Protein 5MUL (pdb70)

Organism: Bacteroides thetaiotaomicron (strain ATCC 29148 / DSM 2079 / JCM 5827 / CCUG 10774 / NCTC 10582 / VPI-5482 / E50) (NCBI:txid226186)

Solvent-accessible surface area: 15614 Å² total; per-residue (Å²): 155,100,53,67,112,70,12,101,17,24,115,0,100,50,7,5,9,69,60,82,30,0,4,0,3,14,28,17,69,100,19,77,1,6,0,0,38,5,103,26,135,38,154,134,35,86,72,53,120,7,105,24,69,69,57,83,64,45,23,13,3,17,10,2,43,70,9,45,1,0,0,0,19,4,46,82,7,111,118,15,22,4,0,61,0,95,38,79,23,22,12,92,12,20,124,102,63,88,18,42,54,94,42,23,44,51,7,19,67,4,44,10,29,27,11,66,142,18,12,1,0,0,0,1,28,2,18,77,93,69,102,24,32,1,0,0,0,77,12,21,25,147,85,102,61,23,53,55,29,27,79,68,0,8,42,13,93,95,48,46,35,7,39,14,12,12,12,5,7,68,159,8,10,0,1,0,0,0,4,0,33,40,69,219,74,32,41,16,2,24,14,1,0,0,0,32,0,122,62,16,0,102,35,1,56,31,16,110,52,97,107,11,180,49,49,0,18,24,107,49,7,22,39,8,17,168,3,94,74,90,7,26,3,3,5,51,24,13,8,2,2,10,50,68,17,36,0,8,0,0,2,3,16,57,39,114,135,39,63,19,0,15,1,16,0,0,18,4,72,58,87,74,49,64,74,60,80,4,20,106,10,144,52,76,24,85,24,91,142,63,26,4,0,62,2,56,5,3,3,64,83,10,44,0,5,0,2,1,11,3,83,66,88,31,19,70,0,0,18,0,46,1,76,50,4,74,120,16,78,37,104,45,57,59,20,9,126,77,40,0,65,34,6,73,11,34,15,0,33,15,1,6,23,166,68,52,88,1,6,0,30,1,22,72,50,145,101,82,43,2,49,0,1,37,14,76,19,162

Nearest PDB structures (foldseek):
  5mul-assembly1_A  TM=1.003E+00  e=3.188E-73  Bacteroides thetaiotaomicron VPI-5482
  5muk-assembly1_A  TM=1.002E+00  e=3.888E-70  Bacteroides thetaiotaomicron VPI-5482
  4irt-assembly1_A  TM=9.857E-01  e=2.012E-60  Bacteroides ovatus ATCC 8483
  5mum-assembly1_A  TM=9.878E-01  e=5.746E-60  Bacteroides intestinalis DSM 17393
  5mvh-assembly1_A  TM=9.856E-01  e=8.708E-59  Bacteroides cellulosilyticus DSM 14838

B-factor: mean 20.56, std 8.06, range [8.84, 70.12]

Sequence (378 aa):
LRQQKLVEVAKGYSLVVTHGDEQYISSYYDADGYLLVLGKRKLNSSKKQWTLHRTQYRGAHNIISSIMVDGEGYLHVSFDHHGHKLNYCCRRRSIAPGSLEELGDKMPPMTGVDEGNNVTYPEFYPLTTDGDLLFVYRRSGSSGRGNLVMNRYSLKDHKWARRVQDVLIDGGEDKRNNAYWQLYVDEKGTIHLSWVWRRETWQVETNHDLLCYARRSFDNNGVTTWYKSDGEQYKLPITASSNAEYACCRRIPQNSELINQQTSMSADAGGNPYIATYWRSSDSEVPQYRIIVWNDGKTWHNRQVTDRKTPFTLKMIPVARPRIVVVEDGEIFYIFRDEERRGSRVSMAHTADVANGKWIVTDLTDFSVDAWEPSHDTTELWKKQRKLNLFVQHTCPQMIYVLEANTN

Structure (mmCIF, N/CA/C/O backbone):
data_5MUL
#
_entry.id   5MUL
#
_cell.length_a   120.178
_cell.length_b   120.178
_cell.length_c   52.651
_cell.angle_alpha   90.00
_cell.angle_beta   90.00
_cell.angle_gamma   120.00
#
_symmetry.space_group_name_H-M   'P 61'
#
loop_
_entity.id
_entity.type
_entity.pdbx_description
1 polymer Neuraminidase
2 non-polymer 'beta-D-glucopyranuronic acid'
3 water water
#
loop_
_atom_site.group_PDB
_atom_site.id
_atom_site.type_symbol
_atom_site.label_atom_id
_atom_site.label_alt_id
_atom_site.label_comp_id
_atom_site.label_asym_id
_atom_site.label_entity_id
_atom_site.label_seq_id
_atom_site.pdbx_PDB_ins_code
_atom_site.Cartn_x
_atom_site.Cartn_y
_atom_site.Cartn_z
_atom_site.occupancy
_atom_site.B_iso_or_equiv
_atom_site.auth_seq_id
_atom_site.auth_comp_id
_atom_site.auth_asym_id
_atom_site.auth_atom_id
_atom_site.pdbx_PDB_model_num
ATOM 1 N N . LEU A 1 18 ? 51.775 4.586 -5.659 1.00 54.69 19 LEU A N 1
ATOM 2 C CA . LEU A 1 18 ? 51.132 5.300 -4.509 1.00 54.05 19 LEU A CA 1
ATOM 3 C C . LEU A 1 18 ? 52.158 5.731 -3.467 1.00 55.88 19 LEU A C 1
ATOM 4 O O . LEU A 1 18 ? 52.022 5.436 -2.276 1.00 60.37 19 LEU A O 1
ATOM 6 N N . ARG A 1 19 ? 53.182 6.439 -3.939 1.00 56.06 20 ARG A N 1
ATOM 7 C CA . ARG A 1 19 ? 54.235 6.973 -3.090 1.00 52.34 20 ARG A CA 1
ATOM 8 C C . ARG A 1 19 ? 53.804 8.315 -2.497 1.00 50.04 20 ARG A C 1
ATOM 9 O O . ARG A 1 19 ? 53.911 8.540 -1.292 1.00 59.09 20 ARG A O 1
ATOM 11 N N . GLN A 1 20 ? 53.296 9.189 -3.354 1.00 43.43 21 GLN A N 1
ATOM 12 C CA . GLN A 1 20 ? 53.156 10.596 -3.032 1.00 39.32 21 GLN A CA 1
ATOM 13 C C . GLN A 1 20 ? 51.921 10.883 -2.171 1.00 31.61 21 GLN A C 1
ATOM 14 O O . GLN A 1 20 ? 52.025 11.277 -1.005 1.00 33.44 21 GLN A O 1
ATOM 16 N N . GLN A 1 21 ? 50.756 10.673 -2.760 1.00 23.51 22 GLN A N 1
ATOM 17 C CA . GLN A 1 21 ? 49.490 11.114 -2.173 1.00 20.82 22 GLN A CA 1
ATOM 18 C C . GLN A 1 21 ? 49.191 10.301 -0.937 1.00 17.75 22 GLN A C 1
ATOM 19 O O . GLN A 1 21 ? 49.479 9.104 -0.903 1.00 17.39 22 GLN A O 1
ATOM 25 N N . LYS A 1 22 ? 48.581 10.923 0.071 1.00 15.70 23 LYS A N 1
ATOM 26 C CA . LYS A 1 22 ? 48.168 10.221 1.280 1.00 15.53 23 LYS A CA 1
ATOM 27 C C . LYS A 1 22 ? 46.738 10.570 1.647 1.00 16.01 23 LYS A C 1
ATOM 28 O O . LYS A 1 22 ? 46.344 11.749 1.529 1.00 16.72 23 LYS A O 1
ATOM 34 N N . LEU A 1 23 ? 45.968 9.610 2.108 1.00 14.58 24 LEU A N 1
ATOM 35 C CA . LEU A 1 23 ? 44.665 9.835 2.684 1.00 15.91 24 LEU A CA 1
ATOM 36 C C . LEU A 1 23 ? 44.785 9.574 4.196 1.00 16.65 24 LEU A C 1
ATOM 37 O O . LEU A 1 23 ? 44.819 8.393 4.644 1.00 19.03 24 LEU A O 1
ATOM 42 N N . VAL A 1 24 ? 44.865 10.645 4.979 1.00 15.16 25 VAL A N 1
ATOM 43 C CA . VAL A 1 24 ? 45.191 10.584 6.397 1.00 14.81 25 VAL A CA 1
ATOM 44 C C . VAL A 1 24 ? 43.930 10.610 7.227 1.00 15.22 25 VAL A C 1
ATOM 45 O O . VAL A 1 24 ? 43.154 11.562 7.174 1.00 15.31 25 VAL A O 1
ATOM 49 N N . GLU A 1 25 ? 43.688 9.585 8.038 1.00 14.56 26 GLU A N 1
ATOM 50 C CA . GLU A 1 25 ? 42.524 9.538 8.892 1.00 16.58 26 GLU A CA 1
ATOM 51 C C . GLU A 1 25 ? 42.537 10.600 9.971 1.00 15.83 26 GLU A C 1
ATOM 52 O O . GLU A 1 25 ? 43.584 10.901 10.520 1.00 16.11 26 GLU A O 1
ATOM 58 N N . VAL A 1 26 ? 41.350 11.142 10.238 1.00 15.50 27 VAL A N 1
ATOM 59 C CA . VAL A 1 26 ? 41.137 12.004 11.382 1.00 16.14 27 VAL A CA 1
ATOM 60 C C . VAL A 1 26 ? 40.277 11.271 12.414 1.00 17.44 27 VAL A C 1
ATOM 61 O O . VAL A 1 26 ? 40.818 10.675 13.340 1.00 20.52 27 VAL A O 1
ATOM 65 N N . ALA A 1 27 ? 38.969 11.292 12.235 1.00 17.32 28 ALA A N 1
ATOM 66 C CA . ALA A 1 27 ? 38.013 10.595 13.082 1.00 18.18 28 ALA A CA 1
ATOM 67 C C . ALA A 1 27 ? 36.686 10.598 12.376 1.00 18.22 28 ALA A C 1
ATOM 68 O O . ALA A 1 27 ? 36.497 11.319 11.382 1.00 18.36 28 ALA A O 1
ATOM 70 N N . LYS A 1 28 ? 35.733 9.797 12.856 1.00 20.55 29 LYS A N 1
ATOM 71 C CA . LYS A 1 28 ? 34.403 9.808 12.259 1.00 22.29 29 LYS A CA 1
ATOM 72 C C . LYS A 1 28 ? 33.616 11.016 12.738 1.00 21.60 29 LYS A C 1
ATOM 73 O O . LYS A 1 28 ? 33.730 11.442 13.893 1.00 23.71 29 LYS A O 1
ATOM 79 N N . GLY A 1 29 ? 32.846 11.588 11.828 1.00 23.59 30 GLY A N 1
ATOM 80 C CA . GLY A 1 29 ? 32.015 12.741 12.127 1.00 24.22 30 GLY A CA 1
ATOM 81 C C . GLY A 1 29 ? 30.664 12.610 11.483 1.00 27.32 30 GLY A C 1
ATOM 82 O O . GLY A 1 29 ? 30.444 11.716 10.668 1.00 26.28 30 GLY A O 1
ATOM 83 N N . TYR A 1 30 ? 29.755 13.502 11.869 1.00 29.68 31 TYR A N 1
ATOM 84 C CA . TYR A 1 30 ? 28.465 13.640 11.182 1.00 31.43 31 TYR A CA 1
ATOM 85 C C . TYR A 1 30 ? 28.661 13.936 9.695 1.00 34.63 31 TYR A C 1
ATOM 86 O O . TYR A 1 30 ? 27.990 13.327 8.860 1.00 39.79 31 TYR A O 1
ATOM 88 N N . SER A 1 44 ? 36.363 23.246 8.930 1.00 30.41 44 SER A N 1
ATOM 89 C CA . SER A 1 44 ? 37.462 23.750 8.098 1.00 25.50 44 SER A CA 1
ATOM 90 C C . SER A 1 44 ? 38.848 23.187 8.550 1.00 20.21 44 SER A C 1
ATOM 91 O O . SER A 1 44 ? 38.959 22.394 9.486 1.00 20.27 44 SER A O 1
ATOM 94 N N . LEU A 1 45 ? 39.863 23.548 7.800 1.00 16.03 45 LEU A N 1
ATOM 95 C CA . LEU A 1 45 ? 41.190 22.988 7.873 1.00 14.48 45 LEU A CA 1
ATOM 96 C C . LEU A 1 45 ? 42.179 24.117 7.675 1.00 13.67 45 LEU A C 1
ATOM 97 O O . LEU A 1 45 ? 42.111 24.788 6.653 1.00 14.32 45 LEU A O 1
ATOM 102 N N A VAL A 1 46 ? 43.050 24.384 8.639 0.50 13.59 46 VAL A N 1
ATOM 103 N N B VAL A 1 46 ? 43.071 24.346 8.640 0.50 13.35 46 VAL A N 1
ATOM 104 C CA A VAL A 1 46 ? 43.951 25.522 8.517 0.50 13.51 46 VAL A CA 1
ATOM 105 C CA B VAL A 1 46 ? 43.903 25.556 8.682 0.50 13.21 46 VAL A CA 1
ATOM 106 C C A VAL A 1 46 ? 45.272 25.237 9.193 0.50 13.12 46 VAL A C 1
ATOM 107 C C B VAL A 1 46 ? 45.292 25.271 9.251 0.50 12.96 46 VAL A C 1
ATOM 108 O O A VAL A 1 46 ? 45.312 24.703 10.310 0.50 13.89 46 VAL A O 1
ATOM 109 O O B VAL A 1 46 ? 45.408 24.797 10.395 0.50 13.49 46 VAL A O 1
ATOM 116 N N . THR A 1 47 ? 46.351 25.610 8.507 1.00 12.85 47 THR A N 1
ATOM 117 C CA . THR A 1 47 ? 47.722 25.460 9.025 1.00 13.65 47 THR A CA 1
ATOM 118 C C . THR A 1 47 ? 48.211 26.753 9.617 1.00 13.87 47 THR A C 1
ATOM 119 O O . THR A 1 47 ? 48.017 27.832 9.052 1.00 14.72 47 THR A O 1
ATOM 123 N N . HIS A 1 48 ? 48.853 26.640 10.763 1.00 13.81 48 HIS A N 1
ATOM 124 C CA . HIS A 1 48 ? 49.602 27.724 11.380 1.00 14.79 48 HIS A CA 1
ATOM 125 C C . HIS A 1 48 ? 50.954 27.160 11.813 1.00 15.15 48 HIS A C 1
ATOM 126 O O . HIS A 1 48 ? 51.015 26.230 12.613 1.00 15.87 48 HIS A O 1
ATOM 133 N N . GLY A 1 49 ? 52.035 27.727 11.276 1.00 16.45 49 GLY A N 1
ATOM 134 C CA . GLY A 1 49 ? 53.384 27.214 11.558 1.00 17.11 49 GLY A CA 1
ATOM 135 C C . GLY A 1 49 ? 53.493 25.782 11.059 1.00 17.25 49 GLY A C 1
ATOM 136 O O . GLY A 1 49 ? 53.185 25.518 9.872 1.00 19.07 49 GLY A O 1
ATOM 137 N N . ASP A 1 50 ? 53.861 24.865 11.961 1.00 17.43 50 ASP A N 1
ATOM 138 C CA . ASP A 1 50 ? 53.998 23.454 11.609 1.00 18.08 50 ASP A CA 1
ATOM 139 C C . ASP A 1 50 ? 52.836 22.613 12.075 1.00 16.14 50 ASP A C 1
ATOM 140 O O . ASP A 1 50 ? 52.938 21.380 12.132 1.00 16.69 50 ASP A O 1
ATOM 145 N N . GLU A 1 51 ? 51.719 23.247 12.414 1.00 15.49 51 GLU A N 1
ATOM 146 C CA . GLU A 1 51 ? 50.551 22.510 12.883 1.00 16.06 51 GLU A CA 1
ATOM 147 C C . GLU A 1 51 ? 49.357 22.769 12.005 1.00 13.84 51 GLU A C 1
ATOM 148 O O . GLU A 1 51 ? 49.142 23.895 11.562 1.00 15.98 51 GLU A O 1
ATOM 154 N N . GLN A 1 52 ? 48.560 21.736 11.793 1.00 12.30 52 GLN A N 1
ATOM 155 C CA . GLN A 1 52 ? 47.309 21.808 11.033 1.00 12.16 52 GLN A CA 1
ATOM 156 C C . GLN A 1 52 ? 46.155 21.577 11.971 1.00 12.09 52 GLN A C 1
ATOM 157 O O . GLN A 1 52 ? 46.084 20.584 12.672 1.00 13.03 52 GLN A O 1
ATOM 163 N N . TYR A 1 53 ? 45.215 22.521 11.958 1.00 12.14 53 TYR A N 1
ATOM 164 C CA . TYR A 1 53 ? 44.006 22.483 12.757 1.00 12.65 53 TYR A CA 1
ATOM 165 C C . TYR A 1 53 ? 42.813 22.071 11.940 1.00 11.81 53 TYR A C 1
ATOM 166 O O . TYR A 1 53 ? 42.724 22.375 10.736 1.00 12.63 53 TYR A O 1
ATOM 175 N N . ILE A 1 54 ? 41.876 21.396 12.584 1.00 12.36 54 ILE A N 1
ATOM 176 C CA . ILE A 1 54 ? 40.643 20.958 11.938 1.00 12.65 54 ILE A CA 1
ATOM 177 C C . ILE A 1 54 ? 39.461 21.134 12.865 1.00 12.41 54 ILE A C 1
ATOM 178 O O . ILE A 1 54 ? 39.640 21.096 14.093 1.00 13.05 54 ILE A O 1
ATOM 183 N N . SER A 1 55 ? 38.273 21.265 12.305 1.00 13.50 55 SER A N 1
ATOM 184 C CA A SER A 1 55 ? 37.033 21.363 13.086 0.50 14.45 55 SER A CA 1
ATOM 185 C CA B SER A 1 55 ? 37.069 21.261 13.130 0.50 14.64 55 SER A CA 1
ATOM 186 C C . SER A 1 55 ? 35.964 20.525 12.427 1.00 14.48 55 SER A C 1
ATOM 187 O O . SER A 1 55 ? 35.891 20.510 11.197 1.00 15.45 55 SER A O 1
ATOM 192 N N . TYR A 1 56 ? 35.141 19.849 13.226 1.00 15.07 56 TYR A N 1
ATOM 193 C CA . TYR A 1 56 ? 34.044 19.023 12.709 1.00 16.08 56 TYR A CA 1
ATOM 194 C C . TYR A 1 56 ? 33.088 18.684 13.849 1.00 16.51 56 TYR A C 1
ATOM 195 O O . TYR A 1 56 ? 33.390 18.931 15.024 1.00 17.47 56 TYR A O 1
ATOM 204 N N . TYR A 1 57 ? 31.923 18.164 13.488 1.00 20.86 57 TYR A N 1
ATOM 205 C CA . TYR A 1 57 ? 30.977 17.669 14.489 1.00 21.89 57 TYR A CA 1
ATOM 206 C C . TYR A 1 57 ? 31.113 16.159 14.597 1.00 24.83 57 TYR A C 1
ATOM 207 O O . TYR A 1 57 ? 31.080 15.477 13.579 1.00 23.79 57 TYR A O 1
ATOM 216 N N . ASP A 1 58 ? 31.269 15.647 15.809 1.00 25.10 58 ASP A N 1
ATOM 217 C CA . ASP A 1 58 ? 31.316 14.187 16.009 1.00 29.65 58 ASP A CA 1
ATOM 218 C C . ASP A 1 58 ? 29.906 13.569 15.918 1.00 32.75 58 ASP A C 1
ATOM 219 O O . ASP A 1 58 ? 28.916 14.287 15.728 1.00 32.31 58 ASP A O 1
ATOM 224 N N . ALA A 1 59 ? 29.826 12.245 16.064 1.00 39.99 59 ALA A N 1
ATOM 225 C CA . ALA A 1 59 ? 28.547 11.510 16.003 1.00 41.71 59 ALA A CA 1
ATOM 226 C C . ALA A 1 59 ? 27.518 11.969 17.040 1.00 43.11 59 ALA A C 1
ATOM 227 O O . ALA A 1 59 ? 26.314 11.969 16.770 1.00 46.30 59 ALA A O 1
ATOM 229 N N . ASP A 1 60 ? 28.000 12.380 18.209 1.00 42.36 60 ASP A N 1
ATOM 230 C CA . ASP A 1 60 ? 27.138 12.887 19.279 1.00 41.99 60 ASP A CA 1
ATOM 231 C C . ASP A 1 60 ? 26.768 14.378 19.118 1.00 40.78 60 ASP A C 1
ATOM 232 O O . ASP A 1 60 ? 26.068 14.940 19.968 1.00 40.71 60 ASP A O 1
ATOM 237 N N . GLY A 1 61 ? 27.229 15.007 18.029 1.00 37.35 61 GLY A N 1
ATOM 238 C CA . GLY A 1 61 ? 26.894 16.387 17.695 1.00 34.24 61 GLY A CA 1
ATOM 239 C C . GLY A 1 61 ? 27.783 17.444 18.333 1.00 30.35 61 GLY A C 1
ATOM 240 O O . GLY A 1 61 ? 27.493 18.633 18.212 1.00 33.04 61 GLY A O 1
ATOM 241 N N . TYR A 1 62 ? 28.853 17.030 19.010 1.00 27.05 62 TYR A N 1
ATOM 242 C CA . TYR A 1 62 ? 29.733 17.985 19.678 1.00 25.24 62 TYR A CA 1
ATOM 243 C C . TYR A 1 62 ? 30.701 18.558 18.678 1.00 23.47 62 TYR A C 1
ATOM 244 O O . TYR A 1 62 ? 31.193 17.838 17.810 1.00 24.32 62 TYR A O 1
ATOM 253 N N . LEU A 1 63 ? 30.935 19.859 18.810 1.00 19.26 63 LEU A N 1
ATOM 254 C CA A LEU A 1 63 ? 31.962 20.538 18.033 0.50 18.53 63 LEU A CA 1
ATOM 255 C CA B LEU A 1 63 ? 31.977 20.556 18.051 0.50 19.32 63 LEU A CA 1
ATOM 256 C C . LEU A 1 63 ? 33.303 20.044 18.568 1.00 17.83 63 LEU A C 1
ATOM 257 O O . LEU A 1 63 ? 33.594 20.157 19.753 1.00 18.02 63 LEU A O 1
ATOM 266 N N . VAL A 1 64 ? 34.116 19.474 17.675 1.00 17.02 64 VAL A N 1
ATOM 267 C CA . VAL A 1 64 ? 35.466 19.013 17.988 1.00 17.40 64 VAL A CA 1
ATOM 268 C C . VAL A 1 64 ? 36.490 19.899 17.293 1.00 15.45 64 VAL A C 1
ATOM 269 O O . VAL A 1 64 ? 36.283 20.295 16.126 1.00 16.04 64 VAL A O 1
ATOM 273 N N . LEU A 1 65 ? 37.538 20.260 18.018 1.00 15.23 65 LEU A N 1
ATOM 274 C CA . LEU A 1 65 ? 38.708 20.948 17.478 1.00 16.54 65 LEU A CA 1
ATOM 275 C C . LEU A 1 65 ? 39.882 20.011 17.589 1.00 18.14 65 LEU A C 1
ATOM 276 O O . LEU A 1 65 ? 40.080 19.399 18.643 1.00 18.67 65 LEU A O 1
ATOM 281 N N . GLY A 1 66 ? 40.677 19.916 16.523 1.00 16.71 66 GLY A N 1
ATOM 282 C CA . GLY A 1 66 ? 41.825 19.024 16.508 1.00 16.07 66 GLY A CA 1
ATOM 283 C C . GLY A 1 66 ? 43.022 19.665 15.890 1.00 15.52 66 GLY A C 1
ATOM 284 O O . GLY A 1 66 ? 42.911 20.650 15.181 1.00 14.47 66 GLY A O 1
ATOM 285 N N . LYS A 1 67 ? 44.194 19.084 16.145 1.00 15.53 67 LYS A N 1
ATOM 286 C CA . LYS A 1 67 ? 45.400 19.512 15.480 1.00 16.41 67 LYS A CA 1
ATOM 287 C C . LYS A 1 67 ? 46.387 18.382 15.384 1.00 15.60 67 LYS A C 1
ATOM 288 O O . LYS A 1 67 ? 46.377 17.474 16.209 1.00 16.18 67 LYS A O 1
ATOM 294 N N . ARG A 1 68 ? 47.263 18.500 14.401 1.00 14.08 68 ARG A N 1
ATOM 295 C CA . ARG A 1 68 ? 48.398 17.594 14.237 1.00 13.70 68 ARG A CA 1
ATOM 296 C C . ARG A 1 68 ? 49.596 18.388 13.857 1.00 14.30 68 ARG A C 1
ATOM 297 O O . ARG A 1 68 ? 49.516 19.466 13.257 1.00 14.44 68 ARG A O 1
ATOM 305 N N . LYS A 1 69 ? 50.770 17.813 14.100 1.00 14.40 69 LYS A N 1
ATOM 306 C CA . LYS A 1 69 ? 51.964 18.251 13.443 1.00 15.02 69 LYS A CA 1
ATOM 307 C C . LYS A 1 69 ? 51.905 17.823 11.983 1.00 14.42 69 LYS A C 1
ATOM 308 O O . LYS A 1 69 ? 51.569 16.694 11.646 1.00 14.55 69 LYS A O 1
ATOM 314 N N . LEU A 1 70 ? 52.266 18.723 11.110 1.00 15.31 70 LEU A N 1
ATOM 315 C CA . LEU A 1 70 ? 52.414 18.358 9.710 1.00 16.10 70 LEU A CA 1
ATOM 316 C C . LEU A 1 70 ? 53.443 17.232 9.593 1.00 16.17 70 LEU A C 1
ATOM 317 O O . LEU A 1 70 ? 54.398 17.158 10.378 1.00 16.75 70 LEU A O 1
ATOM 322 N N . ASN A 1 71 ? 53.229 16.358 8.625 1.00 16.13 71 ASN A N 1
ATOM 323 C CA . ASN A 1 71 ? 54.119 15.232 8.329 1.00 15.87 71 ASN A CA 1
ATOM 324 C C . ASN A 1 71 ? 54.024 14.179 9.431 1.00 15.98 71 ASN A C 1
ATOM 325 O O . ASN A 1 71 ? 54.924 13.338 9.536 1.00 14.53 71 ASN A O 1
ATOM 330 N N . SER A 1 72 ? 52.926 14.180 10.191 1.00 15.80 72 SER A N 1
ATOM 331 C CA A SER A 1 72 ? 52.599 13.087 11.112 0.50 15.06 72 SER A CA 1
ATOM 332 C CA B SER A 1 72 ? 52.596 13.151 11.175 0.50 16.84 72 SER A CA 1
ATOM 333 C C . SER A 1 72 ? 51.142 12.738 10.948 1.00 15.92 72 SER A C 1
ATOM 334 O O . SER A 1 72 ? 50.397 13.457 10.251 1.00 15.65 72 SER A O 1
ATOM 339 N N A LYS A 1 73 ? 50.701 11.627 11.516 0.50 15.01 73 LYS A N 1
ATOM 340 N N B LYS A 1 73 ? 50.740 11.629 11.554 0.50 16.46 73 LYS A N 1
ATOM 341 C CA A LYS A 1 73 ? 49.292 11.234 11.411 0.50 15.91 73 LYS A CA 1
ATOM 342 C CA B LYS A 1 73 ? 49.385 11.081 11.450 0.50 18.07 73 LYS A CA 1
ATOM 343 C C A LYS A 1 73 ? 48.617 11.141 12.767 0.50 16.07 73 LYS A C 1
ATOM 344 C C B LYS A 1 73 ? 48.597 11.213 12.749 0.50 17.36 73 LYS A C 1
ATOM 345 O O A LYS A 1 73 ? 47.543 10.550 12.865 0.50 17.39 73 LYS A O 1
ATOM 346 O O B LYS A 1 73 ? 47.425 10.846 12.790 0.50 19.02 73 LYS A O 1
ATOM 357 N N . GLN A 1 74 ? 49.216 11.720 13.812 1.00 16.79 74 GLN A N 1
ATOM 358 C CA . GLN A 1 74 ? 48.607 11.735 15.141 1.00 17.48 74 GLN A CA 1
ATOM 359 C C . GLN A 1 74 ? 47.850 13.046 15.387 1.00 16.12 74 GLN A C 1
ATOM 360 O O . GLN A 1 74 ? 48.450 14.122 15.435 1.00 17.10 74 GLN A O 1
ATOM 366 N N . TRP A 1 75 ? 46.536 12.915 15.552 1.00 15.68 75 TRP A N 1
ATOM 367 C CA . TRP A 1 75 ? 45.700 14.060 15.897 1.00 16.08 75 TRP A CA 1
ATOM 368 C C . TRP A 1 75 ? 45.469 14.114 17.394 1.00 16.82 75 TRP A C 1
ATOM 369 O O . TRP A 1 75 ? 45.167 13.094 18.026 1.00 19.31 75 TRP A O 1
ATOM 380 N N . THR A 1 76 ? 45.576 15.313 17.937 1.00 16.87 76 THR A N 1
ATOM 381 C CA . THR A 1 76 ? 45.038 15.596 19.259 1.00 18.90 76 THR A CA 1
ATOM 382 C C . THR A 1 76 ? 43.639 16.156 19.027 1.00 18.31 76 THR A C 1
ATOM 383 O O . THR A 1 76 ? 43.481 17.163 18.311 1.00 17.73 76 THR A O 1
ATOM 387 N N . LEU A 1 77 ? 42.636 15.494 19.570 1.00 18.82 77 LEU A N 1
ATOM 388 C CA . LEU A 1 77 ? 41.235 15.834 19.332 1.00 18.82 77 LEU A CA 1
ATOM 389 C C . LEU A 1 77 ? 40.562 16.238 20.634 1.00 21.44 77 LEU A C 1
ATOM 390 O O . LEU A 1 77 ? 40.603 15.496 21.605 1.00 22.69 77 LEU A O 1
ATOM 395 N N . HIS A 1 78 ? 39.938 17.409 20.639 1.00 20.68 78 HIS A N 1
ATOM 396 C CA . HIS A 1 78 ? 39.345 17.998 21.831 1.00 20.95 78 HIS A CA 1
ATOM 397 C C . HIS A 1 78 ? 37.882 18.248 21.570 1.00 20.71 78 HIS A C 1
ATOM 398 O O . HIS A 1 78 ? 37.528 19.126 20.772 1.00 19.70 78 HIS A O 1
ATOM 405 N N . ARG A 1 79 ? 37.020 17.499 22.260 1.00 21.44 79 ARG A N 1
ATOM 406 C CA . ARG A 1 79 ? 35.592 17.735 22.240 1.00 22.40 79 ARG A CA 1
ATOM 407 C C . ARG A 1 79 ? 35.328 18.966 23.100 1.00 21.99 79 ARG A C 1
ATOM 408 O O . ARG A 1 79 ? 35.713 19.016 24.264 1.00 22.15 79 ARG A O 1
ATOM 416 N N . THR A 1 80 ? 34.720 19.974 22.509 1.00 19.70 80 THR A N 1
ATOM 417 C CA . THR A 1 80 ? 34.483 21.238 23.202 1.00 19.24 80 THR A CA 1
ATOM 418 C C . THR A 1 80 ? 33.182 21.137 23.987 1.00 19.80 80 THR A C 1
ATOM 419 O O . THR A 1 80 ? 32.480 20.129 23.940 1.00 20.07 80 THR A O 1
ATOM 423 N N . GLN A 1 81 ? 32.858 22.232 24.673 1.00 20.07 81 GLN A N 1
ATOM 424 C CA . GLN A 1 81 ? 31.630 22.336 25.458 1.00 20.29 81 GLN A CA 1
ATOM 425 C C . GLN A 1 81 ? 30.392 22.679 24.631 1.00 21.70 81 GLN A C 1
ATOM 426 O O . GLN A 1 81 ? 29.303 22.862 25.195 1.00 24.85 81 GLN A O 1
ATOM 432 N N . TYR A 1 82 ? 30.541 22.807 23.303 1.00 20.10 82 TYR A N 1
ATOM 433 C CA . TYR A 1 82 ? 29.489 23.268 22.406 1.00 21.78 82 TYR A CA 1
ATOM 434 C C . TYR A 1 82 ? 28.943 22.112 21.595 1.00 23.51 82 TYR A C 1
ATOM 435 O O . TYR A 1 82 ? 29.708 21.298 21.057 1.00 24.54 82 TYR A O 1
ATOM 444 N N . ARG A 1 83 ? 27.624 22.036 21.495 1.00 28.71 83 ARG A N 1
ATOM 445 C CA . ARG A 1 83 ? 26.961 20.935 20.790 1.00 32.39 83 ARG A CA 1
ATOM 446 C C . ARG A 1 83 ? 26.038 21.475 19.702 1.00 37.85 83 ARG A C 1
ATOM 447 O O . ARG A 1 83 ? 25.298 22.426 19.943 1.00 41.80 83 ARG A O 1
ATOM 449 N N . GLY A 1 84 ? 26.097 20.873 18.513 1.00 41.55 84 GLY A N 1
ATOM 450 C CA . GLY A 1 84 ? 25.247 21.241 17.372 1.00 44.17 84 GLY A CA 1
ATOM 451 C C . GLY A 1 84 ? 24.104 20.262 17.164 1.00 45.42 84 GLY A C 1
ATOM 452 O O . GLY A 1 84 ? 23.570 19.703 18.125 1.00 45.36 84 GLY A O 1
ATOM 453 N N . ALA A 1 89 ? 21.907 27.248 6.394 1.00 62.56 89 ALA A N 1
ATOM 454 C CA . ALA A 1 89 ? 22.530 27.738 7.619 1.00 62.06 89 ALA A CA 1
ATOM 455 C C . ALA A 1 89 ? 22.295 26.759 8.779 1.00 61.21 89 ALA A C 1
ATOM 456 O O . ALA A 1 89 ? 21.846 27.154 9.863 1.00 63.32 89 ALA A O 1
ATOM 458 N N . HIS A 1 90 ? 22.618 25.486 8.531 1.00 57.35 90 HIS A N 1
ATOM 459 C CA . HIS A 1 90 ? 22.338 24.382 9.458 1.00 49.72 90 HIS A CA 1
ATOM 460 C C . HIS A 1 90 ? 23.478 24.132 10.446 1.00 42.95 90 HIS A C 1
ATOM 461 O O . HIS A 1 90 ? 23.277 24.308 11.638 1.00 44.57 90 HIS A O 1
ATOM 463 N N . ASN A 1 91 ? 24.652 23.710 9.958 1.00 35.77 91 ASN A N 1
ATOM 464 C CA . ASN A 1 91 ? 25.773 23.296 10.824 1.00 34.13 91 ASN A CA 1
ATOM 465 C C . ASN A 1 91 ? 27.133 23.688 10.222 1.00 31.12 91 ASN A C 1
ATOM 466 O O . ASN A 1 91 ? 27.848 22.857 9.658 1.00 33.78 91 ASN A O 1
ATOM 468 N N . ILE A 1 92 ? 27.485 24.956 10.383 1.00 26.16 92 ILE A N 1
ATOM 469 C CA . ILE A 1 92 ? 28.673 25.557 9.754 1.00 25.13 92 ILE A CA 1
ATOM 470 C C . ILE A 1 92 ? 29.691 25.935 10.820 1.00 21.28 92 ILE A C 1
ATOM 471 O O . ILE A 1 92 ? 29.333 26.522 11.830 1.00 20.37 92 ILE A O 1
ATOM 476 N N . ILE A 1 93 ? 30.960 25.590 10.592 1.00 20.14 93 ILE A N 1
ATOM 477 C CA . ILE A 1 93 ? 32.057 25.940 11.499 1.00 19.34 93 ILE A CA 1
ATOM 478 C C . ILE A 1 93 ? 33.145 26.642 10.689 1.00 18.78 93 ILE A C 1
ATOM 479 O O . ILE A 1 93 ? 33.522 26.150 9.622 1.00 22.07 93 ILE A O 1
ATOM 484 N N . SER A 1 94 ? 33.630 27.784 11.158 1.00 15.29 94 SER A N 1
ATOM 485 C CA A SER A 1 94 ? 34.810 28.462 10.572 0.50 14.16 94 SER A CA 1
ATOM 486 C CA B SER A 1 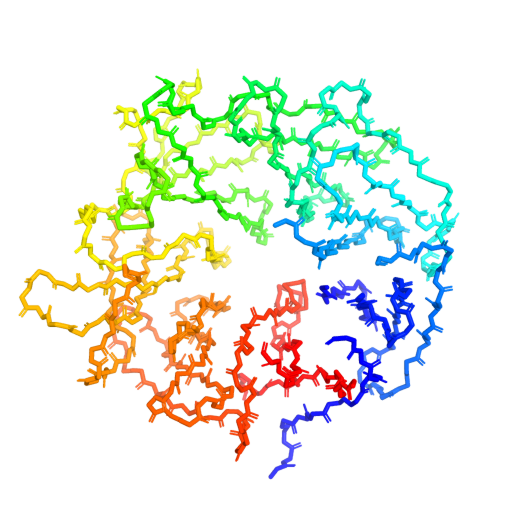94 ? 34.801 28.393 10.592 0.50 14.76 94 SER A CA 1
ATOM 487 C C . SER A 1 94 ? 35.807 28.679 11.690 1.00 13.31 94 SER A C 1
ATOM 488 O O . SER A 1 94 ? 35.455 29.150 12.772 1.00 13.33 94 SER A O 1
ATOM 493 N N . ILE A 1 95 ? 37.078 28.404 11.393 1.00 13.32 95 ILE A N 1
ATOM 494 C CA . ILE A 1 95 ? 38.186 28.608 12.301 1.00 12.97 95 ILE A CA 1
ATOM 495 C C . ILE A 1 95 ? 39.335 29.325 11.607 1.00 12.79 95 ILE A C 1
ATOM 496 O O . ILE A 1 95 ? 39.489 29.226 10.375 1.00 14.07 95 ILE A O 1
ATOM 501 N N . MET A 1 96 ? 40.149 30.028 12.402 1.00 12.93 96 MET A N 1
ATOM 502 C CA . MET A 1 96 ? 41.361 30.666 11.886 1.00 13.14 96 MET A CA 1
ATOM 503 C C . MET A 1 96 ? 42.280 30.912 13.060 1.00 14.44 96 MET A C 1
ATOM 504 O O . MET A 1 96 ? 41.815 31.151 14.171 1.00 15.49 96 MET A O 1
ATOM 509 N N . VAL A 1 97 ? 43.569 30.897 12.814 1.00 14.05 97 VAL A N 1
ATOM 510 C CA . VAL A 1 97 ? 44.550 31.191 13.855 1.00 14.43 97 VAL A CA 1
ATOM 511 C C . VAL A 1 97 ? 45.117 32.564 13.580 1.00 14.02 97 VAL A C 1
ATOM 512 O O . VAL A 1 97 ? 45.429 32.865 12.427 1.00 14.65 97 VAL A O 1
ATOM 516 N N . ASP A 1 98 ? 45.230 33.394 14.619 1.00 14.06 98 ASP A N 1
ATOM 517 C CA . ASP A 1 98 ? 45.821 34.731 14.498 1.00 15.43 98 ASP A CA 1
ATOM 518 C C . ASP A 1 98 ? 47.348 34.725 14.623 1.00 15.97 98 ASP A C 1
ATOM 519 O O . ASP A 1 98 ? 47.944 33.670 14.829 1.00 16.57 98 ASP A O 1
ATOM 524 N N . GLY A 1 99 ? 47.977 35.895 14.538 1.00 15.72 99 GLY A N 1
ATOM 525 C CA . GLY A 1 99 ? 49.442 35.975 14.549 1.00 17.64 99 GLY A CA 1
ATOM 526 C C . GLY A 1 99 ? 50.086 35.633 15.873 1.00 18.88 99 GLY A C 1
ATOM 527 O O . GLY A 1 99 ? 51.311 35.443 15.930 1.00 22.65 99 GLY A O 1
ATOM 528 N N . GLU A 1 100 ? 49.293 35.602 16.927 1.00 18.00 100 GLU A N 1
ATOM 529 C CA . GLU A 1 100 ? 49.764 35.166 18.248 1.00 19.02 100 GLU A CA 1
ATOM 530 C C . GLU A 1 100 ? 49.512 33.676 18.488 1.00 19.82 100 GLU A C 1
ATOM 531 O O . GLU A 1 100 ? 49.878 33.157 19.554 1.00 21.98 100 GLU A O 1
ATOM 537 N N . GLY A 1 101 ? 48.878 32.973 17.549 1.00 18.09 101 GLY A N 1
ATOM 538 C CA . GLY A 1 101 ? 48.593 31.549 17.701 1.00 17.56 101 GLY A CA 1
ATOM 539 C C . GLY A 1 101 ? 47.280 31.211 18.362 1.00 16.80 101 GLY A C 1
ATOM 540 O O . GLY A 1 101 ? 47.034 30.028 18.649 1.00 18.22 101 GLY A O 1
ATOM 541 N N . TYR A 1 102 ? 46.434 32.208 18.643 1.00 15.67 102 TYR A N 1
ATOM 542 C CA . TYR A 1 102 ? 45.115 31.931 19.183 1.00 16.39 102 TYR A CA 1
ATOM 543 C C . TYR A 1 102 ? 44.187 31.421 18.078 1.00 16.00 102 TYR A C 1
ATOM 544 O O . TYR A 1 102 ? 44.171 31.981 16.949 1.00 15.87 102 TYR A O 1
ATOM 553 N N . LEU A 1 103 ? 43.394 30.413 18.404 1.00 15.42 103 LEU A N 1
ATOM 554 C CA . LEU A 1 103 ? 42.380 29.891 17.488 1.00 15.90 103 LEU A CA 1
ATOM 555 C C . LEU A 1 103 ? 41.104 30.674 17.732 1.00 15.99 103 LEU A C 1
ATOM 556 O O . LEU A 1 103 ? 40.654 30.799 18.865 1.00 17.32 103 LEU A O 1
ATOM 561 N N . HIS A 1 104 ? 40.514 31.216 16.669 1.00 13.56 104 HIS A N 1
ATOM 562 C CA . HIS A 1 104 ? 39.220 31.904 16.691 1.00 13.82 104 HIS A CA 1
ATOM 563 C C . HIS A 1 104 ? 38.239 30.980 16.000 1.00 13.40 104 HIS A C 1
ATOM 564 O O . HIS A 1 104 ? 38.530 30.414 14.942 1.00 13.97 104 HIS A O 1
ATOM 571 N N . VAL A 1 105 ? 37.060 30.807 16.592 1.00 12.82 105 VAL A N 1
ATOM 572 C CA . VAL A 1 105 ? 36.082 29.833 16.155 1.00 13.54 105 VAL A CA 1
ATOM 573 C C . VAL A 1 105 ? 34.711 30.479 16.131 1.00 13.10 105 VAL A C 1
ATOM 574 O O . VAL A 1 105 ? 34.315 31.164 17.088 1.00 14.75 105 VAL A O 1
ATOM 578 N N . SER A 1 106 ? 33.972 30.280 15.041 1.00 12.63 106 SER A N 1
ATOM 579 C CA . SER A 1 106 ? 32.592 30.714 14.958 1.00 12.50 106 SER A CA 1
ATOM 580 C C . SER A 1 106 ? 31.780 29.618 14.312 1.00 13.45 106 SER A C 1
ATOM 581 O O . SER A 1 106 ? 32.224 28.938 13.417 1.00 14.24 106 SER A O 1
ATOM 584 N N . PHE A 1 107 ? 30.562 29.430 14.791 1.00 14.81 107 PHE A N 1
ATOM 585 C CA . PHE A 1 107 ? 29.689 28.398 14.267 1.00 15.78 107 PHE A CA 1
ATOM 586 C C . PHE A 1 107 ? 28.263 28.906 14.178 1.00 16.92 107 PHE A C 1
ATOM 587 O O . PHE A 1 107 ? 27.856 29.773 14.936 1.00 16.50 107 PHE A O 1
ATOM 595 N N . ASP A 1 108 ? 27.543 28.354 13.224 1.00 18.11 108 ASP A N 1
ATOM 596 C CA . ASP A 1 108 ? 26.182 28.766 12.869 1.00 19.15 108 ASP A CA 1
ATOM 597 C C . ASP A 1 108 ? 25.362 27.494 12.948 1.00 22.07 108 ASP A C 1
ATOM 598 O O . ASP A 1 108 ? 25.551 26.560 12.147 1.00 21.25 108 ASP A O 1
ATOM 603 N N . HIS A 1 109 ? 24.485 27.449 13.952 1.00 24.27 109 HIS A N 1
ATOM 604 C CA . HIS A 1 109 ? 23.496 26.379 14.088 1.00 28.04 109 HIS A CA 1
ATOM 605 C C . HIS A 1 109 ? 22.112 26.942 13.736 1.00 30.53 109 HIS A C 1
ATOM 606 O O . HIS A 1 109 ? 21.590 26.660 12.655 1.00 37.07 109 HIS A O 1
ATOM 608 N N . HIS A 1 110 ? 21.564 27.778 14.621 1.00 33.31 110 HIS A N 1
ATOM 609 C CA . HIS A 1 110 ? 20.195 28.322 14.472 1.00 34.02 110 HIS A CA 1
ATOM 610 C C . HIS A 1 110 ? 20.086 29.544 13.559 1.00 33.26 110 HIS A C 1
ATOM 611 O O . HIS A 1 110 ? 18.982 29.923 13.151 1.00 34.20 110 HIS A O 1
ATOM 613 N N . GLY A 1 111 ? 21.215 30.178 13.257 1.00 30.03 111 GLY A N 1
ATOM 614 C CA . GLY A 1 111 ? 21.219 31.418 12.496 1.00 28.33 111 GLY A CA 1
ATOM 615 C C . GLY A 1 111 ? 20.745 32.648 13.245 1.00 26.67 111 GLY A C 1
ATOM 616 O O . GLY A 1 111 ? 20.311 33.617 12.621 1.00 29.36 111 GLY A O 1
ATOM 617 N N . HIS A 1 112 ? 20.852 32.650 14.568 1.00 26.37 112 HIS A N 1
ATOM 618 C CA . HIS A 1 112 ? 20.464 33.825 15.323 1.00 25.85 112 HIS A CA 1
ATOM 619 C C . HIS A 1 112 ? 21.693 34.458 15.928 1.00 22.86 112 HIS A C 1
ATOM 620 O O . HIS A 1 112 ? 22.509 34.988 15.165 1.00 21.06 112 HIS A O 1
ATOM 627 N N . LYS A 1 113 ? 21.886 34.438 17.235 1.00 20.34 113 LYS A N 1
ATOM 628 C CA . LYS A 1 113 ? 22.981 35.200 17.813 1.00 19.93 113 LYS A CA 1
ATOM 629 C C . LYS A 1 113 ? 24.340 34.672 17.337 1.00 17.62 113 LYS A C 1
ATOM 630 O O . LYS A 1 113 ? 24.526 33.474 17.159 1.00 19.03 113 LYS A O 1
ATOM 634 N N . LEU A 1 114 ? 25.273 35.594 17.147 1.00 16.58 114 LEU A N 1
ATOM 635 C CA . LEU A 1 114 ? 26.664 35.234 16.897 1.00 15.33 114 LEU A CA 1
ATOM 636 C C . LEU A 1 114 ? 27.177 34.245 17.918 1.00 15.99 114 LEU A C 1
ATOM 637 O O . LEU A 1 114 ? 27.032 34.450 19.136 1.00 16.79 114 LEU A O 1
ATOM 642 N N . ASN A 1 115 ? 27.797 33.176 17.426 1.00 14.53 115 ASN A N 1
ATOM 643 C CA . ASN A 1 115 ? 28.534 32.223 18.267 1.00 15.39 115 ASN A CA 1
ATOM 644 C C . ASN A 1 115 ? 30.008 32.360 17.930 1.00 15.41 115 ASN A C 1
ATOM 645 O O . ASN A 1 115 ? 30.429 31.928 16.842 1.00 15.30 115 ASN A O 1
ATOM 650 N N . TYR A 1 116 ? 30.781 32.943 18.829 1.00 14.64 116 TYR A N 1
ATOM 651 C CA . TYR A 1 116 ? 32.182 33.239 18.591 1.00 14.93 116 TYR A CA 1
ATOM 652 C C . TYR A 1 116 ? 32.961 32.989 19.860 1.00 16.16 116 TYR A C 1
ATOM 653 O O . TYR A 1 116 ? 32.594 33.509 20.917 1.00 16.62 116 TYR A O 1
ATOM 662 N N . CYS A 1 117 ? 34.042 32.231 19.752 1.00 16.11 117 CYS A N 1
ATOM 663 C CA A CYS A 1 117 ? 34.931 31.822 20.856 0.50 15.65 117 CYS A CA 1
ATOM 664 C CA B CYS A 1 117 ? 34.947 32.099 20.890 0.50 17.76 117 CYS A CA 1
ATOM 665 C C . CYS A 1 117 ? 36.373 31.951 20.418 1.00 16.85 117 CYS A C 1
ATOM 666 O O . CYS A 1 117 ? 36.676 31.912 19.213 1.00 15.55 117 CYS A O 1
ATOM 671 N N A ARG A 1 118 ? 37.268 32.137 21.386 0.50 17.11 118 ARG A N 1
ATOM 672 N N C ARG A 1 118 ? 37.275 31.879 21.382 0.50 18.82 118 ARG A N 1
ATOM 673 C CA A ARG A 1 118 ? 38.713 32.091 21.171 0.25 17.66 118 ARG A CA 1
ATOM 674 C CA B ARG A 1 118 ? 38.801 32.379 21.305 0.25 21.69 118 ARG A CA 1
ATOM 675 C CA C ARG A 1 118 ? 38.684 32.012 21.119 0.50 19.19 118 ARG A CA 1
ATOM 676 C C A ARG A 1 118 ? 39.308 30.978 22.036 0.50 17.36 118 ARG A C 1
ATOM 677 C C C ARG A 1 118 ? 39.372 31.063 22.068 0.50 18.25 118 ARG A C 1
ATOM 678 O O A ARG A 1 118 ? 38.731 30.619 23.076 0.50 18.49 118 ARG A O 1
ATOM 679 O O C ARG A 1 118 ? 38.938 30.924 23.211 0.50 18.90 118 ARG A O 1
ATOM 701 N N . SER A 1 119 ? 40.438 30.415 21.617 1.00 16.99 119 SER A N 1
ATOM 702 C CA . SER A 1 119 ? 41.179 29.505 22.482 1.00 17.64 119 SER A CA 1
ATOM 703 C C . SER A 1 119 ? 41.711 30.274 23.690 1.00 18.91 119 SER A C 1
ATOM 704 O O . SER A 1 119 ? 41.919 31.485 23.655 1.00 18.96 119 SER A O 1
ATOM 707 N N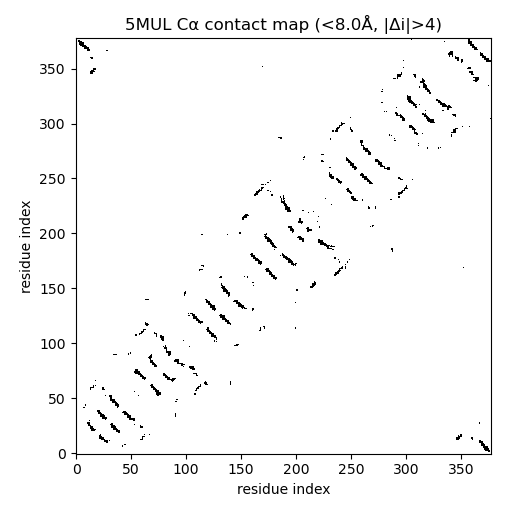 . ILE A 1 120 ? 41.882 29.545 24.783 1.00 19.06 120 ILE A N 1
ATOM 708 C CA . ILE A 1 120 ? 42.307 30.183 26.031 1.00 19.88 120 ILE A CA 1
ATOM 709 C C . ILE A 1 120 ? 43.733 30.681 25.997 1.00 20.61 120 ILE A C 1
ATOM 710 O O . ILE A 1 120 ? 44.092 31.577 26.770 1.00 22.15 120 ILE A O 1
ATOM 715 N N . ALA A 1 121 ? 44.549 30.106 25.118 1.00 20.18 121 ALA A N 1
ATOM 716 C CA . ALA A 1 121 ? 45.952 30.430 25.004 1.00 20.53 121 ALA A CA 1
ATOM 717 C C . ALA A 1 121 ? 46.445 30.092 23.614 1.00 20.58 121 ALA A C 1
ATOM 718 O O . ALA A 1 121 ? 45.790 29.323 22.889 1.00 19.81 121 ALA A O 1
ATOM 720 N N . PRO A 1 122 ? 47.604 30.645 23.224 1.00 22.63 122 PRO A N 1
ATOM 721 C CA . PRO A 1 122 ? 48.214 30.245 21.953 1.00 22.56 122 PRO A CA 1
ATOM 722 C C . PRO A 1 122 ? 48.397 28.739 21.826 1.00 22.24 122 PRO A C 1
ATOM 723 O O . PRO A 1 122 ? 48.910 28.110 22.755 1.00 25.57 122 PRO A O 1
ATOM 727 N N . GLY A 1 123 ? 47.944 28.150 20.733 1.00 21.17 123 GLY A N 1
ATOM 728 C CA . GLY A 1 123 ? 48.104 26.728 20.507 1.00 20.81 123 GLY A CA 1
ATOM 729 C C . GLY A 1 123 ? 47.076 25.813 21.142 1.00 19.69 123 GLY A C 1
ATOM 730 O O . GLY A 1 123 ? 47.018 24.640 20.809 1.00 21.38 123 GLY A O 1
ATOM 731 N N . SER A 1 124 ? 46.221 26.340 22.023 1.00 20.04 124 SER A N 1
ATOM 732 C CA . SER A 1 124 ? 45.276 25.516 22.737 1.00 19.74 124 SER A CA 1
ATOM 733 C C . SER A 1 124 ? 44.058 25.209 21.878 1.00 19.04 124 SER A C 1
ATOM 734 O O . SER A 1 124 ? 43.663 26.042 21.042 1.00 20.59 124 SER A O 1
ATOM 737 N N . LEU A 1 125 ? 43.470 24.036 22.098 1.00 17.30 125 LEU A N 1
ATOM 738 C CA . LEU A 1 125 ? 42.195 23.625 21.524 1.00 17.88 125 LEU A CA 1
ATOM 739 C C . LEU A 1 125 ? 41.032 23.903 22.470 1.00 19.30 125 LEU A C 1
ATOM 740 O O . LEU A 1 125 ? 39.894 23.725 22.102 1.00 19.41 125 LEU A O 1
ATOM 745 N N . GLU A 1 126 ? 41.330 24.345 23.701 1.00 18.83 126 GLU A N 1
ATOM 746 C CA A GLU A 1 126 ? 40.290 24.658 24.667 0.50 18.68 126 GLU A CA 1
ATOM 747 C CA B GLU A 1 126 ? 40.270 24.660 24.660 0.50 18.74 126 GLU A CA 1
ATOM 748 C C . GLU A 1 126 ? 39.731 26.057 24.388 1.00 17.69 126 GLU A C 1
ATOM 749 O O . GLU A 1 126 ? 40.500 27.018 24.277 1.00 18.28 126 GLU A O 1
ATOM 760 N N . LEU A 1 127 ? 38.414 26.148 24.315 1.00 18.29 127 LEU A N 1
ATOM 761 C CA . LEU A 1 127 ? 37.723 27.381 24.027 1.00 18.72 127 LEU A CA 1
ATOM 762 C C . LEU A 1 127 ? 37.173 28.053 25.268 1.00 20.42 127 LEU A C 1
ATOM 763 O O . LEU A 1 127 ? 36.726 27.391 26.206 1.00 19.94 127 LEU A O 1
ATOM 768 N N . GLY A 1 128 ? 37.174 29.379 25.247 1.00 21.31 128 GLY A N 1
ATOM 769 C CA . GLY A 1 128 ? 36.495 30.144 26.288 1.00 22.15 128 GLY A CA 1
ATOM 770 C C . GLY A 1 128 ? 34.999 30.197 26.049 1.00 23.77 128 GLY A C 1
ATOM 771 O O . GLY A 1 128 ? 34.473 29.591 25.089 1.00 22.67 128 GLY A O 1
ATOM 772 N N . ASP A 1 129 ? 34.301 30.961 26.896 1.00 24.74 129 ASP A N 1
ATOM 773 C CA . ASP A 1 129 ? 32.898 31.286 26.693 1.00 26.26 129 ASP A CA 1
ATOM 774 C C . ASP A 1 129 ? 32.675 32.060 25.394 1.00 22.66 129 ASP A C 1
ATOM 775 O O . ASP A 1 129 ? 33.564 32.735 24.896 1.00 21.68 129 ASP A O 1
ATOM 780 N N . LYS A 1 130 ? 31.453 31.992 24.889 1.00 22.44 130 LYS A N 1
ATOM 781 C CA . LYS A 1 130 ? 31.044 32.792 23.740 1.00 23.26 130 LYS A CA 1
ATOM 782 C C . LYS A 1 130 ? 31.214 34.258 24.085 1.00 23.80 130 LYS A C 1
ATOM 783 O O . LYS A 1 130 ? 31.053 34.657 25.255 1.00 22.78 130 LYS A O 1
ATOM 789 N N . MET A 1 131 ? 31.608 35.056 23.098 1.00 21.98 131 MET A N 1
ATOM 790 C CA . MET A 1 131 ? 31.810 36.462 23.331 1.00 23.41 131 MET A CA 1
ATOM 791 C C . MET A 1 131 ? 31.346 37.286 22.125 1.00 20.92 131 MET A C 1
ATOM 792 O O . MET A 1 131 ? 31.148 36.753 21.021 1.00 19.18 131 MET A O 1
ATOM 797 N N . PRO A 1 132 ? 31.112 38.593 22.328 1.00 19.62 132 PRO A N 1
ATOM 798 C CA A PRO A 1 132 ? 30.783 39.441 21.196 0.50 18.61 132 PRO A CA 1
ATOM 799 C CA B PRO A 1 132 ? 30.787 39.422 21.179 0.50 18.89 132 PRO A CA 1
ATOM 800 C C . PRO A 1 132 ? 32.032 39.760 20.379 1.00 17.74 132 PRO A C 1
ATOM 801 O O . PRO A 1 132 ? 33.158 39.496 20.833 1.00 19.28 132 PRO A O 1
ATOM 808 N N . MET A 1 133 ? 31.831 40.323 19.207 1.00 16.72 133 MET A N 1
ATOM 809 C CA . MET A 1 133 ? 32.897 40.922 18.464 1.00 16.37 133 MET A CA 1
ATOM 810 C C . MET A 1 133 ? 32.815 42.437 18.693 1.00 17.23 133 MET A C 1
ATOM 811 O O . MET A 1 133 ? 33.666 42.985 19.423 1.00 18.62 133 MET A O 1
ATOM 816 N N . THR A 1 134 ? 31.843 43.085 18.058 1.00 17.35 134 THR A N 1
ATOM 817 C CA . THR A 1 134 ? 31.618 44.530 18.235 1.00 18.15 134 THR A CA 1
ATOM 818 C C . THR A 1 134 ? 30.404 44.804 19.116 1.00 19.05 134 THR A C 1
ATOM 819 O O . THR A 1 134 ? 30.201 45.971 19.506 1.00 20.67 134 THR A O 1
ATOM 823 N N . GLY A 1 135 ? 29.567 43.798 19.369 1.00 18.37 135 GLY A N 1
ATOM 824 C CA . GLY A 1 135 ? 28.310 44.003 20.078 1.00 18.61 135 GLY A CA 1
ATOM 825 C C . GLY A 1 135 ? 27.219 44.708 19.305 1.00 20.54 135 GLY A C 1
ATOM 826 O O . GLY A 1 135 ? 26.222 45.147 19.924 1.00 23.83 135 GLY A O 1
ATOM 827 N N . VAL A 1 136 ? 27.360 44.852 17.993 1.00 18.22 136 VAL A N 1
ATOM 828 C CA . VAL A 1 136 ? 26.405 45.567 17.161 1.00 20.22 136 VAL A CA 1
ATOM 829 C C . VAL A 1 136 ? 26.072 44.658 15.994 1.00 19.66 136 VAL A C 1
ATOM 830 O O . VAL A 1 136 ? 26.989 44.080 15.369 1.00 19.02 136 VAL A O 1
ATOM 834 N N . ASP A 1 137 ? 24.788 44.510 15.703 1.00 19.29 137 ASP A N 1
ATOM 835 C CA . ASP A 1 137 ? 24.332 43.700 14.600 1.00 19.54 137 ASP A CA 1
ATOM 836 C C . ASP A 1 137 ? 24.818 42.241 14.717 1.00 19.40 137 ASP A C 1
ATOM 837 O O . ASP A 1 137 ? 25.285 41.634 13.738 1.00 18.73 137 ASP A O 1
ATOM 842 N N . GLU A 1 138 ? 24.714 41.677 15.915 1.00 17.83 138 GLU A N 1
ATOM 843 C CA . GLU A 1 138 ? 25.155 40.305 16.174 1.00 16.73 138 GLU A CA 1
ATOM 844 C C . GLU A 1 138 ? 24.022 39.375 16.577 1.00 16.83 138 GLU A C 1
ATOM 845 O O . GLU A 1 138 ? 24.275 38.309 17.111 1.00 17.44 138 GLU A O 1
ATOM 851 N N . GLY A 1 139 ? 22.791 39.739 16.237 1.00 17.22 139 GLY A N 1
ATOM 852 C CA . GLY A 1 139 ? 21.619 38.938 16.558 1.00 17.90 139 GLY A CA 1
ATOM 853 C C . GLY A 1 139 ? 21.077 37.983 15.517 1.00 18.80 139 GLY A C 1
ATOM 854 O O . GLY A 1 139 ? 20.263 37.105 15.862 1.00 20.44 139 GLY A O 1
ATOM 855 N N . ASN A 1 140 ? 21.485 38.127 14.239 1.00 17.99 140 ASN A N 1
ATOM 856 C CA A ASN A 1 140 ? 20.979 37.268 13.150 0.50 18.93 140 ASN A CA 1
ATOM 857 C CA B ASN A 1 140 ? 20.962 37.371 13.107 0.50 18.67 140 ASN A CA 1
ATOM 858 C C . ASN A 1 140 ? 22.114 36.953 12.193 1.00 17.99 140 ASN A C 1
ATOM 859 O O . ASN A 1 140 ? 22.205 37.442 11.058 1.00 18.58 140 ASN A O 1
ATOM 868 N N . VAL A 1 141 ? 22.953 36.062 12.661 1.00 15.46 141 VAL A N 1
ATOM 869 C CA . VAL A 1 141 ? 24.221 35.738 12.004 1.00 15.04 141 VAL A CA 1
ATOM 870 C C . VAL A 1 141 ? 24.162 34.370 11.367 1.00 15.15 141 VAL A C 1
ATOM 871 O O . VAL A 1 141 ? 23.892 33.372 12.073 1.00 16.20 141 VAL A O 1
ATOM 875 N N . THR A 1 142 ? 24.431 34.283 10.058 1.00 13.49 142 THR A N 1
ATOM 876 C CA . THR A 1 142 ? 24.700 33.013 9.409 1.00 13.93 142 THR A CA 1
ATOM 877 C C . THR A 1 142 ? 25.976 33.082 8.588 1.00 13.69 142 THR A C 1
ATOM 878 O O . THR A 1 142 ? 26.508 34.175 8.323 1.00 13.41 142 THR A O 1
ATOM 882 N N . TYR A 1 143 ? 26.469 31.913 8.198 1.00 14.46 143 TYR A N 1
ATOM 883 C CA . TYR A 1 143 ? 27.623 31.793 7.308 1.00 14.56 143 TYR A CA 1
ATOM 884 C C . TYR A 1 143 ? 28.843 32.610 7.755 1.00 13.41 143 TYR A C 1
ATOM 885 O O . TYR A 1 143 ? 29.370 33.428 7.007 1.00 13.22 143 TYR A O 1
ATOM 894 N N . PRO A 1 144 ? 29.331 32.366 8.967 1.00 13.15 144 PRO A N 1
ATOM 895 C CA . PRO A 1 144 ? 30.552 33.012 9.420 1.00 13.05 144 PRO A CA 1
ATOM 896 C C . PRO A 1 144 ? 31.766 32.557 8.639 1.00 12.34 144 PRO A C 1
ATOM 897 O O . PRO A 1 144 ? 31.880 31.352 8.304 1.00 13.36 144 PRO A O 1
ATOM 901 N N . GLU A 1 145 ? 32.695 33.476 8.376 1.00 11.54 145 GLU A N 1
ATOM 902 C CA . GLU A 1 145 ? 33.921 33.131 7.642 1.00 12.63 145 GLU A CA 1
ATOM 903 C C . GLU A 1 145 ? 35.063 33.969 8.185 1.00 11.58 145 GLU A C 1
ATOM 904 O O . GLU A 1 145 ? 34.945 35.190 8.211 1.00 11.28 145 GLU A O 1
ATOM 910 N N . PHE A 1 146 ? 36.194 33.362 8.553 1.00 11.77 146 PHE A N 1
ATOM 911 C CA . PHE A 1 146 ? 37.420 34.076 8.874 1.00 11.41 146 PHE A CA 1
ATOM 912 C C . PHE A 1 146 ? 38.411 34.052 7.729 1.00 11.46 146 PHE A C 1
ATOM 913 O O . PHE A 1 146 ? 38.476 33.090 6.978 1.00 12.56 146 PHE A O 1
ATOM 921 N N . TYR A 1 147 ? 39.248 35.075 7.686 1.00 11.24 147 TYR A N 1
ATOM 922 C CA . TYR A 1 147 ? 40.362 35.145 6.752 1.00 11.65 147 TYR A CA 1
ATOM 923 C C . TYR A 1 147 ? 41.528 35.762 7.483 1.00 12.09 147 TYR A C 1
ATOM 924 O O . TYR A 1 147 ? 41.330 36.631 8.328 1.00 12.70 147 TYR A O 1
ATOM 933 N N . PRO A 1 148 ? 42.767 35.400 7.141 1.00 13.00 148 PRO A N 1
ATOM 934 C CA . PRO A 1 148 ? 43.923 36.089 7.695 1.00 13.87 148 PRO A CA 1
ATOM 935 C C . PRO A 1 148 ? 44.163 37.423 6.985 1.00 14.84 148 PRO A C 1
ATOM 936 O O . PRO A 1 148 ? 43.734 37.591 5.843 1.00 19.13 148 PRO A O 1
ATOM 940 N N . LEU A 1 149 ? 44.776 38.376 7.668 1.00 13.41 149 LEU A N 1
ATOM 941 C CA . LEU A 1 149 ? 45.225 39.625 7.078 1.00 13.74 149 LEU A CA 1
ATOM 942 C C . LEU A 1 149 ? 46.710 39.764 7.390 1.00 14.96 149 LEU A C 1
ATOM 943 O O . LEU A 1 149 ? 47.242 39.045 8.230 1.00 15.56 149 LEU A O 1
ATOM 948 N N . THR A 1 150 ? 47.337 40.759 6.803 1.00 15.70 150 THR A N 1
ATOM 949 C CA A THR A 1 150 ? 48.748 40.991 7.027 0.70 17.45 150 THR A CA 1
ATOM 950 C CA B THR A 1 150 ? 48.762 40.968 6.999 0.30 16.87 150 THR A CA 1
ATOM 951 C C . THR A 1 150 ? 49.074 41.175 8.486 1.00 18.03 150 THR A C 1
ATOM 952 O O . THR A 1 150 ? 48.278 41.742 9.267 1.00 17.53 150 THR A O 1
ATOM 959 N N . ASP A 1 151 ? 50.241 40.669 8.859 1.00 19.08 151 ASP A N 1
ATOM 960 C CA . ASP A 1 151 ? 50.819 40.872 10.204 1.00 21.13 151 ASP A CA 1
ATOM 961 C C . ASP A 1 151 ? 49.989 40.323 11.351 1.00 18.44 151 ASP A C 1
ATOM 962 O O . ASP A 1 151 ? 50.023 40.846 12.462 1.00 20.33 151 ASP A O 1
ATOM 967 N N . GLY A 1 152 ? 49.240 39.260 11.072 1.00 16.51 152 GLY A N 1
ATOM 968 C CA . GLY A 1 152 ? 48.602 38.514 12.151 1.00 15.63 152 GLY A CA 1
ATOM 969 C C . GLY A 1 152 ? 47.196 38.908 12.528 1.00 14.50 152 GLY A C 1
ATOM 970 O O . GLY A 1 152 ? 46.579 38.278 13.370 1.00 13.96 152 GLY A O 1
ATOM 971 N N . ASP A 1 153 ? 46.675 39.941 11.876 1.00 13.33 153 ASP A N 1
ATOM 972 C CA . ASP A 1 153 ? 45.283 40.362 12.060 1.00 13.72 153 ASP A CA 1
ATOM 973 C C . ASP A 1 153 ? 44.340 39.367 11.377 1.00 12.88 153 ASP A C 1
ATOM 974 O O . ASP A 1 153 ? 44.786 38.528 10.604 1.00 13.36 153 ASP A O 1
ATOM 979 N N . LEU A 1 154 ? 43.047 39.442 11.696 1.00 12.59 154 LEU A N 1
ATOM 980 C CA . LEU A 1 154 ? 42.008 38.604 11.040 1.00 12.40 154 LEU A CA 1
ATOM 981 C C . LEU A 1 154 ? 40.897 39.464 10.465 1.00 11.69 154 LEU A C 1
ATOM 982 O O . LEU A 1 154 ? 40.594 40.560 10.993 1.00 12.39 154 LEU A O 1
ATOM 987 N N . LEU A 1 155 ? 40.283 38.965 9.394 1.00 10.97 155 LEU A N 1
ATOM 988 C CA . LEU A 1 155 ? 39.030 39.489 8.854 1.00 10.82 155 LEU A CA 1
ATOM 989 C C . LEU A 1 155 ? 37.937 38.503 9.220 1.00 10.41 155 LEU A C 1
ATOM 990 O O . LEU A 1 155 ? 38.166 37.291 9.265 1.00 10.69 155 LEU A O 1
ATOM 995 N N . PHE A 1 156 ? 36.726 39.006 9.465 1.00 10.12 156 PHE A N 1
ATOM 996 C CA . PHE A 1 156 ? 35.551 38.163 9.668 1.00 10.73 156 PHE A CA 1
ATOM 997 C C . PHE A 1 156 ? 34.447 38.693 8.802 1.00 10.31 156 PHE A C 1
ATOM 998 O O . PHE A 1 156 ? 34.209 39.912 8.800 1.00 10.98 156 PHE A O 1
ATOM 1006 N N . VAL A 1 157 ? 33.797 37.833 8.048 1.00 10.37 157 VAL A N 1
ATOM 1007 C CA . VAL A 1 157 ? 32.662 38.207 7.219 1.00 10.93 157 VAL A CA 1
ATOM 1008 C C . VAL A 1 157 ? 31.526 37.309 7.609 1.00 11.01 157 VAL A C 1
ATOM 1009 O O . VAL A 1 157 ? 31.721 36.117 7.839 1.00 11.87 157 VAL A O 1
ATOM 1013 N N . TYR A 1 158 ? 30.315 37.845 7.690 1.00 10.84 158 TYR A N 1
ATOM 1014 C CA . TYR A 1 158 ? 29.114 37.027 7.949 1.00 11.02 158 TYR A CA 1
ATOM 1015 C C . TYR A 1 158 ? 27.936 37.609 7.190 1.00 11.63 158 TYR A C 1
ATOM 1016 O O . TYR A 1 158 ? 27.978 38.753 6.715 1.00 11.51 158 TYR A O 1
ATOM 1025 N N . ARG A 1 159 ? 26.914 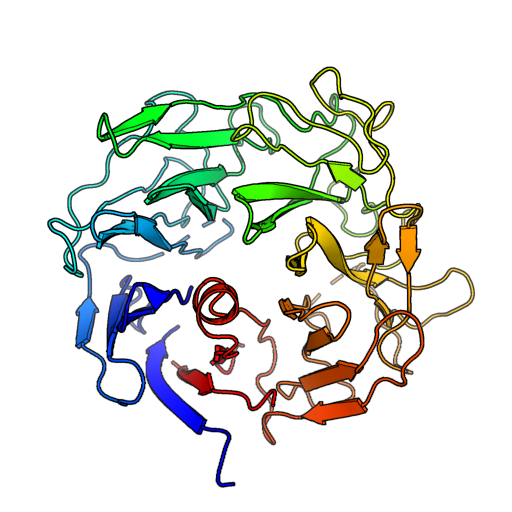36.774 7.067 1.00 11.47 159 ARG A N 1
ATOM 1026 C CA A ARG A 1 159 ? 25.633 37.184 6.501 0.50 12.08 159 ARG A CA 1
ATOM 1027 C CA B ARG A 1 159 ? 25.620 37.170 6.483 0.50 12.28 159 ARG A CA 1
ATOM 1028 C C . ARG A 1 159 ? 24.740 37.622 7.650 1.00 11.92 159 ARG A C 1
ATOM 1029 O O . ARG A 1 159 ? 24.335 36.799 8.479 1.00 12.69 159 ARG A O 1
ATOM 1044 N N . SER A 1 160 ? 24.476 38.921 7.721 1.00 12.33 160 SER A N 1
ATOM 1045 C CA . SER A 1 160 ? 23.547 39.444 8.726 1.00 12.99 160 SER A CA 1
ATOM 1046 C C . SER A 1 160 ? 22.133 39.491 8.158 1.00 12.64 160 SER A C 1
ATOM 1047 O O . SER A 1 160 ? 21.915 39.997 7.062 1.00 12.85 160 SER A O 1
ATOM 1050 N N . GLY A 1 161 ? 21.209 38.997 8.978 1.00 13.46 161 GLY A N 1
ATOM 1051 C CA . GLY A 1 161 ? 19.768 39.050 8.668 1.00 13.53 161 GLY A CA 1
ATOM 1052 C C . GLY A 1 161 ? 19.034 40.137 9.427 1.00 14.47 161 GLY A C 1
ATOM 1053 O O . GLY A 1 161 ? 17.787 40.153 9.408 1.00 15.07 161 GLY A O 1
ATOM 1054 N N . SER A 1 162 ? 19.722 41.078 10.056 1.00 14.69 162 SER A N 1
ATOM 1055 C CA . SER A 1 162 ? 18.991 41.994 10.931 1.00 15.95 162 SER A CA 1
ATOM 1056 C C . SER A 1 162 ? 18.145 43.002 10.170 1.00 16.40 162 SER A C 1
ATOM 1057 O O . SER A 1 162 ? 17.315 43.680 10.781 1.00 16.04 162 SER A O 1
ATOM 1060 N N . SER A 1 163 ? 18.313 43.125 8.863 1.00 13.55 163 SER A N 1
ATOM 1061 C CA . SER A 1 163 ? 17.437 43.976 8.062 1.00 14.55 163 SER A CA 1
ATOM 1062 C C . SER A 1 163 ? 16.220 43.270 7.571 1.00 14.69 163 SER A C 1
ATOM 1063 O O . SER A 1 163 ? 15.329 43.949 7.037 1.00 16.48 163 SER A O 1
ATOM 1066 N N . GLY A 1 164 ? 16.191 41.957 7.698 1.00 13.32 164 GLY A N 1
ATOM 1067 C CA . GLY A 1 164 ? 15.191 41.097 7.051 1.00 14.12 164 GLY A CA 1
ATOM 1068 C C . GLY A 1 164 ? 15.674 40.327 5.828 1.00 14.07 164 GLY A C 1
ATOM 1069 O O . GLY A 1 164 ? 15.031 39.374 5.388 1.00 14.08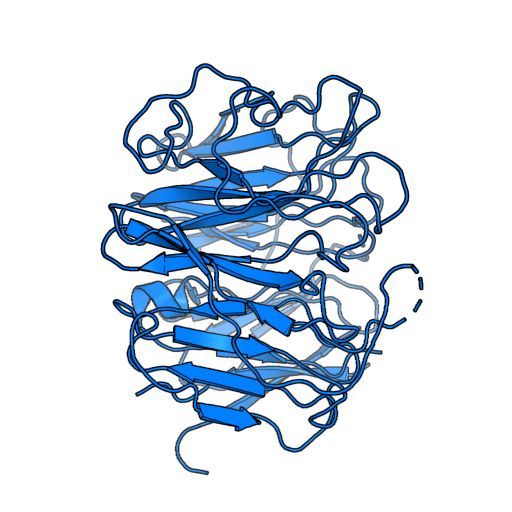 164 GLY A O 1
ATOM 1070 N N . ARG A 1 165 ? 16.839 40.748 5.294 1.00 14.27 165 ARG A N 1
ATOM 1071 C CA . ARG A 1 165 ? 17.465 40.122 4.162 1.00 14.64 165 ARG A CA 1
ATOM 1072 C C . ARG A 1 165 ? 18.955 40.044 4.433 1.00 14.91 165 ARG A C 1
ATOM 1073 O O . ARG A 1 165 ? 19.507 40.887 5.142 1.00 16.42 165 ARG A O 1
ATOM 1081 N N . GLY A 1 166 ? 19.592 39.068 3.838 1.00 14.44 166 GLY A N 1
ATOM 1082 C CA . GLY A 1 166 ? 21.022 38.850 4.075 1.00 14.23 166 GLY A CA 1
ATOM 1083 C C . GLY A 1 166 ? 21.879 39.968 3.547 1.00 13.74 166 GLY A C 1
ATOM 1084 O O . GLY A 1 166 ? 21.664 40.460 2.442 1.00 16.74 166 GLY A O 1
ATOM 1085 N N . ASN A 1 167 ? 22.839 40.390 4.380 1.00 11.86 167 ASN A N 1
ATOM 1086 C CA . ASN A 1 167 ? 23.722 41.495 4.048 1.00 12.25 167 ASN A CA 1
ATOM 1087 C C . ASN A 1 167 ? 25.144 41.148 4.532 1.00 11.73 167 ASN A C 1
ATOM 1088 O O . ASN A 1 167 ? 25.314 40.703 5.642 1.00 12.12 167 ASN A O 1
ATOM 1093 N N . LEU A 1 168 ? 26.145 41.439 3.701 1.00 10.96 168 LEU A N 1
ATOM 1094 C CA . LEU A 1 168 ? 27.555 41.160 4.067 1.00 11.28 168 LEU A CA 1
ATOM 1095 C C . LEU A 1 168 ? 28.019 42.174 5.095 1.00 10.69 168 LEU A C 1
ATOM 1096 O O . LEU A 1 168 ? 27.983 43.388 4.838 1.00 11.86 168 LEU A O 1
ATOM 1101 N N . VAL A 1 169 ? 28.418 41.688 6.262 1.00 10.33 169 VAL A N 1
ATOM 1102 C CA . VAL A 1 169 ? 29.010 42.517 7.309 1.00 11.04 169 VAL A CA 1
ATOM 1103 C C . VAL A 1 169 ? 30.461 42.057 7.506 1.00 10.98 169 VAL A C 1
ATOM 1104 O O . VAL A 1 169 ? 30.725 40.848 7.542 1.00 11.11 169 VAL A O 1
ATOM 1108 N N . MET A 1 170 ? 31.387 43.008 7.629 1.00 10.88 170 MET A N 1
ATOM 1109 C CA . MET A 1 170 ? 32.817 42.711 7.652 1.00 10.96 170 MET A CA 1
ATOM 1110 C C . MET A 1 170 ? 33.479 43.378 8.844 1.00 11.34 170 MET A C 1
ATOM 1111 O O . MET A 1 170 ? 33.303 44.611 9.043 1.00 11.48 170 MET A O 1
ATOM 1116 N N . ASN A 1 171 ? 34.209 42.606 9.633 1.00 11.54 171 ASN A N 1
ATOM 1117 C CA . ASN A 1 171 ? 34.938 43.079 10.806 1.00 11.56 171 ASN A CA 1
ATOM 1118 C C . ASN A 1 171 ? 36.413 42.759 10.657 1.00 11.43 171 ASN A C 1
ATOM 1119 O O . ASN A 1 171 ? 36.780 41.861 9.894 1.00 11.11 171 ASN A O 1
ATOM 1124 N N . ARG A 1 172 ? 37.243 43.445 11.444 1.00 11.94 172 ARG A N 1
ATOM 1125 C CA . ARG A 1 172 ? 38.682 43.168 11.512 1.00 12.30 172 ARG A CA 1
ATOM 1126 C C . ARG A 1 172 ? 39.103 43.024 12.960 1.00 13.11 172 ARG A C 1
ATOM 1127 O O . ARG A 1 172 ? 38.721 43.827 13.811 1.00 13.40 172 ARG A O 1
ATOM 1135 N N . TYR A 1 173 ? 39.930 42.027 13.227 1.00 13.46 173 TYR A N 1
ATOM 1136 C CA . TYR A 1 173 ? 40.582 41.839 14.529 1.00 14.33 173 TYR A CA 1
ATOM 1137 C C . TYR A 1 173 ? 41.993 42.382 14.445 1.00 15.27 173 TYR A C 1
ATOM 1138 O O . TYR A 1 173 ? 42.813 41.907 13.665 1.00 14.85 173 TYR A O 1
ATOM 1147 N N . SER A 1 174 ? 42.253 43.409 15.257 1.00 17.00 174 SER A N 1
ATOM 1148 C CA . SER A 1 174 ? 43.578 44.022 15.326 1.00 19.04 174 SER A CA 1
ATOM 1149 C C . SER A 1 174 ? 44.359 43.361 16.421 1.00 20.42 174 SER A C 1
ATOM 1150 O O . SER A 1 174 ? 43.959 43.389 17.582 1.00 19.62 174 SER A O 1
ATOM 1153 N N . LEU A 1 175 ? 45.489 42.777 16.046 1.00 22.08 175 LEU A N 1
ATOM 1154 C CA . LEU A 1 175 ? 46.310 42.061 16.990 1.00 26.29 175 LEU A CA 1
ATOM 1155 C C . LEU A 1 175 ? 46.956 43.023 17.990 1.00 29.82 175 LEU A C 1
ATOM 1156 O O . LEU A 1 175 ? 47.141 42.660 19.154 1.00 35.16 175 LEU A O 1
ATOM 1161 N N . LYS A 1 176 ? 47.255 44.254 17.577 1.00 31.86 176 LYS A N 1
ATOM 1162 C CA . LYS A 1 176 ? 47.935 45.215 18.466 1.00 36.58 176 LYS A CA 1
ATOM 1163 C C . LYS A 1 176 ? 47.044 45.778 19.583 1.00 38.00 176 LYS A C 1
ATOM 1164 O O . LYS A 1 176 ? 47.552 46.228 20.609 1.00 38.41 176 LYS A O 1
ATOM 1168 N N . ASP A 1 177 ? 45.727 45.763 19.401 1.00 36.62 177 ASP A N 1
ATOM 1169 C CA . ASP A 1 177 ? 44.824 46.126 20.495 1.00 36.31 177 ASP A CA 1
ATOM 1170 C C . ASP A 1 177 ? 43.843 45.038 20.898 1.00 32.70 177 ASP A C 1
ATOM 1171 O O . ASP A 1 177 ? 43.024 45.255 21.779 1.00 32.56 177 ASP A O 1
ATOM 1176 N N . HIS A 1 178 ? 43.943 43.858 20.280 1.00 27.01 178 HIS A N 1
ATOM 1177 C CA . HIS A 1 178 ? 43.184 42.678 20.673 1.00 27.21 178 HIS A CA 1
ATOM 1178 C C . HIS A 1 178 ? 41.679 42.879 20.697 1.00 26.49 178 HIS A C 1
ATOM 1179 O O . HIS A 1 178 ? 40.968 42.317 21.542 1.00 26.62 178 HIS A O 1
ATOM 1186 N N . LYS A 1 179 ? 41.203 43.659 19.727 1.00 23.24 179 LYS A N 1
ATOM 1187 C CA . LYS A 1 179 ? 39.781 43.948 19.623 1.00 21.92 179 LYS A CA 1
ATOM 1188 C C . LYS A 1 179 ? 39.316 43.830 18.184 1.00 18.29 179 LYS A C 1
ATOM 1189 O O . LYS A 1 179 ? 40.091 44.039 17.231 1.00 18.08 179 LYS A O 1
ATOM 1192 N N . TRP A 1 180 ? 38.024 43.572 18.072 1.00 17.56 180 TRP A N 1
ATOM 1193 C CA . TRP A 1 180 ? 37.322 43.595 16.793 1.00 16.67 180 TRP A CA 1
ATOM 1194 C C . TRP A 1 180 ? 36.736 44.973 16.539 1.00 17.37 180 TRP A C 1
ATOM 1195 O O . TRP A 1 180 ? 36.216 45.615 17.466 1.00 19.51 180 TRP A O 1
ATOM 1206 N N . ALA A 1 181 ? 36.761 45.404 15.280 1.00 14.17 181 ALA A N 1
ATOM 1207 C CA . ALA A 1 181 ? 36.103 46.638 14.830 1.00 15.40 181 ALA A CA 1
ATOM 1208 C C . ALA A 1 181 ? 35.348 46.360 13.570 1.00 14.62 181 ALA A C 1
ATOM 1209 O O . ALA A 1 181 ? 35.767 45.532 12.731 1.00 14.51 181 ALA A O 1
ATOM 1211 N N . ARG A 1 182 ? 34.285 47.109 13.348 1.00 14.00 182 ARG A N 1
ATOM 1212 C CA A ARG A 1 182 ? 33.520 47.028 12.123 0.50 14.07 182 ARG A CA 1
ATOM 1213 C CA B ARG A 1 182 ? 33.525 47.045 12.127 0.50 13.81 182 ARG A CA 1
ATOM 1214 C C . ARG A 1 182 ? 34.316 47.689 11.008 1.00 14.10 182 ARG A C 1
ATOM 1215 O O . ARG A 1 182 ? 34.834 48.806 11.181 1.00 16.75 182 ARG A O 1
ATOM 1230 N N . VAL A 1 183 ? 34.406 47.026 9.870 1.00 13.31 183 VAL A N 1
ATOM 1231 C CA . VAL A 1 183 ? 35.054 47.558 8.678 1.00 13.81 183 VAL A CA 1
ATOM 1232 C C . VAL A 1 183 ? 34.018 48.096 7.710 1.00 14.45 183 VAL A C 1
ATOM 1233 O O . VAL A 1 183 ? 34.132 49.241 7.202 1.00 14.57 183 VAL A O 1
ATOM 1237 N N . GLN A 1 184 ? 33.012 47.286 7.400 1.00 13.42 184 GLN A N 1
ATOM 1238 C CA . GLN A 1 184 ? 31.904 47.764 6.589 1.00 14.30 184 GLN A CA 1
ATOM 1239 C C . GLN A 1 184 ? 30.595 47.188 7.094 1.00 14.07 184 GLN A C 1
ATOM 1240 O O . GLN A 1 184 ? 30.505 45.985 7.344 1.00 14.68 184 GLN A O 1
ATOM 1246 N N . ASP A 1 185 ? 29.603 48.075 7.188 1.00 15.27 185 ASP A N 1
ATOM 1247 C CA . ASP A 1 185 ? 28.218 47.707 7.473 1.00 16.58 185 ASP A CA 1
ATOM 1248 C C . ASP A 1 185 ? 27.446 47.399 6.210 1.00 15.20 185 ASP A C 1
ATOM 1249 O O . ASP A 1 185 ? 26.539 46.573 6.234 1.00 16.32 185 ASP A O 1
ATOM 1254 N N . VAL A 1 186 ? 27.736 48.110 5.132 1.00 13.96 186 VAL A N 1
ATOM 1255 C CA . VAL A 1 186 ? 27.106 47.870 3.868 1.00 15.88 186 VAL A CA 1
ATOM 1256 C C . VAL A 1 186 ? 28.148 47.969 2.757 1.00 15.95 186 VAL A C 1
ATOM 1257 O O . VAL A 1 186 ? 28.647 49.069 2.441 1.00 18.07 186 VAL A O 1
ATOM 1261 N N . LEU A 1 187 ? 28.446 46.829 2.182 1.00 13.86 187 LEU A N 1
ATOM 1262 C CA . LEU A 1 187 ? 29.476 46.727 1.153 1.00 13.55 187 LEU A CA 1
ATOM 1263 C C . LEU A 1 187 ? 28.816 46.378 -0.163 1.00 13.79 187 LEU A C 1
ATOM 1264 O O . LEU A 1 187 ? 29.044 47.048 -1.167 1.00 14.47 187 LEU A O 1
ATOM 1269 N N . ILE A 1 188 ? 28.010 45.315 -0.197 1.00 13.28 188 ILE A N 1
ATOM 1270 C CA . ILE A 1 188 ? 27.212 44.938 -1.361 1.00 14.28 188 ILE A CA 1
ATOM 1271 C C . ILE A 1 188 ? 25.746 45.259 -1.014 1.00 15.14 188 ILE A C 1
ATOM 1272 O O . ILE A 1 188 ? 25.235 44.764 -0.022 1.00 16.38 188 ILE A O 1
ATOM 1277 N N . ASP A 1 189 ? 25.111 46.086 -1.835 1.00 15.61 189 ASP A N 1
ATOM 1278 C CA . ASP A 1 189 ? 23.739 46.551 -1.574 1.00 17.65 189 ASP A CA 1
ATOM 1279 C C . ASP A 1 189 ? 22.831 46.091 -2.724 1.00 18.14 189 ASP A C 1
ATOM 1280 O O . ASP A 1 189 ? 22.954 46.548 -3.847 1.00 18.15 189 ASP A O 1
ATOM 1285 N N A GLY A 1 190 ? 21.898 45.194 -2.406 0.50 21.32 190 GLY A N 1
ATOM 1286 N N B GLY A 1 190 ? 21.891 45.195 -2.419 0.50 20.96 190 GLY A N 1
ATOM 1287 C CA A GLY A 1 190 ? 20.927 44.710 -3.380 0.50 23.64 190 GLY A CA 1
ATOM 1288 C CA B GLY A 1 190 ? 20.923 44.722 -3.411 0.50 22.95 190 GLY A CA 1
ATOM 1289 C C A GLY A 1 190 ? 19.648 45.536 -3.434 0.50 25.88 190 GLY A C 1
ATOM 1290 C C B GLY A 1 190 ? 19.780 45.698 -3.669 0.50 24.85 190 GLY A C 1
ATOM 1291 O O A GLY A 1 190 ? 18.657 45.079 -3.996 0.50 25.29 190 GLY A O 1
ATOM 1292 O O B GLY A 1 190 ? 19.028 45.538 -4.667 0.50 22.21 190 GLY A O 1
ATOM 1293 N N . GLU A 1 191 ? 19.663 46.708 -2.794 1.00 26.52 191 GLU A N 1
ATOM 1294 C CA . GLU A 1 191 ? 18.647 47.784 -2.941 1.00 28.75 191 GLU A CA 1
ATOM 1295 C C . GLU A 1 191 ? 17.194 47.316 -2.908 1.00 34.43 191 GLU A C 1
ATOM 1296 O O . GLU A 1 191 ? 16.371 47.789 -3.698 1.00 37.86 191 GLU A O 1
ATOM 1302 N N . ASP A 1 192 ? 16.895 46.358 -2.046 1.00 37.79 192 ASP A N 1
ATOM 1303 C CA . ASP A 1 192 ? 15.552 45.757 -1.995 1.00 40.32 192 ASP A CA 1
ATOM 1304 C C . ASP A 1 192 ? 15.095 44.927 -3.229 1.00 39.93 192 ASP A C 1
ATOM 1305 O O . ASP A 1 192 ? 14.032 44.314 -3.166 1.00 39.70 192 ASP A O 1
ATOM 1307 N N . LYS A 1 193 ? 15.848 44.906 -4.333 1.00 34.99 193 LYS A N 1
ATOM 1308 C CA . LYS A 1 193 ? 15.478 44.119 -5.509 1.00 32.92 193 LYS A CA 1
ATOM 1309 C C . LYS A 1 193 ? 16.183 42.746 -5.581 1.00 29.53 193 LYS A C 1
ATOM 1310 O O . LYS A 1 193 ? 15.758 41.873 -6.361 1.00 29.96 193 LYS A O 1
ATOM 1312 N N . ARG A 1 194 ? 17.261 42.549 -4.802 1.00 25.16 194 ARG A N 1
ATOM 1313 C CA . ARG A 1 194 ? 18.047 41.316 -4.915 1.00 23.36 194 ARG A CA 1
ATOM 1314 C C . ARG A 1 194 ? 18.947 41.016 -3.723 1.00 20.48 194 ARG A C 1
ATOM 1315 O O . ARG A 1 194 ? 19.242 41.887 -2.910 1.00 23.15 194 ARG A O 1
ATOM 1323 N N . ASN A 1 195 ? 19.396 39.771 -3.669 1.00 19.90 195 ASN A N 1
ATOM 1324 C CA A ASN A 1 195 ? 20.385 39.372 -2.679 0.50 19.45 195 ASN A CA 1
ATOM 1325 C CA B ASN A 1 195 ? 20.332 39.233 -2.684 0.50 20.17 195 ASN A CA 1
ATOM 1326 C C . ASN A 1 195 ? 21.680 39.017 -3.396 1.00 17.25 195 ASN A C 1
ATOM 1327 O O . ASN A 1 195 ? 21.712 38.862 -4.603 1.00 17.11 195 ASN A O 1
ATOM 1336 N N . ALA A 1 196 ? 22.765 39.000 -2.635 1.00 16.11 196 ALA A N 1
ATOM 1337 C CA . ALA A 1 196 ? 24.092 38.666 -3.146 1.00 15.42 196 ALA A CA 1
ATOM 1338 C C . ALA A 1 196 ? 24.591 37.434 -2.427 1.00 14.27 196 ALA A C 1
ATOM 1339 O O . ALA A 1 196 ? 24.324 37.242 -1.238 1.00 14.97 196 ALA A O 1
ATOM 1341 N N . TYR A 1 197 ? 25.345 36.595 -3.147 1.00 12.45 197 TYR A N 1
ATOM 1342 C CA . TYR A 1 197 ? 26.059 35.462 -2.539 1.00 12.35 197 TYR A CA 1
ATOM 1343 C C . TYR A 1 197 ? 27.512 35.595 -2.934 1.00 12.13 197 TYR A C 1
ATOM 1344 O O . TYR A 1 197 ? 27.828 35.574 -4.119 1.00 12.37 197 TYR A O 1
ATOM 1353 N N . TRP A 1 198 ? 28.359 35.709 -1.931 1.00 11.88 198 TRP A N 1
ATOM 1354 C CA . TRP A 1 198 ? 29.746 36.137 -2.074 1.00 11.71 198 TRP A CA 1
ATOM 1355 C C . TRP A 1 198 ? 30.724 35.056 -1.677 1.00 12.15 198 TRP A C 1
ATOM 1356 O O . TRP A 1 198 ? 30.373 34.090 -0.999 1.00 12.63 198 TRP A O 1
ATOM 1367 N N . GLN A 1 199 ? 31.960 35.228 -2.148 1.00 11.63 199 GLN A N 1
ATOM 1368 C CA . GLN A 1 199 ? 33.129 34.494 -1.667 1.00 11.78 199 GLN A CA 1
ATOM 1369 C C . GLN A 1 199 ? 34.304 35.437 -1.667 1.00 11.27 199 GLN A C 1
ATOM 1370 O O . GLN A 1 199 ? 34.339 36.418 -2.438 1.00 11.98 199 GLN A O 1
ATOM 1376 N N . LEU A 1 200 ? 35.270 35.189 -0.803 1.00 11.20 200 LEU A N 1
ATOM 1377 C CA . LEU A 1 200 ? 36.435 36.066 -0.622 1.00 11.02 200 LEU A CA 1
ATOM 1378 C C . LEU A 1 200 ? 37.719 35.275 -0.537 1.00 11.02 200 LEU A C 1
ATOM 1379 O O . LEU A 1 200 ? 37.729 34.041 -0.317 1.00 11.43 200 LEU A O 1
ATOM 1384 N N . TYR A 1 201 ? 38.827 35.967 -0.741 1.00 10.47 201 TYR A N 1
ATOM 1385 C CA . TYR A 1 201 ? 40.163 35.377 -0.576 1.00 11.04 201 TYR A CA 1
ATOM 1386 C C . TYR A 1 201 ? 41.111 36.480 -0.262 1.00 10.57 201 TYR A C 1
ATOM 1387 O O . TYR A 1 201 ? 41.047 37.540 -0.907 1.00 11.90 201 TYR A O 1
ATOM 1396 N N . VAL A 1 202 ? 41.995 36.292 0.713 1.00 10.80 202 VAL A N 1
ATOM 1397 C CA . VAL A 1 202 ? 43.052 37.241 1.020 1.00 11.24 202 VAL A CA 1
ATOM 1398 C C . VAL A 1 202 ? 44.342 36.666 0.410 1.00 12.29 202 VAL A C 1
ATOM 1399 O O . VAL A 1 202 ? 44.762 35.535 0.733 1.00 12.74 202 VAL A O 1
ATOM 1403 N N . ASP A 1 203 ? 44.953 37.406 -0.516 1.00 11.83 203 ASP A N 1
ATOM 1404 C CA . ASP A 1 203 ? 46.096 36.915 -1.251 1.00 12.27 203 ASP A CA 1
ATOM 1405 C C . ASP A 1 203 ? 47.371 37.044 -0.438 1.00 13.96 203 ASP A C 1
ATOM 1406 O O . ASP A 1 203 ? 47.382 37.536 0.693 1.00 13.36 203 ASP A O 1
ATOM 1411 N N . GLU A 1 204 ? 48.470 36.589 -1.041 1.00 14.63 204 GLU A N 1
ATOM 1412 C CA . GLU A 1 204 ? 49.739 36.534 -0.364 1.00 16.84 204 GLU A CA 1
ATOM 1413 C C . GLU A 1 204 ? 50.337 37.914 -0.130 1.00 16.68 204 GLU A C 1
ATOM 1414 O O . GLU A 1 204 ? 51.277 38.060 0.664 1.00 20.42 204 GLU A O 1
ATOM 1420 N N . LYS A 1 205 ? 49.771 38.957 -0.745 1.00 16.35 205 LYS A N 1
ATOM 1421 C CA . LYS A 1 205 ? 50.167 40.340 -0.524 1.00 17.09 205 LYS A CA 1
ATOM 1422 C C . LYS A 1 205 ? 49.224 41.074 0.418 1.00 15.69 205 LYS A C 1
ATOM 1423 O O . LYS A 1 205 ? 49.410 42.264 0.688 1.00 18.07 205 LYS A O 1
ATOM 1429 N N . GLY A 1 206 ? 48.230 40.369 0.954 1.00 14.23 206 GLY A N 1
ATOM 1430 C CA . GLY A 1 206 ? 47.312 41.003 1.903 1.00 14.24 206 GLY A CA 1
ATOM 1431 C C . GLY A 1 206 ? 46.110 41.712 1.308 1.00 11.93 206 GLY A C 1
ATOM 1432 O O . GLY A 1 206 ? 45.324 42.289 2.061 1.00 13.64 206 GLY A O 1
ATOM 1433 N N . THR A 1 207 ? 45.910 41.596 -0.000 1.00 11.66 207 THR A N 1
ATOM 1434 C CA . THR A 1 207 ? 44.744 42.181 -0.654 1.00 12.00 207 THR A CA 1
ATOM 1435 C C . THR A 1 207 ? 43.556 41.281 -0.450 1.00 11.39 207 THR A C 1
ATOM 1436 O O . THR A 1 207 ? 43.639 40.045 -0.612 1.00 12.20 207 THR A O 1
ATOM 1440 N N . ILE A 1 208 ? 42.426 41.909 -0.113 1.00 11.00 208 ILE A N 1
ATOM 1441 C CA . ILE A 1 208 ? 41.154 41.198 0.043 1.00 10.85 208 ILE A CA 1
ATOM 1442 C C . ILE A 1 208 ? 40.435 41.199 -1.299 1.00 10.40 208 ILE A C 1
ATOM 1443 O O . ILE A 1 208 ? 40.122 42.267 -1.832 1.00 11.40 208 ILE A O 1
ATOM 1448 N N . HIS A 1 209 ? 40.171 40.035 -1.852 1.00 10.14 209 HIS A N 1
ATOM 1449 C CA . HIS A 1 209 ? 39.415 39.858 -3.083 1.00 10.33 209 HIS A CA 1
ATOM 1450 C C . HIS A 1 209 ? 38.017 39.413 -2.742 1.00 10.34 209 HIS A C 1
ATOM 1451 O O . HIS A 1 209 ? 37.812 38.613 -1.844 1.00 11.12 209 HIS A O 1
ATOM 1458 N N . LEU A 1 210 ? 37.057 39.903 -3.496 1.00 10.00 210 LEU A N 1
ATOM 1459 C CA . LEU A 1 210 ? 35.637 39.656 -3.253 1.00 10.03 210 LEU A CA 1
ATOM 1460 C C . LEU A 1 210 ? 34.951 39.400 -4.571 1.00 10.46 210 LEU A C 1
ATOM 1461 O O . LEU A 1 210 ? 35.117 40.197 -5.529 1.00 11.32 210 LEU A O 1
ATOM 1466 N N . SER A 1 211 ? 34.186 38.330 -4.678 1.00 10.31 211 SER A N 1
ATOM 1467 C CA . SER A 1 211 ? 33.312 38.168 -5.831 1.00 11.39 211 SER A CA 1
ATOM 1468 C C . SER A 1 211 ? 31.969 37.650 -5.394 1.00 11.18 211 SER A C 1
ATOM 1469 O O . SER A 1 211 ? 31.818 37.107 -4.322 1.00 10.88 211 SER A O 1
ATOM 1472 N N . TRP A 1 212 ? 30.976 37.848 -6.253 1.00 10.37 212 TRP A N 1
ATOM 1473 C CA . TRP A 1 212 ? 29.624 37.461 -5.903 1.00 11.14 212 TRP A CA 1
ATOM 1474 C C . TRP A 1 212 ? 28.744 37.286 -7.112 1.00 11.26 212 TRP A C 1
ATOM 1475 O O . TRP A 1 212 ? 29.038 37.788 -8.192 1.00 11.45 212 TRP A O 1
ATOM 1486 N N . VAL A 1 213 ? 27.629 36.615 -6.881 1.00 11.50 213 VAL A N 1
ATOM 1487 C CA . VAL A 1 213 ? 26.536 36.547 -7.839 1.00 13.12 213 VAL A CA 1
ATOM 1488 C C . VAL A 1 213 ? 25.329 37.231 -7.219 1.00 13.12 213 VAL A C 1
ATOM 1489 O O . VAL A 1 213 ? 25.190 37.325 -6.011 1.00 12.94 213 VAL A O 1
ATOM 1493 N N . TRP A 1 214 ? 24.431 37.736 -8.071 1.00 12.75 214 TRP A N 1
ATOM 1494 C CA . TRP A 1 214 ? 23.134 38.283 -7.634 1.00 13.98 214 TRP A CA 1
ATOM 1495 C C . TRP A 1 214 ? 22.069 37.198 -7.706 1.00 14.24 214 TRP A C 1
ATOM 1496 O O . TRP A 1 214 ? 22.129 36.317 -8.532 1.00 14.89 214 TRP A O 1
ATOM 1507 N N . ARG A 1 215 ? 21.048 37.329 -6.860 1.00 15.50 215 ARG A N 1
ATOM 1508 C CA A ARG A 1 215 ? 19.850 36.465 -6.955 0.50 16.23 215 ARG A CA 1
ATOM 1509 C CA B ARG A 1 215 ? 19.875 36.432 -6.826 0.50 16.36 215 ARG A CA 1
ATOM 1510 C C . ARG A 1 215 ? 18.617 37.320 -6.744 1.00 16.55 215 ARG A C 1
ATOM 1511 O O . ARG A 1 215 ? 18.484 38.041 -5.759 1.00 17.71 215 ARG A O 1
ATOM 1526 N N . GLU A 1 216 ? 17.720 37.265 -7.741 1.00 19.54 216 GLU A N 1
ATOM 1527 C CA . GLU A 1 216 ? 16.547 38.172 -7.742 1.00 21.13 216 GLU A CA 1
ATOM 1528 C C . GLU A 1 216 ? 15.426 37.739 -6.811 1.00 22.59 216 GLU A C 1
ATOM 1529 O O . GLU A 1 216 ? 14.794 38.564 -6.158 1.00 25.12 216 GLU A O 1
ATOM 1535 N N . THR A 1 217 ? 15.154 36.450 -6.755 1.00 21.42 217 THR A N 1
ATOM 1536 C CA . THR A 1 217 ? 14.042 35.927 -5.957 1.00 20.70 217 THR A CA 1
ATOM 1537 C C . THR A 1 217 ? 14.485 34.740 -5.120 1.00 22.07 217 THR A C 1
ATOM 1538 O O . THR A 1 217 ? 15.654 34.370 -5.120 1.00 21.84 217 THR A O 1
ATOM 1542 N N . TRP A 1 218 ? 13.563 34.098 -4.432 1.00 19.96 218 TRP A N 1
ATOM 1543 C CA . TRP A 1 218 ? 13.849 32.890 -3.675 1.00 21.43 218 TRP A CA 1
ATOM 1544 C C . TRP A 1 218 ? 14.366 31.708 -4.525 1.00 21.26 218 TRP A C 1
ATOM 1545 O O . TRP A 1 218 ? 14.915 30.746 -3.989 1.00 23.31 218 TRP A O 1
ATOM 1556 N N . GLN A 1 219 ? 14.123 31.743 -5.830 1.00 20.11 219 GLN A N 1
ATOM 1557 C CA . GLN A 1 219 ? 14.460 30.617 -6.687 1.00 20.82 219 GLN A CA 1
ATOM 1558 C C . GLN A 1 219 ? 15.868 30.712 -7.249 1.00 19.69 219 GLN A C 1
ATOM 1559 O O . GLN A 1 219 ? 16.287 31.756 -7.757 1.00 18.21 219 GLN A O 1
ATOM 1565 N N . VAL A 1 220 ? 16.575 29.594 -7.132 1.00 18.92 220 VAL A N 1
ATOM 1566 C CA . VAL A 1 220 ? 17.984 29.498 -7.581 1.00 18.63 220 VAL A CA 1
ATOM 1567 C C . VAL A 1 220 ? 18.203 29.843 -9.054 1.00 17.87 220 VAL A C 1
ATOM 1568 O O . VAL A 1 220 ? 19.245 30.385 -9.429 1.00 17.98 220 VAL A O 1
ATOM 1572 N N . GLU A 1 221 ? 17.201 29.592 -9.890 1.00 17.94 221 GLU A N 1
ATOM 1573 C CA . GLU A 1 221 ? 17.298 29.953 -11.298 1.00 19.61 221 GLU A CA 1
ATOM 1574 C C . GLU A 1 221 ? 17.433 31.447 -11.546 1.00 17.44 221 GLU A C 1
ATOM 1575 O O . GLU A 1 221 ? 17.787 31.852 -12.642 1.00 18.80 221 GLU A O 1
ATOM 1581 N N . THR A 1 222 ? 17.133 32.271 -10.535 1.00 16.30 222 THR A N 1
ATOM 1582 C CA . THR A 1 222 ? 17.272 33.712 -10.670 1.00 16.93 222 THR A CA 1
ATOM 1583 C C . THR A 1 222 ? 18.656 34.241 -10.244 1.00 16.66 222 THR A C 1
ATOM 1584 O O . THR A 1 222 ? 18.855 35.453 -10.177 1.00 16.86 222 THR A O 1
ATOM 1588 N N . ASN A 1 223 ? 19.616 33.329 -10.015 1.00 15.86 223 ASN A N 1
ATOM 1589 C CA . ASN A 1 223 ? 21.033 33.731 -9.937 1.00 14.70 223 ASN A CA 1
ATOM 1590 C C . ASN A 1 223 ? 21.486 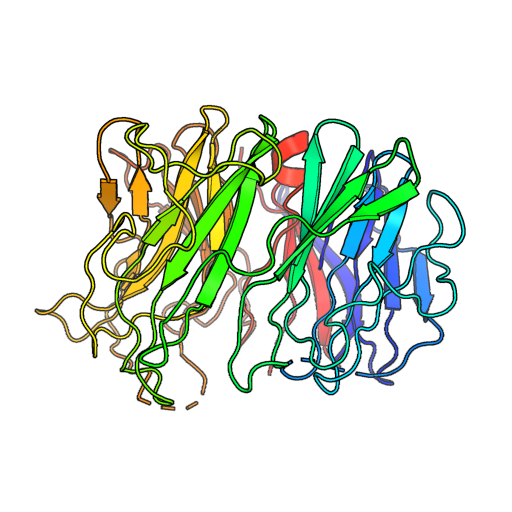34.305 -11.258 1.00 14.02 223 ASN A C 1
ATOM 1591 O O . ASN A 1 223 ? 21.165 33.776 -12.345 1.00 15.50 223 ASN A O 1
ATOM 1596 N N . HIS A 1 224 ? 22.293 35.356 -11.200 1.00 14.33 224 HIS A N 1
ATOM 1597 C CA . HIS A 1 224 ? 22.853 35.935 -12.404 1.00 14.20 224 HIS A CA 1
ATOM 1598 C C . HIS A 1 224 ? 24.123 36.725 -12.118 1.00 13.90 224 HIS A C 1
ATOM 1599 O O . HIS A 1 224 ? 24.233 37.338 -11.043 1.00 14.58 224 HIS A O 1
ATOM 1606 N N . ASP A 1 225 ? 25.035 36.669 -13.079 1.00 14.27 225 ASP A N 1
ATOM 1607 C CA . ASP A 1 225 ? 26.252 37.478 -13.135 1.00 14.15 225 ASP A CA 1
ATOM 1608 C C . ASP A 1 225 ? 27.316 37.122 -12.112 1.00 14.45 225 ASP A C 1
ATOM 1609 O O . ASP A 1 225 ? 27.043 36.451 -11.127 1.00 14.69 225 ASP A O 1
ATOM 1614 N N . LEU A 1 226 ? 28.530 37.567 -12.402 1.00 13.91 226 LEU A N 1
ATOM 1615 C CA A LEU A 1 226 ? 29.638 37.420 -11.492 0.50 13.37 226 LEU A CA 1
ATOM 1616 C CA B LEU A 1 226 ? 29.686 37.428 -11.498 0.50 13.97 226 LEU A CA 1
ATOM 1617 C C . LEU A 1 226 ? 30.339 38.782 -11.403 1.00 13.63 226 LEU A C 1
ATOM 1618 O O . LEU A 1 226 ? 30.784 39.307 -12.431 1.00 13.39 226 LEU A O 1
ATOM 1627 N N . CYS A 1 227 ? 30.412 39.332 -10.199 1.00 11.90 227 CYS A N 1
ATOM 1628 C CA . CYS A 1 227 ? 30.950 40.636 -9.934 1.00 12.46 227 CYS A CA 1
ATOM 1629 C C . CYS A 1 227 ? 32.186 40.570 -9.046 1.00 12.18 227 CYS A C 1
ATOM 1630 O O . CYS A 1 227 ? 32.395 39.544 -8.381 1.00 12.53 227 CYS A O 1
ATOM 1633 N N . TYR A 1 228 ? 32.974 41.641 -9.044 1.00 11.42 228 TYR A N 1
ATOM 1634 C CA . TYR A 1 228 ? 34.277 41.630 -8.388 1.00 11.48 228 TYR A CA 1
ATOM 1635 C C . TYR A 1 228 ? 34.592 42.953 -7.739 1.00 11.41 228 TYR A C 1
ATOM 1636 O O . TYR A 1 228 ? 34.231 44.012 -8.276 1.00 11.66 228 TYR A O 1
ATOM 1645 N N . ALA A 1 229 ? 35.324 42.901 -6.626 1.00 11.04 229 ALA A N 1
ATOM 1646 C CA . ALA A 1 229 ? 35.947 44.035 -5.989 1.00 10.96 229 ALA A CA 1
ATOM 1647 C C . ALA A 1 229 ? 37.178 43.583 -5.223 1.00 11.06 229 ALA A C 1
ATOM 1648 O O . ALA A 1 229 ? 37.266 42.412 -4.812 1.00 11.27 229 ALA A O 1
ATOM 1650 N N . ARG A 1 230 ? 38.109 44.489 -4.981 1.00 10.48 230 ARG A N 1
ATOM 1651 C CA A ARG A 1 230 ? 39.257 44.187 -4.130 0.50 11.57 230 ARG A CA 1
ATOM 1652 C CA B ARG A 1 230 ? 39.228 44.178 -4.112 0.50 10.30 230 ARG A CA 1
ATOM 1653 C C . ARG A 1 230 ? 39.626 45.363 -3.255 1.00 10.72 230 ARG A C 1
ATOM 1654 O O . ARG A 1 230 ? 39.338 46.522 -3.592 1.00 11.74 230 ARG A O 1
ATOM 1669 N N . SER A 1 231 ? 40.281 45.095 -2.130 1.00 10.66 231 SER A N 1
ATOM 1670 C CA . SER A 1 231 ? 40.747 46.131 -1.215 1.00 10.66 231 SER A CA 1
ATOM 1671 C C . SER A 1 231 ? 42.184 45.889 -0.832 1.00 11.14 231 SER A C 1
ATOM 1672 O O . SER A 1 231 ? 42.538 44.778 -0.373 1.00 11.12 231 SER A O 1
ATOM 1675 N N . PHE A 1 232 ? 43.003 46.914 -0.955 1.00 11.93 232 PHE A N 1
ATOM 1676 C CA . PHE A 1 232 ? 44.412 46.875 -0.559 1.00 12.34 232 PHE A CA 1
ATOM 1677 C C . PHE A 1 232 ? 44.648 47.375 0.859 1.00 13.10 232 PHE A C 1
ATOM 1678 O O . PHE A 1 232 ? 45.780 47.323 1.335 1.00 15.86 232 PHE A O 1
ATOM 1686 N N . ASP A 1 233 ? 43.646 47.954 1.517 1.00 13.22 233 ASP A N 1
ATOM 1687 C CA . ASP A 1 233 ? 43.822 48.628 2.795 1.00 14.16 233 ASP A CA 1
ATOM 1688 C C . ASP A 1 233 ? 42.907 48.040 3.870 1.00 14.07 233 ASP A C 1
ATOM 1689 O O . ASP A 1 233 ? 42.310 48.747 4.659 1.00 14.63 233 ASP A O 1
ATOM 1694 N N . ASN A 1 234 ? 42.828 46.712 3.893 1.00 13.70 234 ASN A N 1
ATOM 1695 C CA A ASN A 1 234 ? 42.080 45.992 4.934 0.50 13.57 234 ASN A CA 1
ATOM 1696 C CA B ASN A 1 234 ? 42.061 45.968 4.894 0.50 14.27 234 ASN A CA 1
ATOM 1697 C C . ASN A 1 234 ? 40.584 46.349 4.942 1.00 13.76 234 ASN A C 1
ATOM 1698 O O . ASN A 1 234 ? 39.942 46.311 5.992 1.00 14.47 234 ASN A O 1
ATOM 1707 N N . GLY A 1 235 ? 40.043 46.650 3.775 1.00 12.99 235 GLY A N 1
ATOM 1708 C CA . GLY A 1 235 ? 38.604 46.826 3.640 1.00 13.47 235 GLY A CA 1
ATOM 1709 C C . GLY A 1 235 ? 38.054 48.203 3.776 1.00 14.16 235 GLY A C 1
ATOM 1710 O O . GLY A 1 235 ? 36.837 48.359 3.657 1.00 14.61 235 GLY A O 1
ATOM 1711 N N . VAL A 1 236 ? 38.906 49.209 3.943 1.00 13.96 236 VAL A N 1
ATOM 1712 C CA . VAL A 1 236 ? 38.463 50.603 4.043 1.00 15.21 236 VAL A CA 1
ATOM 1713 C C . VAL A 1 236 ? 38.032 51.123 2.678 1.00 15.13 236 VAL A C 1
ATOM 1714 O O . VAL A 1 236 ? 36.966 51.761 2.578 1.00 18.31 236 VAL A O 1
ATOM 1718 N N . THR A 1 237 ? 38.803 50.836 1.631 1.00 14.00 237 THR A N 1
ATOM 1719 C CA A THR A 1 237 ? 38.611 51.331 0.266 0.50 13.56 237 THR A CA 1
ATOM 1720 C CA B THR A 1 237 ? 38.511 51.315 0.282 0.50 14.59 237 THR A CA 1
ATOM 1721 C C . THR A 1 237 ? 38.545 50.132 -0.685 1.00 13.12 237 THR A C 1
ATOM 1722 O O . THR A 1 237 ? 39.313 49.165 -0.500 1.00 12.98 237 THR A O 1
ATOM 1729 N N . TRP A 1 238 ? 37.683 50.156 -1.701 1.00 11.99 238 TRP A N 1
ATOM 1730 C CA . TRP A 1 238 ? 37.476 49.077 -2.620 1.00 11.83 238 TRP A CA 1
ATOM 1731 C C . TRP A 1 238 ? 37.683 49.567 -4.042 1.00 11.41 238 TRP A C 1
ATOM 1732 O O . TRP A 1 238 ? 37.326 50.717 -4.390 1.00 12.55 238 TRP A O 1
ATOM 1743 N N . TYR A 1 239 ? 38.213 48.684 -4.865 1.00 11.69 239 TYR A N 1
ATOM 1744 C CA . TYR A 1 239 ? 38.548 48.945 -6.264 1.00 11.92 239 TYR A CA 1
ATOM 1745 C C . TYR A 1 239 ? 38.010 47.911 -7.194 1.00 12.50 239 TYR A C 1
ATOM 1746 O O . TYR A 1 239 ? 37.853 46.728 -6.852 1.00 12.27 239 TYR A O 1
ATOM 1755 N N . LYS A 1 240 ? 37.799 48.312 -8.440 1.00 12.99 240 LYS A N 1
ATOM 1756 C CA . LYS A 1 240 ? 37.630 47.427 -9.562 1.00 13.48 240 LYS A CA 1
ATOM 1757 C C . LYS A 1 240 ? 39.012 46.955 -10.038 1.00 12.49 240 LYS A C 1
ATOM 1758 O O . LYS A 1 240 ? 40.046 47.602 -9.734 1.00 13.58 240 LYS A O 1
ATOM 1764 N N . SER A 1 241 ? 39.038 45.870 -10.814 1.00 13.72 241 SER A N 1
ATOM 1765 C CA . SER A 1 241 ? 40.308 45.315 -11.322 1.00 14.99 241 SER A CA 1
ATOM 1766 C C . SER A 1 241 ? 41.071 46.277 -12.251 1.00 17.02 241 SER A C 1
ATOM 1767 O O . SER A 1 241 ? 42.279 46.091 -12.454 1.00 18.35 241 SER A O 1
ATOM 1770 N N . ASP A 1 242 ? 40.387 47.275 -12.816 1.00 17.46 242 ASP A N 1
ATOM 1771 C CA . ASP A 1 242 ? 40.992 48.248 -13.738 1.00 18.93 242 ASP A CA 1
ATOM 1772 C C . ASP A 1 242 ? 41.547 49.458 -13.002 1.00 19.35 242 ASP A C 1
ATOM 1773 O O . ASP A 1 242 ? 41.987 50.425 -13.636 1.00 21.25 242 ASP A O 1
ATOM 1778 N N . GLY A 1 243 ? 41.538 49.454 -11.670 1.00 17.52 243 GLY A N 1
ATOM 1779 C CA . GLY A 1 243 ? 42.044 50.556 -10.875 1.00 17.47 243 GLY A CA 1
ATOM 1780 C C . GLY A 1 243 ? 41.055 51.678 -10.533 1.00 16.02 243 GLY A C 1
ATOM 1781 O O . GLY A 1 243 ? 41.419 52.604 -9.832 1.00 18.38 243 GLY A O 1
ATOM 1782 N N . GLU A 1 244 ? 39.814 51.582 -10.991 1.00 17.16 244 GLU A N 1
ATOM 1783 C CA . GLU A 1 244 ? 38.774 52.547 -10.620 1.00 17.44 244 GLU A CA 1
ATOM 1784 C C . GLU A 1 244 ? 38.351 52.271 -9.178 1.00 16.84 244 GLU A C 1
ATOM 1785 O O . GLU A 1 244 ? 38.075 51.119 -8.812 1.00 15.52 244 GLU A O 1
ATOM 1791 N N . GLN A 1 245 ? 38.283 53.302 -8.366 1.00 15.94 245 GLN A N 1
ATOM 1792 C CA . GLN A 1 245 ? 37.860 53.208 -6.981 1.00 15.64 245 GLN A CA 1
ATOM 1793 C C . GLN A 1 245 ? 36.351 53.200 -6.934 1.00 15.85 245 GLN A C 1
ATOM 1794 O O . GLN A 1 245 ? 35.684 53.987 -7.611 1.00 16.34 245 GLN A O 1
ATOM 1800 N N . TYR A 1 246 ? 35.778 52.322 -6.125 1.00 13.60 246 TYR A N 1
ATOM 1801 C CA . TYR A 1 246 ? 34.330 52.317 -5.875 1.00 13.24 246 TYR A CA 1
ATOM 1802 C C . TYR A 1 246 ? 33.968 53.433 -4.927 1.00 12.99 246 TYR A C 1
ATOM 1803 O O . TYR A 1 246 ? 34.679 53.711 -3.977 1.00 13.58 246 TYR A O 1
ATOM 1812 N N . LYS A 1 247 ? 32.769 53.995 -5.131 1.00 14.08 247 LYS A N 1
ATOM 1813 C CA . LYS A 1 247 ? 32.073 54.698 -4.075 1.00 15.48 247 LYS A CA 1
ATOM 1814 C C . LYS A 1 247 ? 31.033 53.737 -3.495 1.00 15.32 247 LYS A C 1
ATOM 1815 O O . LYS A 1 247 ? 30.141 53.305 -4.182 1.00 16.85 247 LYS A O 1
ATOM 1821 N N . LEU A 1 248 ? 31.187 53.404 -2.224 1.00 15.22 248 LEU A N 1
ATOM 1822 C CA . LEU A 1 248 ? 30.329 52.399 -1.600 1.00 16.17 248 LEU A CA 1
ATOM 1823 C C . LEU A 1 248 ? 28.933 52.950 -1.329 1.00 16.06 248 LEU A C 1
ATOM 1824 O O . LEU A 1 248 ? 28.802 54.157 -1.168 1.00 17.37 248 LEU A O 1
ATOM 1829 N N . PRO A 1 249 ? 27.905 52.103 -1.262 1.00 16.23 249 PRO A N 1
ATOM 1830 C CA . PRO A 1 249 ? 27.996 50.646 -1.432 1.00 16.45 249 PRO A CA 1
ATOM 1831 C C . PRO A 1 249 ? 28.001 50.222 -2.884 1.00 15.32 249 PRO A C 1
ATOM 1832 O O . PRO A 1 249 ? 27.765 51.037 -3.798 1.00 15.56 249 PRO A O 1
ATOM 1836 N N . ILE A 1 250 ? 28.315 48.948 -3.136 1.00 14.05 250 ILE A N 1
ATOM 1837 C CA . ILE A 1 250 ? 28.370 48.418 -4.464 1.00 14.38 250 ILE A CA 1
ATOM 1838 C C . ILE A 1 250 ? 26.991 47.819 -4.771 1.00 15.01 250 ILE A C 1
ATOM 1839 O O . ILE A 1 250 ? 26.488 46.902 -4.085 1.00 15.69 250 ILE A O 1
ATOM 1844 N N . THR A 1 251 ? 26.357 48.347 -5.810 1.00 16.06 251 THR A N 1
ATOM 1845 C CA . THR A 1 251 ? 25.046 47.891 -6.271 1.00 15.60 251 THR A CA 1
ATOM 1846 C C . THR A 1 251 ? 25.165 47.256 -7.634 1.00 15.92 251 THR A C 1
ATOM 1847 O O . THR A 1 251 ? 26.232 47.212 -8.236 1.00 15.89 251 THR A O 1
ATOM 1851 N N . ALA A 1 252 ? 24.046 46.756 -8.159 1.00 16.41 252 ALA A N 1
ATOM 1852 C CA . ALA A 1 252 ? 24.056 46.192 -9.476 1.00 17.21 252 ALA A CA 1
ATOM 1853 C C . ALA A 1 252 ? 24.437 47.212 -10.572 1.00 17.73 252 ALA A C 1
ATOM 1854 O O . ALA A 1 252 ? 24.984 46.836 -11.615 1.00 18.43 252 ALA A O 1
ATOM 1856 N N . SER A 1 253 ? 24.170 48.500 -10.327 1.00 19.07 253 SER A N 1
ATOM 1857 C CA A SER A 1 253 ? 24.501 49.555 -11.292 0.50 20.16 253 SER A CA 1
ATOM 1858 C CA B SER A 1 253 ? 24.501 49.510 -11.343 0.50 19.68 253 SER A CA 1
ATOM 1859 C C . SER A 1 253 ? 26.001 49.848 -11.387 1.00 19.42 253 SER A C 1
ATOM 1860 O O . SER A 1 253 ? 26.552 49.976 -12.483 1.00 20.47 253 SER A O 1
ATOM 1865 N N . ASN A 1 254 ? 26.677 49.943 -10.230 1.00 17.55 254 ASN A N 1
ATOM 1866 C CA . ASN A 1 254 ? 28.103 50.360 -10.214 1.00 17.70 254 ASN A CA 1
ATOM 1867 C C . ASN A 1 254 ? 29.108 49.206 -10.118 1.00 15.49 254 ASN A C 1
ATOM 1868 O O . ASN A 1 254 ? 30.285 49.452 -10.230 1.00 16.28 254 ASN A O 1
ATOM 1873 N N . ALA A 1 255 ? 28.623 47.976 -9.929 1.00 15.44 255 ALA A N 1
ATOM 1874 C CA . ALA A 1 255 ? 29.524 46.818 -9.785 1.00 15.11 255 ALA A CA 1
ATOM 1875 C C . ALA A 1 255 ? 30.327 46.585 -11.024 1.00 15.14 255 ALA A C 1
ATOM 1876 O O . ALA A 1 255 ? 29.854 46.778 -12.143 1.00 16.88 255 ALA A O 1
ATOM 1878 N N . GLU A 1 256 ? 31.556 46.092 -10.841 1.00 13.81 256 GLU A N 1
ATOM 1879 C CA . GLU A 1 256 ? 32.335 45.519 -11.911 1.00 14.62 256 GLU A CA 1
ATOM 1880 C C . GLU A 1 256 ? 31.806 44.135 -12.224 1.00 14.73 256 GLU A C 1
ATOM 1881 O O . GLU A 1 256 ? 31.700 43.280 -11.330 1.00 14.47 256 GLU A O 1
ATOM 1887 N N . TYR A 1 257 ? 31.508 43.881 -13.482 1.00 14.64 257 TYR A N 1
ATOM 1888 C CA . TYR A 1 257 ? 31.039 42.601 -13.925 1.00 15.49 257 TYR A CA 1
ATOM 1889 C C . TYR A 1 257 ? 32.222 41.826 -14.487 1.00 16.55 257 TYR A C 1
ATOM 1890 O O . TYR A 1 257 ? 32.755 42.161 -15.544 1.00 18.16 257 TYR A O 1
ATOM 1899 N N . ALA A 1 258 ? 32.664 40.785 -13.786 1.00 15.80 258 ALA A N 1
ATOM 1900 C CA . ALA A 1 258 ? 33.690 39.868 -14.297 1.00 16.62 258 ALA A CA 1
ATOM 1901 C C . ALA A 1 258 ? 33.125 39.063 -15.442 1.00 17.72 258 ALA A C 1
ATOM 1902 O O . ALA A 1 258 ? 33.827 38.773 -16.428 1.00 21.16 258 ALA A O 1
ATOM 1904 N N . CYS A 1 259 ? 31.855 38.679 -15.322 1.00 17.86 259 CYS A N 1
ATOM 1905 C CA A CYS A 1 259 ? 31.166 37.968 -16.385 0.50 18.92 259 CYS A CA 1
ATOM 1906 C CA B CYS A 1 259 ? 31.118 37.953 -16.376 0.50 19.75 259 CYS A CA 1
ATOM 1907 C C . CYS A 1 259 ? 29.671 38.275 -16.321 1.00 20.24 259 CYS A C 1
ATOM 1908 O O . CYS A 1 259 ? 29.088 38.271 -15.240 1.00 19.60 259 CYS A O 1
ATOM 1913 N N . ARG A 1 260 ? 29.055 38.536 -17.477 1.00 21.09 260 ARG A N 1
ATOM 1914 C CA A ARG A 1 260 ? 27.606 38.655 -17.575 0.50 21.16 260 ARG A CA 1
ATOM 1915 C CA B ARG A 1 260 ? 27.606 38.650 -17.527 0.50 22.00 260 ARG A CA 1
ATOM 1916 C C . ARG A 1 260 ? 27.041 37.274 -17.850 1.00 21.61 260 ARG A C 1
ATOM 1917 O O . ARG A 1 260 ? 27.395 36.657 -18.845 1.00 22.26 260 ARG A O 1
ATOM 1932 N N . ILE A 1 261 ? 26.194 36.775 -16.946 1.00 18.53 261 ILE A N 1
ATOM 1933 C CA . ILE A 1 261 ? 25.626 35.446 -17.032 1.00 18.85 261 ILE A CA 1
ATOM 1934 C C . ILE A 1 261 ? 24.152 35.588 -16.680 1.00 19.12 261 ILE A C 1
ATOM 1935 O O . ILE A 1 261 ? 23.794 35.921 -15.550 1.00 19.23 261 ILE A O 1
ATOM 1940 N N . PRO A 1 262 ? 23.261 35.337 -17.653 1.00 20.23 262 PRO A N 1
ATOM 1941 C CA . PRO A 1 262 ? 21.867 35.652 -17.354 1.00 19.90 262 PRO A CA 1
ATOM 1942 C C . PRO A 1 262 ? 21.224 34.667 -16.408 1.00 19.07 262 PRO A C 1
ATOM 1943 O O . PRO A 1 262 ? 21.781 33.583 -16.140 1.00 18.58 262 PRO A O 1
ATOM 1947 N N . GLN A 1 263 ? 20.049 35.018 -15.908 1.00 18.17 263 GLN A N 1
ATOM 1948 C CA . GLN A 1 263 ? 19.230 34.075 -15.183 1.00 18.24 263 GLN A CA 1
ATOM 1949 C C . GLN A 1 263 ? 18.929 32.838 -16.042 1.00 18.60 263 GLN A C 1
ATOM 1950 O O . GLN A 1 263 ? 19.058 32.886 -17.278 1.00 20.53 263 GLN A O 1
ATOM 1956 N N . ASN A 1 264 ? 18.579 31.742 -15.375 1.00 19.33 264 ASN A N 1
ATOM 1957 C CA . ASN A 1 264 ? 18.260 30.473 -16.012 1.00 20.20 264 ASN A CA 1
ATOM 1958 C C . ASN A 1 264 ? 19.454 29.879 -16.771 1.00 20.50 264 ASN A C 1
ATOM 1959 O O . ASN A 1 264 ? 19.285 29.209 -17.784 1.00 21.46 264 ASN A O 1
ATOM 1964 N N . SER A 1 265 ? 20.667 30.138 -16.270 1.00 18.29 265 SER A N 1
ATOM 1965 C CA . SER A 1 265 ? 21.897 29.573 -16.832 1.00 18.58 265 SER A CA 1
ATOM 1966 C C . SER A 1 265 ? 22.495 28.464 -15.967 1.00 16.96 265 SER A C 1
ATOM 1967 O O . SER A 1 265 ? 23.644 28.057 -16.213 1.00 17.44 265 SER A O 1
ATOM 1970 N N . GLU A 1 266 ? 21.770 27.990 -14.965 1.00 16.83 266 GLU A N 1
ATOM 1971 C CA . GLU A 1 266 ? 22.281 26.982 -14.039 1.00 17.64 266 GLU A CA 1
ATOM 1972 C C . GLU A 1 266 ? 23.552 27.485 -13.321 1.00 17.36 266 GLU A C 1
ATOM 1973 O O . GLU A 1 266 ? 24.414 26.675 -12.942 1.00 17.30 266 GLU A O 1
ATOM 1979 N N . LEU A 1 267 ? 23.642 28.803 -13.114 1.00 15.18 267 LEU A N 1
ATOM 1980 C CA . LEU A 1 267 ? 24.714 29.433 -12.359 1.00 15.11 267 LEU A CA 1
ATOM 1981 C C . LEU A 1 267 ? 24.472 29.163 -10.885 1.00 15.87 267 LEU A C 1
ATOM 1982 O O . LEU A 1 267 ? 23.389 29.416 -10.348 1.00 15.65 267 LEU A O 1
ATOM 1987 N N . ILE A 1 268 ? 25.481 28.610 -10.225 1.00 15.32 268 ILE A N 1
ATOM 1988 C CA . ILE A 1 268 ? 25.404 28.325 -8.816 1.00 15.40 268 ILE A CA 1
ATOM 1989 C C . ILE A 1 268 ? 25.871 29.511 -7.994 1.00 15.92 268 ILE A C 1
ATOM 1990 O O . ILE A 1 268 ? 26.613 30.359 -8.480 1.00 18.28 268 ILE A O 1
ATOM 1995 N N . ASN A 1 269 ? 25.358 29.590 -6.783 1.00 16.50 269 ASN A N 1
ATOM 1996 C CA . ASN A 1 269 ? 25.771 30.625 -5.812 1.00 17.54 269 ASN A CA 1
ATOM 1997 C C . ASN A 1 269 ? 26.670 30.038 -4.708 1.00 18.44 269 ASN A C 1
ATOM 1998 O O . ASN A 1 269 ? 26.502 28.888 -4.362 1.00 20.37 269 ASN A O 1
ATOM 2003 N N A GLN A 1 270 ? 27.585 30.858 -4.181 0.50 18.21 270 GLN A N 1
ATOM 2004 N N B GLN A 1 270 ? 27.574 30.858 -4.167 0.50 19.29 270 GLN A N 1
ATOM 2005 C CA A GLN A 1 270 ? 28.463 30.528 -3.046 0.50 18.43 270 GLN A CA 1
ATOM 2006 C CA B GLN A 1 270 ? 28.460 30.517 -3.038 0.50 20.16 270 GLN A CA 1
ATOM 2007 C C A GLN A 1 270 ? 29.482 29.488 -3.442 0.50 17.78 270 GLN A C 1
ATOM 2008 C C B GLN A 1 270 ? 29.490 29.485 -3.432 0.50 18.73 270 GLN A C 1
ATOM 2009 O O A GLN A 1 270 ? 29.349 28.311 -3.112 0.50 20.28 270 GLN A O 1
ATOM 2010 O O B GLN A 1 270 ? 29.378 28.311 -3.079 0.50 21.07 270 GLN A O 1
ATOM 2021 N N . THR A 1 271 ? 30.497 29.926 -4.168 1.00 16.34 271 THR A N 1
ATOM 2022 C CA . THR A 1 271 ? 31.581 29.035 -4.601 1.00 16.20 271 THR A CA 1
ATOM 2023 C C . THR A 1 271 ? 32.862 29.516 -3.933 1.00 16.07 271 THR A C 1
ATOM 2024 O O . THR A 1 271 ? 32.876 29.675 -2.702 1.00 17.21 271 THR A O 1
ATOM 2028 N N . SER A 1 272 ? 33.931 29.677 -4.684 1.00 15.58 272 SER A N 1
ATOM 2029 C CA . SER A 1 272 ? 35.200 30.123 -4.105 1.00 15.85 272 SER A CA 1
ATOM 2030 C C . SER A 1 272 ? 36.035 30.831 -5.125 1.00 15.49 272 SER A C 1
ATOM 2031 O O . SER A 1 272 ? 35.755 30.796 -6.342 1.00 15.82 272 SER A O 1
ATOM 2034 N N . MET A 1 273 ? 37.073 31.496 -4.631 1.00 13.46 273 MET A N 1
ATOM 2035 C CA . MET A 1 273 ? 37.965 32.227 -5.465 1.00 13.33 273 MET A CA 1
ATOM 2036 C C . MET A 1 273 ? 39.348 32.198 -4.854 1.00 13.49 273 MET A C 1
ATOM 2037 O O . MET A 1 273 ? 39.488 31.892 -3.654 1.00 13.39 273 MET A O 1
ATOM 2042 N N . SER A 1 274 ? 40.338 32.547 -5.667 1.00 13.29 274 SER A N 1
ATOM 2043 C CA . SER A 1 274 ? 41.734 32.574 -5.250 1.00 13.63 274 SER A CA 1
ATOM 2044 C C . SER A 1 274 ? 42.447 33.682 -5.983 1.00 13.83 274 SER A C 1
ATOM 2045 O O . SER A 1 274 ? 41.824 34.513 -6.682 1.00 14.13 274 SER A O 1
ATOM 2048 N N . ALA A 1 275 ? 43.749 33.758 -5.776 1.00 14.64 275 ALA A N 1
ATOM 2049 C CA . ALA A 1 275 ? 44.582 34.742 -6.443 1.00 15.40 275 ALA A CA 1
ATOM 2050 C C . ALA A 1 275 ? 45.978 34.175 -6.526 1.00 17.49 275 ALA A C 1
ATOM 2051 O O . ALA A 1 275 ? 46.364 33.293 -5.741 1.00 18.81 275 ALA A O 1
ATOM 2053 N N . ASP A 1 276 ? 46.727 34.620 -7.526 1.00 16.44 276 ASP A N 1
ATOM 2054 C CA . ASP A 1 276 ? 48.137 34.226 -7.623 1.00 17.28 276 ASP A CA 1
ATOM 2055 C C . ASP A 1 276 ? 48.986 35.223 -6.831 1.00 18.19 276 ASP A C 1
ATOM 2056 O O . ASP A 1 276 ? 48.473 36.190 -6.243 1.00 18.14 276 ASP A O 1
ATOM 2061 N N . ALA A 1 277 ? 50.308 35.003 -6.835 1.00 19.40 277 ALA A N 1
ATOM 2062 C CA . ALA A 1 277 ? 51.242 35.874 -6.110 1.00 20.83 277 ALA A CA 1
ATOM 2063 C C . ALA A 1 277 ? 51.329 37.294 -6.668 1.00 21.60 277 ALA A C 1
ATOM 2064 O O . ALA A 1 277 ? 51.716 38.217 -5.947 1.00 25.61 277 ALA A O 1
ATOM 2066 N N . GLY A 1 278 ? 50.961 37.454 -7.940 1.00 20.01 278 GLY A N 1
ATOM 2067 C CA . GLY A 1 278 ? 50.870 38.742 -8.602 1.00 19.85 278 GLY A CA 1
ATOM 2068 C C . GLY A 1 278 ? 49.580 39.506 -8.335 1.00 20.03 278 GLY A C 1
ATOM 2069 O O . GLY A 1 278 ? 49.392 40.604 -8.858 1.00 22.10 278 GLY A O 1
ATOM 2070 N N . GLY A 1 279 ? 48.696 38.940 -7.497 1.00 19.18 279 GLY A N 1
ATOM 2071 C CA . GLY A 1 279 ? 47.421 39.595 -7.149 1.00 18.14 279 GLY A CA 1
ATOM 2072 C C . GLY A 1 279 ? 46.309 39.479 -8.187 1.00 17.16 279 GLY A C 1
ATOM 2073 O O . GLY A 1 279 ? 45.285 40.173 -8.068 1.00 16.28 279 GLY A O 1
ATOM 2074 N N . ASN A 1 280 ? 46.471 38.614 -9.184 1.00 17.00 280 ASN A N 1
ATOM 2075 C CA . ASN A 1 280 ? 45.424 38.398 -10.175 1.00 18.05 280 ASN A CA 1
ATOM 2076 C C . ASN A 1 280 ? 44.392 37.439 -9.614 1.00 15.88 280 ASN A C 1
ATOM 2077 O O . ASN A 1 280 ? 44.762 36.390 -9.073 1.00 15.43 280 ASN A O 1
ATOM 2082 N N . PRO A 1 281 ? 43.101 37.790 -9.717 1.00 14.56 281 PRO A N 1
ATOM 2083 C CA . PRO A 1 281 ? 42.043 36.959 -9.168 1.00 13.88 281 PRO A CA 1
ATOM 2084 C C . PRO A 1 281 ? 41.561 35.860 -10.109 1.00 14.34 281 PRO A C 1
ATOM 2085 O O . PRO A 1 281 ? 41.531 36.034 -11.336 1.00 13.95 281 PRO A O 1
ATOM 2089 N N . TYR A 1 282 ? 41.141 34.759 -9.520 1.00 13.65 282 TYR A N 1
ATOM 2090 C CA . TYR A 1 282 ? 40.601 33.597 -10.200 1.00 13.42 282 TYR A CA 1
ATOM 2091 C C . TYR A 1 282 ? 39.354 33.149 -9.480 1.00 14.21 282 TYR A C 1
ATOM 2092 O O . TYR A 1 282 ? 39.362 33.056 -8.249 1.00 15.62 282 TYR A O 1
ATOM 2101 N N . ILE A 1 283 ? 38.275 32.919 -10.196 1.00 13.32 283 ILE A N 1
ATOM 2102 C CA . ILE A 1 283 ? 37.024 32.513 -9.608 1.00 13.31 283 ILE A CA 1
ATOM 2103 C C . ILE A 1 283 ? 36.606 31.193 -10.238 1.00 13.37 283 ILE A C 1
ATOM 2104 O O . ILE A 1 283 ? 36.625 31.075 -11.460 1.00 14.08 283 ILE A O 1
ATOM 2109 N N . ALA A 1 284 ? 36.228 30.219 -9.410 1.00 13.00 284 ALA A N 1
ATOM 2110 C CA . ALA A 1 284 ? 35.747 28.922 -9.877 1.00 13.14 284 ALA A CA 1
ATOM 2111 C C . ALA A 1 284 ? 34.256 28.792 -9.650 1.00 14.03 284 ALA A C 1
ATOM 2112 O O . ALA A 1 284 ? 33.775 29.037 -8.543 1.00 13.54 284 ALA A O 1
ATOM 2114 N N . THR A 1 285 ? 33.507 28.426 -10.688 1.00 12.87 285 THR A N 1
ATOM 2115 C CA . THR A 1 285 ? 32.089 28.203 -10.582 1.00 13.71 285 THR A CA 1
ATOM 2116 C C . THR A 1 285 ? 31.625 27.348 -11.765 1.00 13.94 285 THR A C 1
ATOM 2117 O O . THR A 1 285 ? 32.456 26.730 -12.411 1.00 14.44 285 THR A O 1
ATOM 2121 N N . TYR A 1 286 ? 30.318 27.259 -11.986 1.00 13.86 286 TYR A N 1
ATOM 2122 C CA . TYR A 1 286 ? 29.804 26.538 -13.162 1.00 14.38 286 TYR A CA 1
ATOM 2123 C C . TYR A 1 286 ? 28.549 27.218 -13.660 1.00 15.87 286 TYR A C 1
ATOM 2124 O O . TYR A 1 286 ? 27.868 27.870 -12.878 1.00 15.05 286 TYR A O 1
ATOM 2133 N N . TRP A 1 287 ? 28.275 27.069 -14.967 1.00 15.83 287 TRP A N 1
ATOM 2134 C CA . TRP A 1 287 ? 27.020 27.521 -15.586 1.00 16.49 287 TRP A CA 1
ATOM 2135 C C . TRP A 1 287 ? 26.945 26.891 -16.977 1.00 17.00 287 TRP A C 1
ATOM 2136 O O . TRP A 1 287 ? 27.929 26.358 -17.498 1.00 16.76 287 TRP A O 1
ATOM 2147 N N . ARG A 1 288 ? 25.753 27.003 -17.562 1.00 18.70 288 ARG A N 1
ATOM 2148 C CA . ARG A 1 288 ? 25.433 26.497 -18.884 1.00 19.48 288 ARG A CA 1
ATOM 2149 C C . ARG A 1 288 ? 25.429 27.643 -19.900 1.00 20.19 288 ARG A C 1
ATOM 2150 O O . ARG A 1 288 ? 24.825 28.680 -19.684 1.00 18.95 288 ARG A O 1
ATOM 2158 N N . SER A 1 289 ? 26.119 27.434 -21.020 1.00 21.79 289 SER A N 1
ATOM 2159 C CA . SER A 1 289 ? 26.097 28.372 -22.140 1.00 23.23 289 SER A CA 1
ATOM 2160 C C . SER A 1 289 ? 24.708 28.322 -22.778 1.00 23.73 289 SER A C 1
ATOM 2161 O O . SER A 1 289 ? 24.018 27.314 -22.682 1.00 25.49 289 SER A O 1
ATOM 2164 N N . SER A 1 290 ? 24.321 29.408 -23.437 1.00 28.87 290 SER A N 1
ATOM 2165 C CA . SER A 1 290 ? 22.955 29.517 -24.011 1.00 31.89 290 SER A CA 1
ATOM 2166 C C . SER A 1 290 ? 22.607 28.482 -25.109 1.00 32.69 290 SER A C 1
ATOM 2167 O O . SER A 1 290 ? 21.427 28.148 -25.293 1.00 33.87 290 SER A O 1
ATOM 2170 N N . ASP A 1 291 ? 23.615 27.954 -25.801 1.00 32.35 291 ASP A N 1
ATOM 2171 C CA . ASP A 1 291 ? 23.407 26.928 -26.844 1.00 33.37 291 ASP A CA 1
ATOM 2172 C C . ASP A 1 291 ? 23.513 25.462 -26.394 1.00 33.13 291 ASP A C 1
ATOM 2173 O O . ASP A 1 291 ? 23.380 24.567 -27.231 1.00 35.52 291 ASP A O 1
ATOM 2178 N N . SER A 1 292 ? 23.755 25.203 -25.100 1.00 29.99 292 SER A N 1
ATOM 2179 C CA . SER A 1 292 ? 23.925 23.838 -24.586 1.00 28.25 292 SER A CA 1
ATOM 2180 C C . SER A 1 292 ? 22.882 23.515 -23.525 1.00 27.24 292 SER A C 1
ATOM 2181 O O . SER A 1 292 ? 22.338 24.420 -22.901 1.00 28.49 292 SER A O 1
ATOM 2184 N N . GLU A 1 293 ? 22.601 22.226 -23.350 1.00 27.56 293 GLU A N 1
ATOM 2185 C CA . GLU A 1 293 ? 21.809 21.718 -22.229 1.00 28.71 293 GLU A CA 1
ATOM 2186 C C . GLU A 1 293 ? 22.687 21.331 -21.029 1.00 27.16 293 GLU A C 1
ATOM 2187 O O . GLU A 1 293 ? 22.157 21.009 -19.962 1.00 27.37 293 GLU A O 1
ATOM 2189 N N . VAL A 1 294 ? 24.013 21.386 -21.199 1.00 25.70 294 VAL A N 1
ATOM 2190 C CA . VAL A 1 294 ? 24.965 20.806 -20.240 1.00 23.14 294 VAL A CA 1
ATOM 2191 C C . VAL A 1 294 ? 25.725 21.914 -19.490 1.00 20.92 294 VAL A C 1
ATOM 2192 O O . VAL A 1 294 ? 26.550 22.608 -20.086 1.00 19.55 294 VAL A O 1
ATOM 2196 N N . PRO A 1 295 ? 25.447 22.073 -18.187 1.00 19.77 295 PRO A N 1
ATOM 2197 C CA . PRO A 1 295 ? 26.315 22.981 -17.408 1.00 19.69 295 PRO A CA 1
ATOM 2198 C C . PRO A 1 295 ? 27.773 22.491 -17.373 1.00 18.94 295 PRO A C 1
ATOM 2199 O O . PRO A 1 295 ? 28.010 21.262 -17.353 1.00 19.81 295 PRO A O 1
ATOM 2203 N N . GLN A 1 296 ? 28.710 23.441 -17.414 1.00 17.03 296 GLN A N 1
ATOM 2204 C CA . GLN A 1 296 ? 30.151 23.142 -17.424 1.00 17.32 296 GLN A CA 1
ATOM 2205 C C . GLN A 1 296 ? 30.855 23.920 -16.335 1.00 17.04 296 GLN A C 1
ATOM 2206 O O . GLN A 1 296 ? 30.492 25.049 -16.040 1.00 15.91 296 GLN A O 1
ATOM 2212 N N . TYR A 1 297 ? 31.858 23.297 -15.743 1.00 15.04 297 TYR A N 1
ATOM 2213 C CA . TYR A 1 297 ? 32.764 24.007 -14.836 1.00 14.49 297 TYR A CA 1
ATOM 2214 C C . TYR A 1 297 ? 33.517 25.062 -15.567 1.00 15.35 297 TYR A C 1
ATOM 2215 O O . TYR A 1 297 ? 33.911 24.886 -16.729 1.00 15.56 297 TYR A O 1
ATOM 2224 N N . ARG A 1 298 ? 33.749 26.179 -14.900 1.00 14.46 298 ARG A N 1
ATOM 2225 C CA . ARG A 1 298 ? 34.399 27.319 -15.482 1.00 15.32 298 ARG A CA 1
ATOM 2226 C C . ARG A 1 298 ? 35.461 27.871 -14.541 1.00 14.48 298 ARG A C 1
ATOM 2227 O O . ARG A 1 298 ? 35.336 27.756 -13.309 1.00 14.14 298 ARG A O 1
ATOM 2235 N N . ILE A 1 299 ? 36.438 28.526 -15.132 1.00 15.27 299 ILE A N 1
ATOM 2236 C CA A ILE A 1 299 ? 37.405 29.341 -14.431 0.50 15.56 299 ILE A CA 1
ATOM 2237 C CA B ILE A 1 299 ? 37.372 29.364 -14.413 0.50 15.92 299 ILE A CA 1
ATOM 2238 C C . ILE A 1 299 ? 37.289 30.747 -15.030 1.00 16.63 299 ILE A C 1
ATOM 2239 O O . ILE A 1 299 ? 37.256 30.893 -16.265 1.00 16.66 299 ILE A O 1
ATOM 2248 N N . VAL A 1 300 ? 37.187 31.755 -14.186 1.00 15.49 300 VAL A N 1
ATOM 2249 C CA . VAL A 1 300 ? 37.062 33.153 -14.595 1.00 16.01 300 VAL A CA 1
ATOM 2250 C C . VAL A 1 300 ? 38.224 33.892 -13.978 1.00 15.34 300 VAL A C 1
ATOM 2251 O O . VAL A 1 300 ? 38.445 33.773 -12.773 1.00 17.42 300 VAL A O 1
ATOM 2255 N N . TRP A 1 301 ? 39.017 34.617 -14.733 1.00 15.16 301 TRP A N 1
ATOM 2256 C CA . TRP A 1 301 ? 40.171 35.264 -14.174 1.00 15.33 301 TRP A CA 1
ATOM 2257 C C . TRP A 1 301 ? 40.479 36.564 -14.859 1.00 17.11 301 TRP A C 1
ATOM 2258 O O . TRP A 1 301 ? 40.037 36.796 -16.009 1.00 16.88 301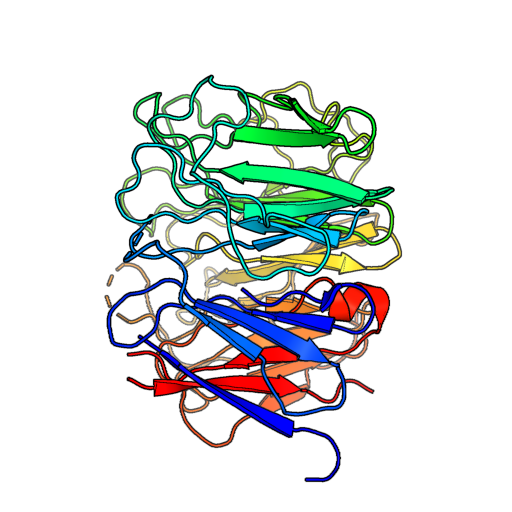 TRP A O 1
ATOM 2269 N N . ASN A 1 302 ? 41.199 37.418 -14.157 1.00 15.68 302 ASN A N 1
ATOM 2270 C CA . ASN A 1 302 ? 41.607 38.704 -14.695 1.00 17.75 302 ASN A CA 1
ATOM 2271 C C . ASN A 1 302 ? 43.127 38.697 -14.693 1.00 20.58 302 ASN A C 1
ATOM 2272 O O . ASN A 1 302 ? 43.751 38.393 -13.682 1.00 19.56 302 ASN A O 1
ATOM 2277 N N . ASP A 1 303 ? 43.717 39.035 -15.837 1.00 23.61 303 ASP A N 1
ATOM 2278 C CA . ASP A 1 303 ? 45.181 38.984 -16.001 1.00 27.12 303 ASP A CA 1
ATOM 2279 C C . ASP A 1 303 ? 45.878 40.329 -15.790 1.00 30.58 303 ASP A C 1
ATOM 2280 O O . ASP A 1 303 ? 47.069 40.448 -16.075 1.00 31.37 303 ASP A O 1
ATOM 2285 N N . GLY A 1 304 ? 45.142 41.325 -15.299 1.00 30.52 304 GLY A N 1
ATOM 2286 C CA . GLY A 1 304 ? 45.647 42.696 -15.163 1.00 33.12 304 GLY A CA 1
ATOM 2287 C C . GLY A 1 304 ? 45.101 43.622 -16.240 1.00 33.34 304 GLY A C 1
ATOM 2288 O O . GLY A 1 304 ? 45.088 44.836 -16.054 1.00 37.69 304 GLY A O 1
ATOM 2289 N N . LYS A 1 305 ? 44.639 43.050 -17.355 1.00 31.89 305 LYS A N 1
ATOM 2290 C CA . LYS A 1 305 ? 44.084 43.805 -18.480 1.00 31.33 305 LYS A CA 1
ATOM 2291 C C . LYS A 1 305 ? 42.604 43.532 -18.721 1.00 29.81 305 LYS A C 1
ATOM 2292 O O . LYS A 1 305 ? 41.832 44.467 -18.898 1.00 30.84 305 LYS A O 1
ATOM 2294 N N . THR A 1 306 ? 42.214 42.258 -18.764 1.00 27.36 306 THR A N 1
ATOM 2295 C CA . THR A 1 306 ? 40.842 41.887 -19.050 1.00 26.70 306 THR A CA 1
ATOM 2296 C C . THR A 1 306 ? 40.455 40.609 -18.327 1.00 22.25 306 THR A C 1
ATOM 2297 O O . THR A 1 306 ? 41.317 39.823 -17.892 1.00 21.49 306 THR A O 1
ATOM 2301 N N . TRP A 1 307 ? 39.144 40.424 -18.264 1.00 21.24 307 TRP A N 1
ATOM 2302 C CA . TRP A 1 307 ? 38.544 39.195 -17.813 1.00 19.78 307 TRP A CA 1
ATOM 2303 C C . TRP A 1 307 ? 38.494 38.156 -18.900 1.00 22.94 307 TRP A C 1
ATOM 2304 O O . TRP A 1 307 ? 38.191 38.458 -20.063 1.00 23.74 307 TRP A O 1
ATOM 2315 N N . HIS A 1 308 ? 38.742 36.917 -18.512 1.00 21.51 308 HIS A N 1
ATOM 2316 C CA . HIS A 1 308 ? 38.632 35.768 -19.384 1.00 22.40 308 HIS A CA 1
ATOM 2317 C C . HIS A 1 308 ? 37.806 34.707 -18.685 1.00 20.97 308 HIS A C 1
ATOM 2318 O O . HIS A 1 308 ? 37.766 34.641 -17.440 1.00 20.11 308 HIS A O 1
ATOM 2325 N N . ASN A 1 309 ? 37.177 33.849 -19.455 1.00 21.90 309 ASN A N 1
ATOM 2326 C CA . ASN A 1 309 ? 36.612 32.643 -18.894 1.00 23.45 309 ASN A CA 1
ATOM 2327 C C . ASN A 1 309 ? 36.835 31.449 -19.792 1.00 25.00 309 ASN A C 1
ATOM 2328 O O . ASN A 1 309 ? 36.923 31.558 -21.013 1.00 26.61 309 ASN A O 1
ATOM 2333 N N . ARG A 1 310 ? 36.982 30.302 -19.162 1.00 21.05 310 ARG A N 1
ATOM 2334 C CA . ARG A 1 310 ? 37.351 29.087 -19.840 1.00 21.31 310 ARG A CA 1
ATOM 2335 C C . ARG A 1 310 ? 36.601 27.909 -19.235 1.00 19.31 310 ARG A C 1
ATOM 2336 O O . ARG A 1 310 ? 36.437 27.809 -18.008 1.00 18.97 310 ARG A O 1
ATOM 2344 N N . GLN A 1 311 ? 36.125 27.018 -20.081 1.00 19.91 311 GLN A N 1
ATOM 2345 C CA . GLN A 1 311 ? 35.487 25.793 -19.668 1.00 19.65 311 GLN A CA 1
ATOM 2346 C C . GLN A 1 311 ? 36.580 24.817 -19.177 1.00 20.68 311 GLN A C 1
ATOM 2347 O O . GLN A 1 311 ? 37.663 24.732 -19.760 1.00 21.46 311 GLN A O 1
ATOM 2353 N N . VAL A 1 312 ? 36.310 24.082 -18.107 1.00 17.81 312 VAL A N 1
ATOM 2354 C CA . VAL A 1 312 ? 37.349 23.275 -17.453 1.00 18.28 312 VAL A CA 1
ATOM 2355 C C . VAL A 1 312 ? 37.301 21.805 -17.810 1.00 20.01 312 VAL A C 1
ATOM 2356 O O . VAL A 1 312 ? 38.355 21.179 -17.949 1.00 21.79 312 VAL A O 1
ATOM 2360 N N . THR A 1 313 ? 36.114 21.240 -17.858 1.00 22.54 313 THR A N 1
ATOM 2361 C CA . THR A 1 313 ? 35.975 19.861 -18.249 1.00 26.66 313 THR A CA 1
ATOM 2362 C C . THR A 1 313 ? 34.978 19.791 -19.436 1.00 27.23 313 THR A C 1
ATOM 2363 O O . THR A 1 313 ? 34.470 20.806 -19.929 1.00 29.87 313 THR A O 1
ATOM 2367 N N . ASP A 1 314 ? 34.735 18.578 -19.894 1.00 31.51 314 ASP A N 1
ATOM 2368 C CA . ASP A 1 314 ? 33.945 18.323 -21.082 1.00 32.63 314 ASP A CA 1
ATOM 2369 C C . ASP A 1 314 ? 32.813 17.408 -20.651 1.00 33.76 314 ASP A C 1
ATOM 2370 O O . ASP A 1 314 ? 32.831 16.193 -20.884 1.00 33.50 314 ASP A O 1
ATOM 2375 N N . ARG A 1 315 ? 31.837 17.998 -19.968 1.00 27.50 315 ARG A N 1
ATOM 2376 C CA . ARG A 1 315 ? 30.717 17.242 -19.465 1.00 27.86 315 ARG A CA 1
ATOM 2377 C C . ARG A 1 315 ? 29.746 16.999 -20.606 1.00 26.35 315 ARG A C 1
ATOM 2378 O O . ARG A 1 315 ? 29.696 17.784 -21.537 1.00 29.33 315 ARG A O 1
ATOM 2386 N N . LYS A 1 316 ? 28.978 15.918 -20.500 1.00 31.75 316 LYS A N 1
ATOM 2387 C CA . LYS A 1 316 ? 27.943 15.560 -21.476 1.00 32.95 316 LYS A CA 1
ATOM 2388 C C . LYS A 1 316 ? 26.530 15.456 -20.874 1.00 32.50 316 LYS A C 1
ATOM 2389 O O . LYS A 1 316 ? 25.560 15.403 -21.621 1.00 35.56 316 LYS A O 1
ATOM 2395 N N . THR A 1 317 ? 26.404 15.437 -19.544 1.00 28.89 317 THR A N 1
ATOM 2396 C CA . THR A 1 317 ? 25.170 15.064 -18.883 1.00 27.86 317 THR A CA 1
ATOM 2397 C C . THR A 1 317 ? 24.464 16.329 -18.396 1.00 27.63 317 THR A C 1
ATOM 2398 O O . THR A 1 317 ? 24.968 17.022 -17.499 1.00 26.38 317 THR A O 1
ATOM 2402 N N . PRO A 1 318 ? 23.281 16.632 -18.940 1.00 27.22 318 PRO A N 1
ATOM 2403 C CA . PRO A 1 318 ? 22.552 17.783 -18.439 1.00 26.27 318 PRO A CA 1
ATOM 2404 C C . PRO A 1 318 ? 22.121 17.626 -16.981 1.00 25.46 318 PRO A C 1
ATOM 2405 O O . PRO A 1 318 ? 21.955 16.524 -16.471 1.00 25.53 318 PRO A O 1
ATOM 2409 N N . PHE A 1 319 ? 21.967 18.757 -16.309 1.00 23.34 319 PHE A N 1
ATOM 2410 C CA . PHE A 1 319 ? 21.246 18.813 -15.056 1.00 23.04 319 PHE A CA 1
ATOM 2411 C C . PHE A 1 319 ? 20.663 20.215 -14.952 1.00 22.78 319 PHE A C 1
ATOM 2412 O O . PHE A 1 319 ? 21.065 21.115 -15.690 1.00 23.30 319 PHE A O 1
ATOM 2420 N N . THR A 1 320 ? 19.704 20.368 -14.057 1.00 26.11 320 THR A N 1
ATOM 2421 C CA . THR A 1 320 ? 19.158 21.683 -13.750 1.00 28.17 320 THR A CA 1
ATOM 2422 C C . THR A 1 320 ? 19.116 21.892 -12.237 1.00 27.93 320 THR A C 1
ATOM 2423 O O . THR A 1 320 ? 18.966 20.940 -11.471 1.00 30.13 320 THR A O 1
ATOM 2427 N N . LEU A 1 321 ? 19.255 23.154 -11.820 1.00 27.79 321 LEU A N 1
ATOM 2428 C CA . LEU A 1 321 ? 19.124 23.542 -10.422 1.00 28.62 321 LEU A CA 1
ATOM 2429 C C . LEU A 1 321 ? 17.644 23.748 -10.022 1.00 31.12 321 LEU A C 1
ATOM 2430 O O . LEU A 1 321 ? 17.305 23.635 -8.846 1.00 35.41 321 LEU A O 1
ATOM 2435 N N . LYS A 1 322 ? 16.795 24.083 -10.995 1.00 36.59 322 LYS A N 1
ATOM 2436 C CA . LYS A 1 322 ? 15.339 24.210 -10.791 1.00 38.95 322 LYS A CA 1
ATOM 2437 C C . LYS A 1 322 ? 14.666 22.850 -10.661 1.00 40.99 322 LYS A C 1
ATOM 2438 O O . LYS A 1 322 ? 14.886 22.126 -9.690 1.00 47.24 322 LYS A O 1
ATOM 2440 N N . MET A 1 328 ? 19.677 16.417 -4.853 1.00 42.23 328 MET A N 1
ATOM 2441 C CA . MET A 1 328 ? 21.141 16.406 -4.861 1.00 39.29 328 MET A CA 1
ATOM 2442 C C . MET A 1 328 ? 21.681 16.902 -6.205 1.00 36.05 328 MET A C 1
ATOM 2443 O O . MET A 1 328 ? 21.425 16.276 -7.239 1.00 37.25 328 MET A O 1
ATOM 2445 N N . ILE A 1 329 ? 22.430 18.011 -6.200 1.00 29.92 329 ILE A N 1
ATOM 2446 C CA . ILE A 1 329 ? 23.029 18.506 -7.442 1.00 25.56 329 ILE A CA 1
ATOM 2447 C C . ILE A 1 329 ? 24.163 17.536 -7.821 1.00 23.26 329 ILE A C 1
ATOM 2448 O O . ILE A 1 329 ? 24.991 17.205 -6.971 1.00 23.72 329 ILE A O 1
ATOM 2453 N N . PRO A 1 330 ? 24.215 17.098 -9.089 1.00 22.62 330 PRO A N 1
ATOM 2454 C CA . PRO A 1 330 ? 25.147 16.019 -9.482 1.00 22.48 330 PRO A CA 1
ATOM 2455 C C . PRO A 1 330 ? 26.623 16.423 -9.572 1.00 21.17 330 PRO A C 1
ATOM 2456 O O . PRO A 1 330 ? 27.481 15.556 -9.844 1.00 21.01 330 PRO A O 1
ATOM 2460 N N . VAL A 1 331 ? 26.911 17.710 -9.396 1.00 19.24 331 VAL A N 1
ATOM 2461 C CA . VAL A 1 331 ? 28.273 18.233 -9.332 1.00 17.60 331 VAL A CA 1
ATOM 2462 C C . VAL A 1 331 ? 28.439 19.104 -8.100 1.00 17.77 331 VAL A C 1
ATOM 2463 O O . VAL A 1 331 ? 27.460 19.644 -7.574 1.00 18.90 331 VAL A O 1
ATOM 2467 N N . ALA A 1 332 ? 29.690 19.221 -7.638 1.00 16.43 332 ALA A N 1
ATOM 2468 C CA . ALA A 1 332 ? 30.009 20.016 -6.438 1.00 15.80 332 ALA A CA 1
ATOM 2469 C C . ALA A 1 332 ? 30.441 21.427 -6.818 1.00 14.51 332 ALA A C 1
ATOM 2470 O O . ALA A 1 332 ? 30.947 21.671 -7.906 1.00 15.76 332 ALA A O 1
ATOM 2472 N N . ARG A 1 333 ? 30.311 22.321 -5.852 1.00 14.32 333 ARG A N 1
ATOM 2473 C CA . ARG A 1 333 ? 30.914 23.636 -5.985 1.00 15.97 333 ARG A CA 1
ATOM 2474 C C . ARG A 1 333 ? 32.447 23.441 -5.937 1.00 14.79 333 ARG A C 1
ATOM 2475 O O . ARG A 1 333 ? 32.936 22.685 -5.086 1.00 15.70 333 ARG A O 1
ATOM 2483 N N . PRO A 1 334 ? 33.186 24.056 -6.840 1.00 13.62 334 PRO A N 1
ATOM 2484 C CA . PRO A 1 334 ? 34.611 23.793 -6.982 1.00 14.26 334 PRO A CA 1
ATOM 2485 C C . PRO A 1 334 ? 35.493 24.603 -6.060 1.00 14.22 334 PRO A C 1
ATOM 2486 O O . PRO A 1 334 ? 35.070 25.666 -5.542 1.00 15.15 334 PRO A O 1
ATOM 2490 N N . ARG A 1 335 ? 36.724 24.107 -5.879 1.00 13.05 335 ARG A N 1
ATOM 2491 C CA . ARG A 1 335 ? 37.792 24.818 -5.161 1.00 13.39 335 ARG A CA 1
ATOM 2492 C C . ARG A 1 335 ? 39.004 24.929 -6.075 1.00 12.71 335 ARG A C 1
ATOM 2493 O O . ARG A 1 335 ? 39.219 24.049 -6.919 1.00 14.49 335 ARG A O 1
ATOM 2501 N N . ILE A 1 336 ? 39.805 25.959 -5.902 1.00 12.91 336 ILE A N 1
ATOM 2502 C CA . ILE A 1 336 ? 41.009 26.152 -6.736 1.00 13.19 336 ILE A CA 1
ATOM 2503 C C . ILE A 1 336 ? 42.181 26.595 -5.910 1.00 13.18 336 ILE A C 1
ATOM 2504 O O . ILE A 1 336 ? 42.039 27.348 -4.942 1.00 13.27 336 ILE A O 1
ATOM 2509 N N . VAL A 1 337 ? 43.360 26.121 -6.300 1.00 12.34 337 VAL A N 1
ATOM 2510 C CA . VAL A 1 337 ? 44.616 26.714 -5.876 1.00 12.62 337 VAL A CA 1
ATOM 2511 C C . VAL A 1 337 ? 45.420 27.016 -7.146 1.00 13.28 337 VAL A C 1
ATOM 2512 O O . VAL A 1 337 ? 45.248 26.343 -8.174 1.00 13.32 337 VAL A O 1
ATOM 2516 N N A VAL A 1 338 ? 46.233 28.051 -7.076 0.50 13.91 338 VAL A N 1
ATOM 2517 N N B VAL A 1 338 ? 46.227 28.068 -7.068 0.50 13.84 338 VAL A N 1
ATOM 2518 C CA A VAL A 1 338 ? 46.935 28.525 -8.254 0.50 15.79 338 VAL A CA 1
ATOM 2519 C CA B VAL A 1 338 ? 46.921 28.637 -8.229 0.50 15.67 338 VAL A CA 1
ATOM 2520 C C A VAL A 1 338 ? 48.380 28.839 -7.912 0.50 16.75 338 VAL A C 1
ATOM 2521 C C B VAL A 1 338 ? 48.388 28.847 -7.903 0.50 16.66 338 VAL A C 1
ATOM 2522 O O A VAL A 1 338 ? 48.712 29.212 -6.788 0.50 17.51 338 VAL A O 1
ATOM 2523 O O B VAL A 1 338 ? 48.744 29.163 -6.770 0.50 17.42 338 VAL A O 1
ATOM 2530 N N . GLU A 1 339 ? 49.236 28.674 -8.919 1.00 18.55 339 GLU A N 1
ATOM 2531 C CA . GLU A 1 339 ? 50.655 29.000 -8.834 1.00 21.48 339 GLU A CA 1
ATOM 2532 C C . GLU A 1 339 ? 50.968 29.688 -10.158 1.00 21.80 339 GLU A C 1
ATOM 2533 O O . GLU A 1 339 ? 51.112 28.997 -11.161 1.00 21.12 339 GLU A O 1
ATOM 2539 N N . ASP A 1 340 ? 50.972 31.015 -10.156 1.00 23.17 340 ASP A N 1
ATOM 2540 C CA . ASP A 1 340 ? 51.349 31.8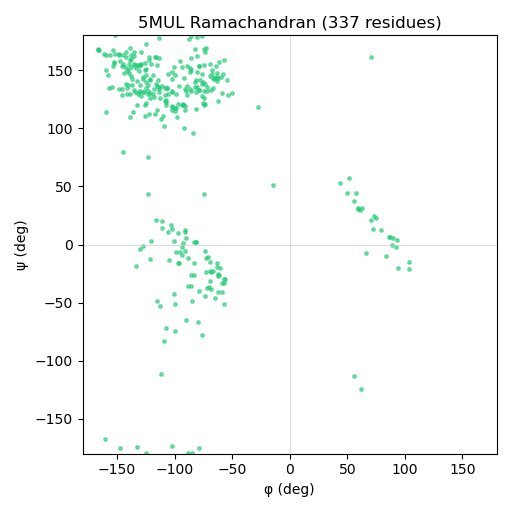28 -11.334 1.00 26.07 340 ASP A CA 1
ATOM 2541 C C . ASP A 1 340 ? 50.747 31.335 -12.659 1.00 27.65 340 ASP A C 1
ATOM 2542 O O . ASP A 1 340 ? 51.466 31.067 -13.621 1.00 30.29 340 ASP A O 1
ATOM 2544 N N . GLY A 1 341 ? 49.434 31.171 -12.686 1.00 26.21 341 GLY A N 1
ATOM 2545 C CA . GLY A 1 341 ? 48.729 30.732 -13.899 1.00 23.46 341 GLY A CA 1
ATOM 2546 C C . GLY A 1 341 ? 48.472 29.238 -14.029 1.00 21.70 341 GLY A C 1
ATOM 2547 O O . GLY A 1 341 ? 47.576 28.831 -14.761 1.00 21.76 341 GLY A O 1
ATOM 2548 N N . GLU A 1 342 ? 49.230 28.420 -13.291 1.00 19.51 342 GLU A N 1
ATOM 2549 C CA . GLU A 1 342 ? 48.980 26.994 -13.192 1.00 19.05 342 GLU A CA 1
ATOM 2550 C C . GLU A 1 342 ? 47.819 26.801 -12.190 1.00 17.53 342 GLU A C 1
ATOM 2551 O O . GLU A 1 342 ? 47.845 27.403 -11.112 1.00 18.42 342 GLU A O 1
ATOM 2557 N N . ILE A 1 343 ? 46.848 25.993 -12.562 1.00 16.58 343 ILE A N 1
ATOM 2558 C CA . ILE A 1 343 ? 45.639 25.821 -11.751 1.00 16.58 343 ILE A CA 1
ATOM 2559 C C . ILE A 1 343 ? 45.449 24.371 -11.395 1.00 15.46 343 ILE A C 1
ATOM 2560 O O . ILE A 1 343 ? 45.574 23.479 -12.229 1.00 16.41 343 ILE A O 1
ATOM 2565 N N . PHE A 1 344 ? 45.077 24.121 -10.129 1.00 14.84 344 PHE A N 1
ATOM 2566 C CA . PHE A 1 344 ? 44.585 22.837 -9.683 1.00 13.83 344 PHE A CA 1
ATOM 2567 C C . PHE A 1 344 ? 43.136 23.068 -9.274 1.00 13.14 344 PHE A C 1
ATOM 2568 O O . PHE A 1 344 ? 42.885 23.870 -8.354 1.00 13.86 344 PHE A O 1
ATOM 2576 N N . TYR A 1 345 ? 42.204 22.444 -9.970 1.00 12.57 345 TYR A N 1
ATOM 2577 C CA . TYR A 1 345 ? 40.779 22.759 -9.870 1.00 12.69 345 TYR A CA 1
ATOM 2578 C C . TYR A 1 345 ? 40.095 21.519 -9.332 1.00 12.31 345 TYR A C 1
ATOM 2579 O O . TYR A 1 345 ? 40.090 20.492 -10.003 1.00 13.50 345 TYR A O 1
ATOM 2588 N N . ILE A 1 346 ? 39.568 21.578 -8.102 1.00 12.16 346 ILE A N 1
ATOM 2589 C CA . ILE A 1 346 ? 39.078 20.395 -7.414 1.00 12.36 346 ILE A CA 1
ATOM 2590 C C . ILE A 1 346 ? 37.572 20.372 -7.495 1.00 13.30 346 ILE A C 1
ATOM 2591 O O . ILE A 1 346 ? 36.920 21.382 -7.216 1.00 12.53 346 ILE A O 1
ATOM 2596 N N . PHE A 1 347 ? 37.008 19.240 -7.854 1.00 13.38 347 PHE A N 1
ATOM 2597 C CA . PHE A 1 347 ? 35.582 19.109 -8.045 1.00 13.59 347 PHE A CA 1
ATOM 2598 C C . PHE A 1 347 ? 35.115 17.689 -7.778 1.00 14.89 347 PHE A C 1
ATOM 2599 O O . PHE A 1 347 ? 35.915 16.805 -7.368 1.00 15.51 347 PHE A O 1
ATOM 2607 N N . ARG A 1 348 ? 33.818 17.468 -7.927 1.00 14.32 348 ARG A N 1
ATOM 2608 C CA . ARG A 1 348 ? 33.219 16.127 -7.786 1.00 15.12 348 ARG A CA 1
ATOM 2609 C C . ARG A 1 348 ? 32.039 16.092 -8.743 1.00 16.20 348 ARG A C 1
ATOM 2610 O O . ARG A 1 348 ? 31.266 17.059 -8.779 1.00 15.86 348 ARG A O 1
ATOM 2618 N N . ASP A 1 349 ? 31.910 15.016 -9.527 1.00 16.84 349 ASP A N 1
ATOM 2619 C CA . ASP A 1 349 ? 30.928 14.978 -10.641 1.00 17.43 349 ASP A CA 1
ATOM 2620 C C . ASP A 1 349 ? 30.400 13.565 -10.782 1.00 19.50 349 ASP A C 1
ATOM 2621 O O . ASP A 1 349 ? 31.191 12.604 -10.847 1.00 19.40 349 ASP A O 1
ATOM 2626 N N . GLU A 1 350 ? 29.081 13.417 -10.906 1.00 20.98 350 GLU A N 1
ATOM 2627 C CA . GLU A 1 350 ? 28.476 12.109 -11.151 1.00 24.12 350 GLU A CA 1
ATOM 2628 C C . GLU A 1 350 ? 29.037 11.444 -12.397 1.00 23.93 350 GLU A C 1
ATOM 2629 O O . GLU A 1 350 ? 29.112 10.211 -12.437 1.00 24.47 350 GLU A O 1
ATOM 2635 N N . GLU A 1 351 ? 29.460 12.219 -13.391 1.00 22.41 351 GLU A N 1
ATOM 2636 C CA . GLU A 1 351 ? 30.075 11.656 -14.606 1.00 25.18 351 GLU A CA 1
ATOM 2637 C C . GLU A 1 351 ? 31.353 10.894 -14.341 1.00 24.89 351 GLU A C 1
ATOM 2638 O O . GLU A 1 351 ? 31.716 10.034 -15.148 1.00 27.51 351 GLU A O 1
ATOM 2644 N N . ARG A 1 352 ? 32.047 11.240 -13.250 1.00 21.64 352 ARG A N 1
ATOM 2645 C CA A ARG A 1 352 ? 33.289 10.563 -12.857 0.70 21.24 352 ARG A CA 1
ATOM 2646 C CA B ARG A 1 352 ? 33.287 10.568 -12.864 0.30 22.31 352 ARG A CA 1
ATOM 2647 C C . ARG A 1 352 ? 33.079 9.660 -11.666 1.00 20.83 352 ARG A C 1
ATOM 2648 O O . ARG A 1 352 ? 34.045 9.257 -11.012 1.00 20.91 352 ARG A O 1
ATOM 2663 N N . GLY A 1 353 ? 31.841 9.300 -11.380 1.00 19.59 353 GLY A N 1
ATOM 2664 C CA . GLY A 1 353 ? 31.514 8.442 -10.265 1.00 19.96 353 GLY A CA 1
ATOM 2665 C C . GLY A 1 353 ? 31.568 9.074 -8.900 1.00 18.08 353 GLY A C 1
ATOM 2666 O O . GLY A 1 353 ? 31.655 8.404 -7.877 1.00 19.13 353 GLY A O 1
ATOM 2667 N N . SER A 1 354 ? 31.446 10.416 -8.881 1.00 18.48 354 SER A N 1
ATOM 2668 C CA . SER A 1 354 ? 31.418 11.180 -7.640 1.00 18.58 354 SER A CA 1
ATOM 2669 C C . SER A 1 354 ? 32.694 10.990 -6.793 1.00 16.65 354 SER A C 1
ATOM 2670 O O . SER A 1 354 ? 32.647 11.024 -5.576 1.00 17.69 354 SER A O 1
ATOM 2673 N N . ARG A 1 355 ? 33.794 10.771 -7.499 1.00 16.81 355 ARG A N 1
ATOM 2674 C CA . ARG A 1 355 ? 35.119 10.714 -6.872 1.00 17.30 355 ARG A CA 1
ATOM 2675 C C . ARG A 1 355 ? 35.528 12.135 -6.475 1.00 16.51 355 ARG A C 1
ATOM 2676 O O . ARG A 1 355 ? 34.911 13.129 -6.884 1.00 16.99 355 ARG A O 1
ATOM 2684 N N . VAL A 1 356 ? 36.582 12.268 -5.695 1.00 14.18 356 VAL A N 1
ATOM 2685 C CA . VAL A 1 356 ? 37.298 13.520 -5.583 1.00 14.03 356 VAL A CA 1
ATOM 2686 C C . VAL A 1 356 ? 38.069 13.656 -6.879 1.00 14.12 356 VAL A C 1
ATOM 2687 O O . VAL A 1 356 ? 38.897 12.760 -7.215 1.00 15.34 356 VAL A O 1
ATOM 2691 N N . SER A 1 357 ? 37.844 14.709 -7.650 1.00 14.52 357 SER A N 1
ATOM 2692 C CA . SER A 1 357 ? 38.497 14.886 -8.934 1.00 14.78 357 SER A CA 1
ATOM 2693 C C . SER A 1 357 ? 39.290 16.173 -9.026 1.00 15.15 357 SER A C 1
ATOM 2694 O O . SER A 1 357 ? 39.025 17.134 -8.283 1.00 13.72 357 SER A O 1
ATOM 2697 N N . MET A 1 358 ? 40.239 16.216 -9.947 1.00 15.32 358 MET A N 1
ATOM 2698 C CA . MET A 1 358 ? 41.084 17.351 -10.161 1.00 16.45 358 MET A CA 1
ATOM 2699 C C . MET A 1 358 ? 41.232 17.608 -11.631 1.00 17.07 358 MET A C 1
ATOM 2700 O O . MET A 1 358 ? 41.426 16.669 -12.397 1.00 17.99 358 MET A O 1
ATOM 2705 N N . ALA A 1 359 ? 41.161 18.867 -12.016 1.00 15.60 359 ALA A N 1
ATOM 2706 C CA . ALA A 1 359 ? 41.587 19.312 -13.339 1.00 15.94 359 ALA A CA 1
ATOM 2707 C C . ALA A 1 359 ? 42.785 20.203 -13.176 1.00 17.21 359 ALA A C 1
ATOM 2708 O O . ALA A 1 359 ? 42.777 21.131 -12.375 1.00 16.06 359 ALA A O 1
ATOM 2710 N N . HIS A 1 360 ? 43.843 19.951 -13.942 1.00 16.94 360 HIS A N 1
ATOM 2711 C CA . HIS A 1 360 ? 45.064 20.646 -13.810 1.00 17.49 360 HIS A CA 1
ATOM 2712 C C . HIS A 1 360 ? 45.487 21.205 -15.160 1.00 18.50 360 HIS A C 1
ATOM 2713 O O . HIS A 1 360 ? 45.457 20.459 -16.144 1.00 20.21 360 HIS A O 1
ATOM 2720 N N . THR A 1 361 ? 45.851 22.475 -15.198 1.00 17.76 361 THR A N 1
ATOM 2721 C CA . THR A 1 361 ? 46.520 23.039 -16.372 1.00 18.43 361 THR A CA 1
ATOM 2722 C C . THR A 1 361 ? 47.785 23.730 -15.946 1.00 19.42 361 THR A C 1
ATOM 2723 O O . THR A 1 361 ? 47.835 24.432 -14.929 1.00 18.63 361 THR A O 1
ATOM 2727 N N . ALA A 1 362 ? 48.829 23.601 -16.770 1.00 21.90 362 ALA A N 1
ATOM 2728 C CA . ALA A 1 362 ? 50.067 24.324 -16.530 1.00 22.13 362 ALA A CA 1
ATOM 2729 C C . ALA A 1 362 ? 49.950 25.831 -16.711 1.00 22.54 362 ALA A C 1
ATOM 2730 O O . ALA A 1 362 ? 50.761 26.614 -16.195 1.00 22.82 362 ALA A O 1
ATOM 2732 N N . ASP A 1 363 ? 48.972 26.257 -17.502 1.00 21.15 363 ASP A N 1
ATOM 2733 C CA . ASP A 1 363 ? 48.789 27.666 -17.771 1.00 22.58 363 ASP A CA 1
ATOM 2734 C C . ASP A 1 363 ? 47.367 27.862 -18.239 1.00 22.64 363 ASP A C 1
ATOM 2735 O O . ASP A 1 363 ? 46.965 27.352 -19.292 1.00 22.48 363 ASP A O 1
ATOM 2740 N N . VAL A 1 364 ? 46.594 28.576 -17.434 1.00 21.87 364 VAL A N 1
ATOM 2741 C CA . VAL A 1 364 ? 45.1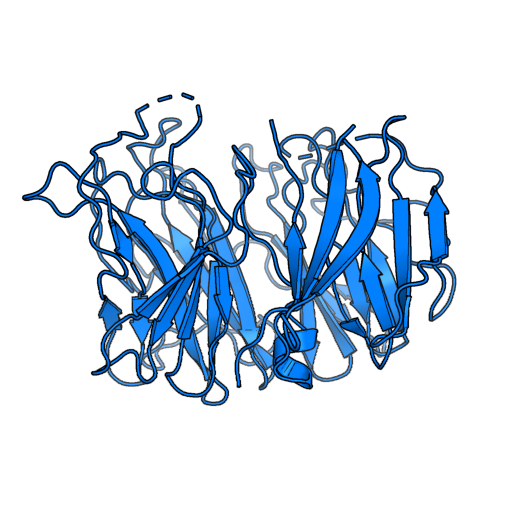81 28.783 -17.694 1.00 22.03 364 VAL A CA 1
ATOM 2742 C C . VAL A 1 364 ? 44.930 29.433 -19.061 1.00 22.53 364 VAL A C 1
ATOM 2743 O O . VAL A 1 364 ? 43.943 29.111 -19.694 1.00 23.04 364 VAL A O 1
ATOM 2747 N N . ALA A 1 365 ? 45.843 30.294 -19.499 1.00 23.53 365 ALA A N 1
ATOM 2748 C CA . ALA A 1 365 ? 45.688 30.990 -20.789 1.00 26.98 365 ALA A CA 1
ATOM 2749 C C . ALA A 1 365 ? 45.845 30.070 -21.995 1.00 28.87 365 ALA A C 1
ATOM 2750 O O . ALA A 1 365 ? 45.147 30.259 -23.000 1.00 29.95 365 ALA A O 1
ATOM 2752 N N . ASN A 1 366 ? 46.741 29.093 -21.924 1.00 28.13 366 ASN A N 1
ATOM 2753 C CA . ASN A 1 366 ? 47.060 28.295 -23.135 1.00 30.35 366 ASN A CA 1
ATOM 2754 C C . ASN A 1 366 ? 47.118 26.779 -23.016 1.00 32.04 366 ASN A C 1
ATOM 2755 O O . ASN A 1 366 ? 47.017 26.094 -24.039 1.00 34.30 366 ASN A O 1
ATOM 2760 N N . GLY A 1 367 ? 47.258 26.242 -21.806 1.00 28.49 367 GLY A N 1
ATOM 2761 C CA . GLY A 1 367 ? 47.501 24.818 -21.632 1.00 27.53 367 GLY A CA 1
ATOM 2762 C C . GLY A 1 367 ? 46.254 23.970 -21.585 1.00 27.61 367 GLY A C 1
ATOM 2763 O O . GLY A 1 367 ? 45.192 24.427 -21.142 1.00 29.83 367 GLY A O 1
ATOM 2764 N N . LYS A 1 368 ? 46.389 22.710 -21.999 1.00 25.82 368 LYS A N 1
ATOM 2765 C CA . LYS A 1 368 ? 45.323 21.722 -21.919 1.00 24.80 368 LYS A CA 1
ATOM 2766 C C . LYS A 1 368 ? 45.013 21.386 -20.458 1.00 23.55 368 LYS A C 1
ATOM 2767 O O . LYS A 1 368 ? 45.901 21.464 -19.623 1.00 25.81 368 LYS A O 1
ATOM 2769 N N . TRP A 1 369 ? 43.769 21.025 -20.179 1.00 24.49 369 TRP A N 1
ATOM 2770 C CA . TRP A 1 369 ? 43.393 20.534 -18.840 1.00 24.34 369 TRP A CA 1
ATOM 2771 C C . TRP A 1 369 ? 43.653 19.030 -18.801 1.00 27.08 369 TRP A C 1
ATOM 2772 O O . TRP A 1 369 ? 43.299 18.327 -19.754 1.00 30.51 369 TRP A O 1
ATOM 2783 N N . ILE A 1 370 ? 44.284 18.548 -17.727 1.00 24.46 370 ILE A N 1
ATOM 2784 C CA . ILE A 1 370 ? 44.434 17.108 -17.462 1.00 26.15 370 ILE A CA 1
ATOM 2785 C C . ILE A 1 370 ? 43.491 16.796 -16.302 1.00 23.15 370 ILE A C 1
ATOM 2786 O O . ILE A 1 370 ? 43.629 17.404 -15.240 1.00 21.33 370 ILE A O 1
ATOM 2791 N N . VAL A 1 371 ? 42.532 15.906 -16.502 1.00 21.79 371 VAL A N 1
ATOM 2792 C CA . VAL A 1 371 ? 41.523 15.570 -15.510 1.00 21.72 371 VAL A CA 1
ATOM 2793 C C . VAL A 1 371 ? 41.787 14.190 -14.927 1.00 22.56 371 VAL A C 1
ATOM 2794 O O . VAL A 1 371 ? 41.873 13.195 -15.670 1.00 24.66 371 VAL A O 1
ATOM 2798 N N . THR A 1 372 ? 41.910 14.138 -13.608 1.00 20.86 372 THR A N 1
ATOM 2799 C CA . THR A 1 372 ? 42.202 12.892 -12.882 1.00 21.05 372 THR A CA 1
ATOM 2800 C C . THR A 1 372 ? 41.324 12.779 -11.673 1.00 20.92 372 THR A C 1
ATOM 2801 O O . THR A 1 372 ? 40.674 13.749 -11.264 1.00 20.03 372 THR A O 1
ATOM 2805 N N . ASP A 1 373 ? 41.269 11.590 -11.106 1.00 17.82 373 ASP A N 1
ATOM 2806 C CA . ASP A 1 373 ? 40.600 11.334 -9.864 1.00 17.35 373 ASP A CA 1
ATOM 2807 C C . ASP A 1 373 ? 41.619 11.135 -8.774 1.00 16.98 373 ASP A C 1
ATOM 2808 O O . ASP A 1 373 ? 42.591 10.379 -8.943 1.00 16.80 373 ASP A O 1
ATOM 2813 N N . LEU A 1 374 ? 41.441 11.842 -7.674 1.00 15.19 374 LEU A N 1
ATOM 2814 C CA . LEU A 1 374 ? 42.315 11.722 -6.510 1.00 15.21 374 LEU A CA 1
ATOM 2815 C C . LEU A 1 374 ? 41.894 10.601 -5.597 1.00 15.55 374 LEU A C 1
ATOM 2816 O O . LEU A 1 374 ? 42.739 10.076 -4.841 1.00 16.61 374 LEU A O 1
ATOM 2821 N N . THR A 1 375 ? 40.614 10.231 -5.602 1.00 14.36 375 THR A N 1
ATOM 2822 C CA . THR A 1 375 ? 40.164 9.000 -4.985 1.00 14.41 375 THR A CA 1
ATOM 2823 C C . THR A 1 375 ? 39.675 8.069 -6.064 1.00 15.52 375 THR A C 1
ATOM 2824 O O . THR A 1 375 ? 39.379 8.485 -7.165 1.00 17.54 375 THR A O 1
ATOM 2828 N N . ASP A 1 376 ? 39.604 6.789 -5.738 1.00 15.87 376 ASP A N 1
ATOM 2829 C CA . ASP A 1 376 ? 38.963 5.804 -6.646 1.00 16.16 376 ASP A CA 1
ATOM 2830 C C . ASP A 1 376 ? 37.662 5.289 -6.044 1.00 17.12 376 ASP A C 1
ATOM 2831 O O . ASP A 1 376 ? 37.147 4.233 -6.473 1.00 18.89 376 ASP A O 1
ATOM 2836 N N . PHE A 1 377 ? 37.096 6.030 -5.096 1.00 16.86 377 PHE A N 1
ATOM 2837 C CA . PHE A 1 377 ? 35.818 5.727 -4.486 1.00 16.66 377 PHE A CA 1
ATOM 2838 C C . PHE A 1 377 ? 34.949 6.979 -4.484 1.00 17.51 377 PHE A C 1
ATOM 2839 O O . PHE A 1 377 ? 35.474 8.112 -4.478 1.00 16.89 377 PHE A O 1
ATOM 2847 N N . SER A 1 378 ? 33.639 6.755 -4.455 1.00 17.48 378 SER A N 1
ATOM 2848 C CA . SER A 1 378 ? 32.658 7.837 -4.403 1.00 17.92 378 SER A CA 1
ATOM 2849 C C . SER A 1 378 ? 32.616 8.468 -3.029 1.00 19.41 378 SER A C 1
ATOM 2850 O O . SER A 1 378 ? 32.634 7.798 -2.002 1.00 18.97 378 SER A O 1
ATOM 2853 N N . VAL A 1 379 ? 32.525 9.805 -3.025 1.00 17.59 379 VAL A N 1
ATOM 2854 C CA . VAL A 1 379 ? 32.245 10.564 -1.808 1.00 18.04 379 VAL A CA 1
ATOM 2855 C C . VAL A 1 379 ? 30.854 11.219 -1.834 1.00 19.04 379 VAL A C 1
ATOM 2856 O O . VAL A 1 379 ? 30.517 12.038 -0.969 1.00 19.09 379 VAL A O 1
ATOM 2860 N N . ASP A 1 380 ? 30.045 10.756 -2.792 1.00 20.35 380 ASP A N 1
ATOM 2861 C CA . ASP A 1 380 ? 28.626 11.118 -2.901 1.00 21.35 380 ASP A CA 1
ATOM 2862 C C . ASP A 1 380 ? 28.431 12.650 -2.976 1.00 20.46 380 ASP A C 1
ATOM 2863 O O . ASP A 1 380 ? 28.862 13.242 -3.938 1.00 23.25 380 ASP A O 1
ATOM 2868 N N . ALA A 1 381 ? 27.830 13.273 -1.963 1.00 19.51 381 ALA A N 1
ATOM 2869 C CA . ALA A 1 381 ? 27.466 14.694 -2.030 1.00 19.95 381 ALA A CA 1
ATOM 2870 C C . ALA A 1 381 ? 28.552 15.620 -1.515 1.00 19.23 381 ALA A C 1
ATOM 2871 O O . ALA A 1 381 ? 28.317 16.800 -1.328 1.00 20.07 381 ALA A O 1
ATOM 2873 N N . TRP A 1 382 ? 29.767 15.096 -1.320 1.00 18.14 382 TRP A N 1
ATOM 2874 C CA . TRP A 1 382 ? 30.882 15.893 -0.849 1.00 16.41 382 TRP A CA 1
ATOM 2875 C C . TRP A 1 382 ? 31.128 17.100 -1.713 1.00 16.64 382 TRP A C 1
ATOM 2876 O O . TRP A 1 382 ? 31.064 17.036 -2.928 1.00 16.90 382 TRP A O 1
ATOM 2887 N N . GLU A 1 383 ? 31.478 18.186 -1.048 1.00 16.72 383 GLU A N 1
ATOM 2888 C CA . GLU A 1 383 ? 32.009 19.347 -1.733 1.00 17.67 383 GLU A CA 1
ATOM 2889 C C . GLU A 1 383 ? 33.388 19.688 -1.202 1.00 15.70 383 GLU A C 1
ATOM 2890 O O . GLU A 1 383 ? 33.622 19.598 0.030 1.00 15.50 383 GLU A O 1
ATOM 2896 N N . PRO A 1 384 ? 34.283 20.100 -2.099 1.00 14.33 384 PRO A N 1
ATOM 2897 C CA . PRO A 1 384 ? 35.653 20.326 -1.644 1.00 14.94 384 PRO A CA 1
ATOM 2898 C C . PRO A 1 384 ? 35.836 21.489 -0.688 1.00 14.94 384 PRO A C 1
ATOM 2899 O O . PRO A 1 384 ? 35.138 22.493 -0.782 1.00 15.39 384 PRO A O 1
ATOM 2903 N N . SER A 1 385 ? 36.778 21.346 0.236 1.00 14.58 385 SER A N 1
ATOM 2904 C CA . SER A 1 385 ? 37.383 22.443 0.961 1.00 16.05 385 SER A CA 1
ATOM 2905 C C . SER A 1 385 ? 38.836 22.063 1.172 1.00 15.06 385 SER A C 1
ATOM 2906 O O . SER A 1 385 ? 39.190 20.870 1.150 1.00 16.11 385 SER A O 1
ATOM 2909 N N . HIS A 1 386 ? 39.682 23.055 1.339 1.00 13.43 386 HIS A N 1
ATOM 2910 C CA . HIS A 1 386 ? 41.131 22.859 1.402 1.00 13.50 386 HIS A CA 1
ATOM 2911 C C . HIS A 1 386 ? 41.742 23.783 2.405 1.00 13.39 386 HIS A C 1
ATOM 2912 O O . HIS A 1 386 ? 41.132 24.764 2.840 1.00 13.54 386 HIS A O 1
ATOM 2919 N N . ASP A 1 387 ? 42.982 23.504 2.768 1.00 12.19 387 ASP A N 1
ATOM 2920 C CA . ASP A 1 387 ? 43.736 24.302 3.709 1.00 12.24 387 ASP A CA 1
ATOM 2921 C C . ASP A 1 387 ? 44.349 25.454 2.931 1.00 12.66 387 ASP A C 1
ATOM 2922 O O . ASP A 1 387 ? 45.417 25.347 2.305 1.00 11.85 387 ASP A O 1
ATOM 2927 N N . THR A 1 388 ? 43.659 26.585 2.968 1.00 13.42 388 THR A N 1
ATOM 2928 C CA A THR A 1 388 ? 44.062 27.776 2.245 0.50 13.90 388 THR A CA 1
ATOM 2929 C CA B THR A 1 388 ? 44.112 27.758 2.229 0.50 14.00 388 THR A CA 1
ATOM 2930 C C . THR A 1 388 ? 45.490 28.236 2.642 1.00 14.06 388 THR A C 1
ATOM 2931 O O . THR A 1 388 ? 46.315 28.619 1.800 1.00 14.34 388 THR A O 1
ATOM 2938 N N . GLU A 1 389 ? 45.787 28.251 3.938 1.00 13.25 389 GLU A N 1
ATOM 2939 C CA . GLU A 1 389 ? 47.040 28.769 4.395 1.00 15.05 389 GLU A CA 1
ATOM 2940 C C . GLU A 1 389 ? 48.203 27.853 4.055 1.00 14.63 389 GLU A C 1
ATOM 2941 O O . GLU A 1 389 ? 49.297 28.317 3.738 1.00 15.68 389 GLU A O 1
ATOM 2947 N N . LEU A 1 390 ? 47.967 26.540 4.133 1.00 13.69 390 LEU A N 1
ATOM 2948 C CA . LEU A 1 390 ? 49.004 25.602 3.763 1.00 13.70 390 LEU A CA 1
ATOM 2949 C C . LEU A 1 390 ? 49.435 25.808 2.308 1.00 13.46 390 LEU A C 1
ATOM 2950 O O . LEU A 1 390 ? 50.642 25.744 2.001 1.00 13.83 390 LEU A O 1
ATOM 2955 N N . TRP A 1 391 ? 48.493 26.058 1.395 1.00 13.36 391 TRP A N 1
ATOM 2956 C CA . TRP A 1 391 ? 48.849 26.332 0.005 1.00 13.63 391 TRP A CA 1
ATOM 2957 C C . TRP A 1 391 ? 49.641 27.619 -0.122 1.00 13.96 391 TRP A C 1
ATOM 2958 O O . TRP A 1 391 ? 50.710 27.661 -0.755 1.00 14.39 391 TRP A O 1
ATOM 2969 N N . LYS A 1 392 ? 49.190 28.672 0.545 1.00 14.67 392 LYS A N 1
ATOM 2970 C CA . LYS A 1 392 ? 49.931 29.941 0.433 1.00 16.50 392 LYS A CA 1
ATOM 2971 C C . LYS A 1 392 ? 51.350 29.852 0.970 1.00 17.97 392 LYS A C 1
ATOM 2972 O O . LYS A 1 392 ? 52.266 30.443 0.401 1.00 19.00 392 LYS A O 1
ATOM 2978 N N . LYS A 1 393 ? 51.521 29.166 2.099 1.00 18.43 393 LYS A N 1
ATOM 2979 C CA . LYS A 1 393 ? 52.812 29.143 2.801 1.00 20.77 393 LYS A CA 1
ATOM 2980 C C . LYS A 1 393 ? 53.748 28.083 2.283 1.00 21.18 393 LYS A C 1
ATOM 2981 O O . LYS A 1 393 ? 54.963 28.321 2.273 1.00 22.32 393 LYS A O 1
ATOM 2987 N N . GLN A 1 394 ? 53.233 26.921 1.874 1.00 18.79 394 GLN A N 1
ATOM 2988 C CA . GLN A 1 394 ? 54.084 25.759 1.532 1.00 19.19 394 GLN A CA 1
ATOM 2989 C C . GLN A 1 394 ? 53.812 25.142 0.165 1.00 19.45 394 GLN A C 1
ATOM 2990 O O . GLN A 1 394 ? 54.472 24.180 -0.243 1.00 20.15 394 GLN A O 1
ATOM 2996 N N . ARG A 1 395 ? 52.831 25.671 -0.588 1.00 16.94 395 ARG A N 1
ATOM 2997 C CA . ARG A 1 395 ? 52.423 25.069 -1.842 1.00 16.40 395 ARG A CA 1
ATOM 2998 C C . ARG A 1 395 ? 52.152 23.581 -1.712 1.00 15.67 395 ARG A C 1
ATOM 2999 O O . ARG A 1 395 ? 52.533 22.796 -2.563 1.00 17.01 395 ARG A O 1
ATOM 3007 N N . LYS A 1 396 ? 51.445 23.208 -0.646 1.00 15.26 396 LYS A N 1
ATOM 3008 C CA . LYS A 1 396 ? 50.943 21.861 -0.472 1.00 15.54 396 LYS A CA 1
ATOM 3009 C C . LYS A 1 396 ? 49.443 21.956 -0.432 1.00 13.44 396 LYS A C 1
ATOM 3010 O O . LYS A 1 396 ? 48.898 22.824 0.270 1.00 14.53 396 LYS A O 1
ATOM 3016 N N . LEU A 1 397 ? 48.775 21.073 -1.165 1.00 12.78 397 LEU A N 1
ATOM 3017 C CA . LEU A 1 397 ? 47.328 21.010 -1.275 1.00 12.06 397 LEU A CA 1
ATOM 3018 C C . LEU A 1 397 ? 46.843 19.906 -0.349 1.00 12.29 397 LEU A C 1
ATOM 3019 O O . LEU A 1 397 ? 47.176 18.712 -0.538 1.00 12.51 397 LEU A O 1
ATOM 3024 N N . ASN A 1 398 ? 46.086 20.288 0.670 1.00 11.46 398 ASN A N 1
ATOM 3025 C CA . ASN A 1 398 ? 45.424 19.338 1.560 1.00 11.62 398 ASN A CA 1
ATOM 3026 C C . ASN A 1 398 ? 43.933 19.583 1.532 1.00 12.22 398 ASN A C 1
ATOM 3027 O O . ASN A 1 398 ? 43.494 20.737 1.733 1.00 11.62 398 ASN A O 1
ATOM 3032 N N . LEU A 1 399 ? 43.155 18.540 1.344 1.00 11.85 399 LEU A N 1
ATOM 3033 C CA . LEU A 1 399 ? 41.702 18.600 1.208 1.00 12.49 399 LEU A CA 1
ATOM 3034 C C . LEU A 1 399 ? 41.040 17.907 2.367 1.00 12.47 399 LEU A C 1
ATOM 3035 O O . LEU A 1 399 ? 41.500 16.863 2.831 1.00 12.77 399 LEU A O 1
ATOM 3040 N N . PHE A 1 400 ? 39.936 18.462 2.848 1.00 12.92 400 PHE A N 1
ATOM 3041 C CA . PHE A 1 400 ? 39.068 17.806 3.801 1.00 13.52 400 PHE A CA 1
ATOM 3042 C C . PHE A 1 400 ? 38.177 16.875 3.001 1.00 14.70 400 PHE A C 1
ATOM 3043 O O . PHE A 1 400 ? 37.409 17.361 2.165 1.00 14.85 400 PHE A O 1
ATOM 3051 N N . VAL A 1 401 ? 38.271 15.565 3.221 1.00 14.13 401 VAL A N 1
ATOM 3052 C CA . VAL A 1 401 ? 37.530 14.553 2.472 1.00 14.90 401 VAL A CA 1
ATOM 3053 C C . VAL A 1 401 ? 36.700 13.695 3.406 1.00 16.38 401 VAL A C 1
ATOM 3054 O O . VAL A 1 401 ? 37.195 13.163 4.404 1.00 16.49 401 VAL A O 1
ATOM 3058 N N . GLN A 1 402 ? 35.426 13.551 3.076 1.00 17.40 402 GLN A N 1
ATOM 3059 C CA . GLN A 1 402 ? 34.539 12.717 3.837 1.00 18.91 402 GLN A CA 1
ATOM 3060 C C . GLN A 1 402 ? 33.382 12.309 2.941 1.00 19.77 402 GLN A C 1
ATOM 3061 O O . GLN A 1 402 ? 32.826 13.159 2.243 1.00 19.30 402 GLN A O 1
ATOM 3067 N N . HIS A 1 403 ? 33.024 11.027 2.973 1.00 20.98 403 HIS A N 1
ATOM 3068 C CA . HIS A 1 403 ? 31.798 10.562 2.325 1.00 22.53 403 HIS A CA 1
ATOM 3069 C C . HIS A 1 403 ? 30.600 11.249 2.994 1.00 24.04 403 HIS A C 1
ATOM 3070 O O . HIS A 1 403 ? 30.430 11.201 4.214 1.00 24.81 403 HIS A O 1
ATOM 3077 N N . THR A 1 404 ? 29.813 11.926 2.168 1.00 24.57 404 THR A N 1
ATOM 3078 C CA . THR A 1 404 ? 28.801 12.873 2.609 1.00 27.01 404 THR A CA 1
ATOM 3079 C C . THR A 1 404 ? 27.464 12.444 2.014 1.00 29.62 404 THR A C 1
ATOM 3080 O O . THR A 1 404 ? 27.346 12.349 0.802 1.00 25.78 404 THR A O 1
ATOM 3084 N N . CYS A 1 405 ? 26.465 12.185 2.862 1.00 35.32 405 CYS A N 1
ATOM 3085 C CA . CYS A 1 405 ? 25.140 11.748 2.378 1.00 42.01 405 CYS A CA 1
ATOM 3086 C C . CYS A 1 405 ? 24.334 12.922 1.794 1.00 41.57 405 CYS A C 1
ATOM 3087 O O . CYS A 1 405 ? 24.464 14.068 2.237 1.00 42.00 405 CYS A O 1
ATOM 3090 N N . PRO A 1 417 ? 27.916 7.555 10.919 1.00 38.06 417 PRO A N 1
ATOM 3091 C CA . PRO A 1 417 ? 29.116 8.394 11.003 1.00 37.54 417 PRO A CA 1
ATOM 3092 C C . PRO A 1 417 ? 30.187 7.960 10.010 1.00 34.03 417 PRO A C 1
ATOM 3093 O O . PRO A 1 417 ? 30.506 6.769 9.928 1.00 35.68 417 PRO A O 1
ATOM 3097 N N . GLN A 1 418 ? 30.762 8.928 9.290 1.00 30.18 418 GLN A N 1
ATOM 3098 C CA . GLN A 1 418 ? 31.733 8.633 8.224 1.00 29.09 418 GLN A CA 1
ATOM 3099 C C . GLN A 1 418 ? 33.102 9.221 8.573 1.00 22.44 418 GLN A C 1
ATOM 3100 O O . GLN A 1 418 ? 33.179 10.335 9.057 1.00 22.31 418 GLN A O 1
ATOM 3106 N N . MET A 1 419 ? 34.158 8.461 8.313 1.00 22.12 419 MET A N 1
ATOM 3107 C CA . MET A 1 419 ? 35.537 8.902 8.572 1.00 19.77 419 MET A CA 1
ATOM 3108 C C . MET A 1 419 ? 35.850 10.175 7.800 1.00 17.86 419 MET A C 1
ATOM 3109 O O . MET A 1 419 ? 35.563 10.287 6.599 1.00 17.57 419 MET A O 1
ATOM 3114 N N . ILE A 1 420 ? 36.383 11.144 8.523 1.00 16.34 420 ILE A N 1
ATOM 3115 C CA . ILE A 1 420 ? 36.980 12.326 7.939 1.00 15.25 420 ILE A CA 1
ATOM 3116 C C . ILE A 1 420 ? 38.450 12.032 7.677 1.00 14.99 420 ILE A C 1
ATOM 3117 O O . ILE A 1 420 ? 39.124 11.466 8.536 1.00 14.85 420 ILE A O 1
ATOM 3122 N N . TYR A 1 421 ? 38.932 12.440 6.496 1.00 14.02 421 TYR A N 1
ATOM 3123 C CA . TYR A 1 421 ? 40.330 12.341 6.126 1.00 13.93 421 TYR A CA 1
ATOM 3124 C C . TYR A 1 421 ? 40.891 13.680 5.691 1.00 13.24 421 TYR A C 1
ATOM 3125 O O . TYR A 1 421 ? 40.132 14.549 5.205 1.00 14.07 421 TYR A O 1
ATOM 3134 N N . VAL A 1 422 ? 42.200 13.851 5.802 1.00 12.75 422 VAL A N 1
ATOM 3135 C CA . VAL A 1 422 ? 42.905 14.897 5.070 1.00 12.28 422 VAL A CA 1
ATOM 3136 C C . VAL A 1 422 ? 43.584 14.231 3.897 1.00 12.36 422 VAL A C 1
ATOM 3137 O O . VAL A 1 422 ? 44.429 13.338 4.092 1.00 13.51 422 VAL A O 1
ATOM 3141 N N . LEU A 1 423 ? 43.223 14.606 2.678 1.00 12.02 423 LEU A N 1
ATOM 3142 C CA . LEU A 1 423 ? 43.893 14.097 1.488 1.00 12.31 423 LEU A CA 1
ATOM 3143 C C . LEU A 1 423 ? 45.033 15.029 1.136 1.00 13.15 423 LEU A C 1
ATOM 3144 O O . LEU A 1 423 ? 44.809 16.221 0.831 1.00 12.96 423 LEU A O 1
ATOM 3149 N N . GLU A 1 424 ? 46.258 14.521 1.210 1.00 12.99 424 GLU A N 1
ATOM 3150 C CA . GLU A 1 424 ? 47.454 15.246 0.874 1.00 13.16 424 GLU A CA 1
ATOM 3151 C C . GLU A 1 424 ? 47.767 14.998 -0.594 1.00 14.39 424 GLU A C 1
ATOM 3152 O O . GLU A 1 424 ? 48.266 13.919 -0.925 1.00 16.10 424 GLU A O 1
ATOM 3158 N N . ALA A 1 425 ? 47.415 15.941 -1.460 1.00 15.52 425 ALA A N 1
ATOM 3159 C CA . ALA A 1 425 ? 47.517 15.761 -2.911 1.00 18.09 425 ALA A CA 1
ATOM 3160 C C . ALA A 1 425 ? 48.885 16.106 -3.422 1.00 20.91 425 ALA A C 1
ATOM 3161 O O . ALA A 1 425 ? 49.546 16.963 -2.897 1.00 22.39 425 ALA A O 1
ATOM 3163 N N . ASN A 1 426 ? 49.290 15.446 -4.508 1.00 24.81 426 ASN A N 1
ATOM 3164 C CA . ASN A 1 426 ? 50.525 15.825 -5.179 1.00 29.34 426 ASN A CA 1
ATOM 3165 C C . ASN A 1 426 ? 50.247 16.949 -6.179 1.00 26.49 426 ASN A C 1
ATOM 3166 O O . ASN A 1 426 ? 49.287 16.883 -6.934 1.00 27.97 426 ASN A O 1
ATOM 3171 N N . THR A 1 427 ? 51.061 17.987 -6.138 1.00 27.06 427 THR A N 1
ATOM 3172 C CA . THR A 1 427 ? 50.963 19.079 -7.089 1.00 29.17 427 THR A CA 1
ATOM 3173 C C . THR A 1 427 ? 52.287 19.456 -7.758 1.00 34.62 427 THR A C 1
ATOM 3174 O O . THR A 1 427 ? 52.284 20.317 -8.624 1.00 38.30 427 THR A O 1
ATOM 3178 N N . ASN A 1 428 ? 53.406 18.837 -7.384 1.00 40.07 428 ASN A N 1
ATOM 3179 C CA . ASN A 1 428 ? 54.682 19.099 -8.079 1.00 45.48 428 ASN A CA 1
ATOM 3180 C C . ASN A 1 428 ? 55.679 17.956 -7.897 1.00 46.97 428 ASN A C 1
ATOM 3181 O O . ASN A 1 428 ? 55.420 16.835 -8.338 1.00 48.90 428 ASN A O 1
#

Foldseek 3Di:
DPFKDWAFDFFALAWADDDQKIKDWGAHPQQFIKIWMDGPPDRDIDIDGAPDGACAWDKEWDAFPQQKIKIWIRHPQFATFIWIAPHRPDRYTDHGDDAAPPLRTGWHDWYWAYAPPGKIKIWTFGCPVVATAIWIWIQDPVVRGIDTQDPHAEDAPVQWDKFKAWHQAPLGKIKMKIWIARDPAQLRTWFIFIWIDPPRRNWIDDLQGHTDDDHHYPVRTHTLDTGGGNFLWGGHAYKYAENVGKIKDWTWTHDPPDQAIFIKIWIDPSDGIDMDGQDDDDDGDHSNLPQKARWDWDDYAQWIWIWIAGVVLVQATKTWTFPHNVDGDTDIDGLDPHHLRSDHWDWHVVCCNPPVWTWIFGWNNVSTITIIITDDDD

Secondary structure (DSSP, 8-state):
--S-EEEEEEEE--EEEETTEEEEEEE-TT-EEEEEEEETT--PPEEEEEEEE---SEEEEEE-TTS-EEEEEESSSSS--EEEBSSTT---B-----SSSSS-SSEEEEEEEE-GGG-EEEEEEE-TTSS-EEEEEEEETTTTEEEEEES-SB--TTT-EEEEEEEE-TTSPEEEEEEEE-SSSGGGEEEEEEEEESSTTSS-B-TTSPBPPSSB-TTT-EEEE---TTS---SS-EEEE-TT--EEEEEEE--TT-SS-EEEEEEE-SS-EEEEE-S-----------SBPPPEEEEETTEEEEEE-BGGGTT--EEEEES-TTTPPPEEEES-SS--BT----B-HHHHHHH--EEEEEE-B--EEEEEEEE---

Radius of gyration: 19.76 Å; Cα contacts (8 Å, |Δi|>4): 1088; chains: 1; bounding box: 41×49×54 Å

InterPro domains:
  IPR036278 Sialidase superfamily [SSF50939] (143-358)